Protein AF-A0A936C8F4-F1 (afdb_monomer_lite)

Foldseek 3Di:
DPPVVVLLVVLLVQWAADDPLRFIWGDCVVLPDHTGAQADPPDPHGDNDPVSSSVSSVVVSVVSNVVVVVVLVVDQPAQDFQLRLLVVVLVVQVLCCPFPPGDHPVLSVLLVLLVVLQVVQAPRRHQPQPCALVSLLSSLVVQQQDADPVGDGDALVSSLSNLLSLQLSVCVCCVVSNYPVPDRSSVPDDPVSHRDDDPADPQAADDLQLLLLLLVLLVVQPPDPWLRSLLSCCLQQQLDDPQQSLQAWPVQQDPPQQKGWRDDDPRDDDPFNDIFIGGNFPVSCVSLVVVCVVVVVDGGTSTFDPPADPVDTHGDDAPPVSSVSSLQSSLVVLDDPVSVVSNVHDDDSNRSSLNNLLLQQLEDDVLHGDDLVSSCRSNVPPDSCCCVRHRPDHDPDRPHYNTRHSDDDPVNSVVVVVDDDPDDDDDDDDDDDPPCPVPPPDDDDDDDDDDDDDDDDDDDDDDDDPDFPVPDPFKDFPVVLCVLLVHDPVCCCVAQSSPSVLCVVQVWDAGPSRTTIGGHCSSVVVVCCVVPPPPPDDDDAAFFQDPPHGDGDHLPDQADPVPRHGDDPVSSVVRVVVRVD

Sequence (581 aa):
MSKGSDTRQAVRQRLYTRGSKRRYYIDLRDVGGGREALVPEGQTYATTDELVALDLAGKRIAELEARKRGIYFGELKRTATLGEFAREWLTFRRSFTTIEGFTGERTIRRYEQALRNLFSVADQDVRIDQFTKSDAKRALSRLANLPSRSGGTLKAASLHQVHVTMKQIFEHAKDEGVVPPNHNPWGALARADRPRLPKTSTTDFLEVYEA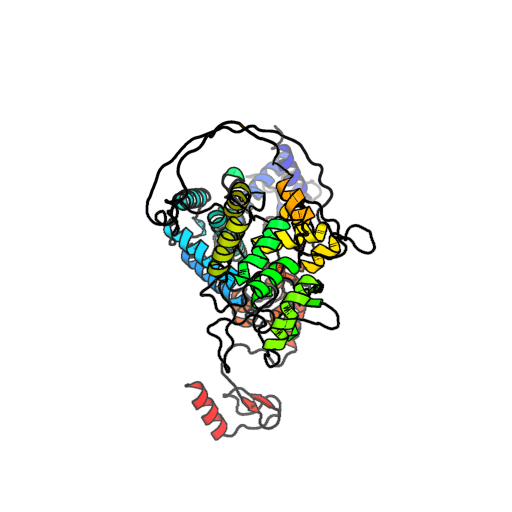AMLIEACERVSGSRLPLKQLVATFLLTGGRKAEVLGLEVSDIDLTRKVIHFRANRWRGIKTKERRTVPLWPQLEEILRPYLARHSHRSGLLFPSEDSDATRQVMLAAPNKPLKLAQAIAAELLGEERGRALMAKKLTPRALRPTYCAARLQTLDNGQPIAIWTVRGEMGHSSMKMIEQVYGRLGTIRHRSEVAEYRLDAEDLARARQQELPMGSPNASPSRAVEETLDNVIGEHRSPGSMEKKQGDLHDNVPDLPLSDSQRPGRIRLAEFLKEVGISKNNFFLTYRRDAEWMKRLDGHRDSGDRLHFAAGAGRLLREFRDTGPHFNVGRRPGRACEVCTAWVHPRLTNCPSCGQSMSEQDRKRARRRSRR

Radius of gyration: 33.51 Å; chains: 1; bounding box: 85×72×86 Å

Secondary structure (DSSP, 8-state):
--HHHHHHHHHHTTEEEETTTTEEEEE-TTTT--EEE-PPTT-SS--S-HHHHHHHHHHHHHHHHHHHHHHHHHTS-TT-BHHHHHHHHHHHHHTTTTSTTS--HHHHHHHHHHHHHHHTTS-SSSBTTT--HHHHHHHHHHHHTSBPTTSSBPPHHHHHHHHHHHHHHHHHHHHTTSS-TT--TTTTS-GGGSPPPPSS-------HHHHHHHHHHGGG-TT--S-HHHHHHHHHHH---HHHHHT-BGGGEETTTTEEEE---SS---SSS--EEEE--HHHHHHHHHHHHTTTT--SBSSB-TT--SS---B----HHHHHHHHHHHHHHT-HHHHHHHHHS---HHHHHHHHHHHHTT-EETTEEPPHHHHHHHHT-S-THHIIIII----S-----SS------HHHHHHHHH---------------SSTTTTTTS----------------------PPPPGGGSTTEEEHHHHHHHHT--HHHHHHHTTT-HHHHHHTT-EE-TT--EEEETTHHHHHHHHHHH-TT---SS---EE-TTT--EE-TT-SB-TTT-PBPPHHHHHHHHHHTT-

pLDDT: mean 75.77, std 20.12, range [22.08, 98.12]

Structure (mmCIF, N/CA/C/O backbone):
data_AF-A0A936C8F4-F1
#
_entry.id   AF-A0A936C8F4-F1
#
loop_
_atom_site.group_PDB
_atom_site.id
_atom_site.type_symbol
_atom_site.label_atom_id
_atom_site.label_alt_id
_atom_site.label_comp_id
_atom_site.label_asym_id
_atom_site.label_entity_id
_atom_site.label_seq_id
_atom_site.pdbx_PDB_ins_code
_atom_site.Cartn_x
_atom_site.Cartn_y
_atom_site.Cartn_z
_atom_site.occupancy
_atom_site.B_iso_or_equiv
_atom_site.auth_seq_id
_atom_site.auth_comp_id
_atom_site.auth_asym_id
_atom_site.auth_atom_id
_atom_site.pdbx_PDB_model_num
ATOM 1 N N . MET A 1 1 ? 49.674 -9.992 -15.490 1.00 35.72 1 MET A N 1
ATOM 2 C CA . MET A 1 1 ? 49.949 -10.930 -16.606 1.00 35.72 1 MET A CA 1
ATOM 3 C C . MET A 1 1 ? 48.978 -12.132 -16.673 1.00 35.72 1 MET A C 1
ATOM 5 O O . MET A 1 1 ? 49.320 -13.133 -17.277 1.00 35.72 1 MET A O 1
ATOM 9 N N . SER A 1 2 ? 47.738 -12.049 -16.153 1.00 35.16 2 SER A N 1
ATOM 10 C CA . SER A 1 2 ? 46.839 -13.224 -16.004 1.00 35.16 2 SER A CA 1
ATOM 11 C C . SER A 1 2 ? 45.632 -13.284 -16.973 1.00 35.16 2 SER A C 1
ATOM 13 O O . SER A 1 2 ? 44.976 -14.312 -17.052 1.00 35.16 2 SER A O 1
ATOM 15 N N . LYS A 1 3 ? 45.357 -12.247 -17.785 1.00 35.31 3 LYS A N 1
ATOM 16 C CA . LYS A 1 3 ? 44.225 -12.258 -18.749 1.00 35.31 3 LYS A CA 1
ATOM 17 C C . LYS A 1 3 ? 44.506 -12.989 -20.077 1.00 35.31 3 LYS A C 1
ATOM 19 O O . LYS A 1 3 ? 43.574 -13.333 -20.797 1.00 35.31 3 LYS A O 1
ATOM 24 N N . GLY A 1 4 ? 45.777 -13.224 -20.416 1.00 38.34 4 GLY A N 1
ATOM 25 C CA . GLY A 1 4 ? 46.169 -13.859 -21.684 1.00 38.34 4 GLY A CA 1
ATOM 26 C C . GLY A 1 4 ? 46.067 -15.390 -21.689 1.00 38.34 4 GLY A C 1
ATOM 27 O O . GLY A 1 4 ? 45.829 -15.973 -22.746 1.00 38.34 4 GLY A O 1
ATOM 28 N N . SER A 1 5 ? 46.218 -16.047 -20.531 1.00 47.00 5 SER A N 1
ATOM 29 C CA . SER A 1 5 ? 46.196 -17.516 -20.438 1.00 47.00 5 SER A CA 1
ATOM 30 C C . SER A 1 5 ? 44.783 -18.084 -20.563 1.00 47.00 5 SER A C 1
ATOM 32 O O . SER A 1 5 ? 44.588 -19.069 -21.267 1.00 47.00 5 SER A O 1
ATOM 34 N N . ASP A 1 6 ? 43.798 -17.409 -19.967 1.00 52.91 6 ASP A N 1
ATOM 35 C CA . ASP A 1 6 ? 42.397 -17.847 -19.926 1.00 52.91 6 ASP A CA 1
ATOM 36 C C . ASP A 1 6 ? 41.759 -17.846 -21.331 1.00 52.91 6 ASP A C 1
ATOM 38 O O . ASP A 1 6 ? 41.069 -18.778 -21.745 1.00 52.91 6 ASP A O 1
ATOM 42 N N . THR A 1 7 ? 42.112 -16.842 -22.143 1.00 58.22 7 THR A N 1
ATOM 43 C CA . THR A 1 7 ? 41.636 -16.719 -23.531 1.00 58.22 7 THR A CA 1
ATOM 44 C C . THR A 1 7 ? 42.259 -17.785 -24.440 1.00 58.22 7 THR A C 1
ATOM 46 O O . THR A 1 7 ? 41.567 -18.387 -25.258 1.00 58.22 7 THR A O 1
ATOM 49 N N . ARG A 1 8 ? 43.559 -18.080 -24.281 1.00 66.19 8 ARG A N 1
ATOM 50 C CA . ARG A 1 8 ? 44.232 -19.138 -25.058 1.00 66.19 8 ARG A CA 1
ATOM 51 C C . ARG A 1 8 ? 43.729 -20.530 -24.683 1.00 66.19 8 ARG A C 1
ATOM 53 O O . ARG A 1 8 ? 43.596 -21.376 -25.563 1.00 66.19 8 ARG A O 1
ATOM 60 N N . GLN A 1 9 ? 43.411 -20.759 -23.411 1.00 72.50 9 GLN A N 1
ATOM 61 C CA . GLN A 1 9 ? 42.877 -22.034 -22.936 1.00 72.50 9 GLN A CA 1
ATOM 62 C C . GLN A 1 9 ? 41.475 -22.312 -23.497 1.00 72.50 9 GLN A C 1
ATOM 64 O O . GLN A 1 9 ? 41.221 -23.421 -23.964 1.00 72.50 9 GLN A O 1
ATOM 69 N N . ALA A 1 10 ? 40.606 -21.299 -23.550 1.00 71.75 10 ALA A N 1
ATOM 70 C CA . ALA A 1 10 ? 39.283 -21.412 -24.166 1.00 71.75 10 ALA A CA 1
ATOM 71 C C . ALA A 1 10 ? 39.346 -21.703 -25.680 1.00 71.75 10 ALA A C 1
ATOM 73 O O . ALA A 1 10 ? 38.579 -22.518 -26.188 1.00 71.75 10 ALA A O 1
ATOM 74 N N . VAL A 1 11 ? 40.287 -21.087 -26.408 1.00 80.62 11 VAL A N 1
ATOM 75 C CA . VAL A 1 11 ? 40.492 -21.362 -27.845 1.00 80.62 11 VAL A CA 1
ATOM 76 C C . VAL A 1 11 ? 41.029 -22.778 -28.063 1.00 80.62 11 VAL A C 1
ATOM 78 O O . VAL A 1 11 ? 40.580 -23.477 -28.970 1.00 80.62 11 VAL A O 1
ATOM 81 N N . ARG A 1 12 ? 41.935 -23.241 -27.194 1.00 84.62 12 ARG A N 1
ATOM 82 C CA . ARG A 1 12 ? 42.533 -24.581 -27.275 1.00 84.62 12 ARG A CA 1
ATOM 83 C C . ARG A 1 12 ? 41.495 -25.700 -27.167 1.00 84.62 12 ARG A C 1
ATOM 85 O O . ARG A 1 12 ? 41.628 -26.705 -27.854 1.00 84.62 12 ARG A O 1
ATOM 92 N N . GLN A 1 13 ? 40.429 -25.504 -26.388 1.00 84.44 13 GLN A N 1
ATOM 93 C CA . GLN A 1 13 ? 39.321 -26.464 -26.261 1.00 84.44 13 GLN A CA 1
ATOM 94 C C . GLN A 1 13 ? 38.504 -26.652 -27.551 1.00 84.44 13 GLN A C 1
ATOM 96 O O . GLN A 1 13 ? 37.746 -27.613 -27.659 1.00 84.44 13 GLN A O 1
ATOM 101 N N . ARG A 1 14 ? 38.647 -25.751 -28.532 1.00 84.31 14 ARG A N 1
ATOM 102 C CA . ARG A 1 14 ? 37.938 -25.805 -29.822 1.00 84.31 14 ARG A CA 1
ATOM 103 C C . ARG A 1 14 ? 38.771 -26.424 -30.942 1.00 84.31 14 ARG A C 1
ATOM 105 O O . ARG A 1 14 ? 38.244 -26.663 -32.031 1.00 84.31 14 ARG A O 1
ATOM 112 N N . LEU A 1 15 ? 40.059 -26.658 -30.693 1.00 90.38 15 LEU A N 1
ATOM 113 C CA . LEU A 1 15 ? 40.975 -27.255 -31.654 1.00 90.38 15 LEU A CA 1
ATOM 114 C C . LEU A 1 15 ? 40.863 -28.778 -31.638 1.00 90.38 15 LEU A C 1
ATOM 116 O O . LEU A 1 15 ? 40.783 -29.404 -30.585 1.00 90.38 15 LEU A O 1
ATOM 120 N N . TYR A 1 16 ? 40.929 -29.386 -32.816 1.00 92.00 16 TYR A N 1
ATOM 121 C CA . TYR A 1 16 ? 41.061 -30.832 -32.956 1.00 92.00 16 TYR A CA 1
ATOM 122 C C . TYR A 1 16 ? 41.955 -31.170 -34.149 1.00 92.00 16 TYR A C 1
ATOM 124 O O . TYR A 1 16 ? 42.154 -30.350 -35.045 1.00 92.00 16 TYR A O 1
ATOM 132 N N . THR A 1 17 ? 42.521 -32.379 -34.165 1.00 90.56 17 THR A N 1
ATOM 133 C CA . THR A 1 17 ? 43.404 -32.822 -35.255 1.00 90.56 17 THR A CA 1
ATOM 134 C C . THR A 1 17 ? 42.741 -33.887 -36.120 1.00 90.56 17 THR A C 1
ATOM 136 O O . THR A 1 17 ? 41.904 -34.652 -35.641 1.00 90.56 17 THR A O 1
ATOM 139 N N . ARG A 1 18 ? 43.088 -33.934 -37.411 1.00 84.94 18 ARG A N 1
ATOM 140 C CA . ARG A 1 18 ? 42.574 -34.947 -38.349 1.00 84.94 18 ARG A CA 1
ATOM 141 C C . ARG A 1 18 ? 43.674 -35.469 -39.276 1.00 84.94 18 ARG A C 1
ATOM 143 O O . ARG A 1 18 ? 44.532 -34.709 -39.727 1.00 84.94 18 ARG A O 1
ATOM 150 N N . GLY A 1 19 ? 43.580 -36.757 -39.612 1.00 79.31 19 GLY A N 1
ATOM 151 C CA . GLY A 1 19 ? 44.463 -37.443 -40.558 1.00 79.31 19 GLY A CA 1
ATOM 152 C C . GLY A 1 19 ? 45.797 -37.891 -39.953 1.00 79.31 19 GLY A C 1
ATOM 153 O O . GLY A 1 19 ? 46.144 -37.527 -38.831 1.00 79.31 19 GLY A O 1
ATOM 154 N N . SER A 1 20 ? 46.561 -38.667 -40.725 1.00 72.81 20 SER A N 1
ATOM 155 C CA . SER A 1 20 ? 47.831 -39.276 -40.294 1.00 72.81 20 SER A CA 1
ATOM 156 C C . SER A 1 20 ? 48.920 -38.260 -39.935 1.00 72.81 20 SER A C 1
ATOM 158 O O . SER A 1 20 ? 49.775 -38.544 -39.106 1.00 72.81 20 SER A O 1
ATOM 160 N N . LYS A 1 21 ? 48.866 -37.048 -40.505 1.00 78.44 21 LYS A N 1
ATOM 161 C CA . LYS A 1 21 ? 49.832 -35.962 -40.256 1.00 78.44 21 LYS A CA 1
ATOM 162 C C . LYS A 1 21 ? 49.416 -34.985 -39.137 1.00 78.44 21 LYS A C 1
ATOM 164 O O . LYS A 1 21 ? 49.976 -33.900 -39.075 1.00 78.44 21 LYS A O 1
ATOM 169 N N . ARG A 1 22 ? 48.425 -35.326 -38.291 1.00 86.56 22 ARG A N 1
ATOM 170 C CA . ARG A 1 22 ? 47.930 -34.512 -37.146 1.00 86.56 22 ARG A CA 1
ATOM 171 C C . ARG A 1 22 ? 47.725 -33.019 -37.460 1.00 86.56 22 ARG A C 1
ATOM 173 O O . ARG A 1 22 ? 48.222 -32.146 -36.759 1.00 86.56 22 ARG A O 1
ATOM 180 N N . ARG A 1 23 ? 46.973 -32.709 -38.515 1.00 91.38 23 ARG A N 1
ATOM 181 C CA . ARG A 1 23 ? 46.720 -31.314 -38.915 1.00 91.38 23 ARG A CA 1
ATOM 182 C C . ARG A 1 23 ? 45.600 -30.686 -38.103 1.00 91.38 23 ARG A C 1
ATOM 184 O O . ARG A 1 23 ? 44.619 -31.379 -37.829 1.00 91.38 23 ARG A O 1
ATOM 191 N N . TYR A 1 24 ? 45.729 -29.405 -37.766 1.00 94.44 24 TYR A N 1
ATOM 192 C CA . TYR A 1 24 ? 44.801 -28.694 -36.888 1.00 94.44 24 TYR A CA 1
ATOM 193 C C . TYR A 1 24 ? 43.574 -28.129 -37.615 1.00 94.44 24 TYR A C 1
ATOM 195 O O . TYR A 1 24 ? 43.656 -27.496 -38.669 1.00 94.44 24 TYR A O 1
ATOM 203 N N . TYR A 1 25 ? 42.422 -28.338 -36.990 1.00 94.44 25 TYR A N 1
ATOM 204 C CA . TYR A 1 25 ? 41.112 -27.828 -37.370 1.00 94.44 25 TYR A CA 1
ATOM 205 C C . TYR A 1 25 ? 40.4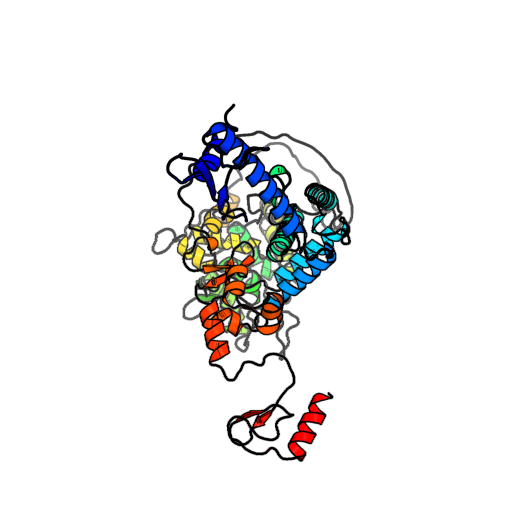68 -27.166 -36.156 1.00 94.44 25 TYR A C 1
ATOM 207 O O . TYR A 1 25 ? 40.848 -27.437 -35.014 1.00 94.44 25 TYR A O 1
ATOM 215 N N . ILE A 1 26 ? 39.465 -26.333 -36.405 1.00 93.94 26 ILE A N 1
ATOM 216 C CA . ILE A 1 26 ? 38.675 -25.690 -35.361 1.00 93.94 26 ILE A CA 1
ATOM 217 C C . ILE A 1 26 ? 37.184 -25.960 -35.545 1.00 93.94 26 ILE A C 1
ATOM 219 O O . ILE A 1 26 ? 36.678 -25.974 -36.668 1.00 93.94 26 ILE A O 1
ATOM 223 N N . ASP A 1 27 ? 36.477 -26.182 -34.437 1.00 88.75 27 ASP A N 1
ATOM 224 C CA . ASP A 1 27 ? 35.015 -26.245 -34.405 1.00 88.75 27 ASP A CA 1
ATOM 225 C C . ASP A 1 27 ? 34.444 -24.890 -33.962 1.00 88.75 27 ASP A C 1
ATOM 227 O O . ASP A 1 27 ? 34.631 -24.472 -32.821 1.00 88.75 27 ASP A O 1
ATOM 231 N N . LEU A 1 28 ? 33.780 -24.186 -34.884 1.00 86.31 28 LEU A N 1
ATOM 232 C CA . LEU A 1 28 ? 33.234 -22.838 -34.671 1.00 86.31 28 LEU A CA 1
ATOM 233 C C . LEU A 1 28 ? 31.699 -22.810 -34.686 1.00 86.31 28 LEU A C 1
ATOM 235 O O . LEU A 1 28 ? 31.094 -21.738 -34.803 1.00 86.31 28 LEU A O 1
ATOM 239 N N . ARG A 1 29 ? 31.045 -23.975 -34.580 1.00 81.75 29 ARG A N 1
ATOM 240 C CA . ARG A 1 29 ? 29.579 -24.096 -34.695 1.00 81.75 29 ARG A CA 1
ATOM 241 C C . ARG A 1 29 ? 28.815 -23.339 -33.604 1.00 81.75 29 ARG A C 1
ATOM 243 O O . ARG A 1 29 ? 27.683 -22.924 -33.833 1.00 81.75 29 ARG A O 1
ATOM 250 N N . ASP A 1 30 ? 29.428 -23.103 -32.448 1.00 73.25 30 ASP A N 1
ATOM 251 C CA . ASP A 1 30 ? 28.866 -22.336 -31.328 1.00 73.25 30 ASP A CA 1
ATOM 252 C C . ASP A 1 30 ? 28.927 -20.807 -31.533 1.00 73.25 30 ASP A C 1
ATOM 254 O O . ASP A 1 30 ? 28.098 -20.059 -31.002 1.00 73.25 30 ASP A O 1
ATOM 258 N N . VAL A 1 31 ? 29.873 -20.326 -32.345 1.00 71.12 31 VAL A N 1
ATOM 259 C CA . VAL A 1 31 ? 30.067 -18.897 -32.657 1.00 71.12 31 VAL A CA 1
ATOM 260 C C . VAL A 1 31 ? 29.575 -18.488 -34.049 1.00 71.12 31 VAL A C 1
ATOM 262 O O . VAL A 1 31 ? 29.667 -17.314 -34.401 1.00 71.12 31 VAL A O 1
ATOM 265 N N . GLY A 1 32 ? 28.942 -19.404 -34.790 1.00 70.19 32 GLY A N 1
ATOM 266 C CA . GLY A 1 32 ? 28.293 -19.132 -36.081 1.00 70.19 32 GLY A CA 1
ATOM 267 C C . GLY A 1 32 ? 29.133 -19.476 -37.315 1.00 70.19 32 GLY A C 1
ATOM 268 O O . GLY A 1 32 ? 28.794 -19.031 -38.408 1.00 70.19 32 GLY A O 1
ATOM 269 N N . GLY A 1 33 ? 30.214 -20.242 -37.141 1.00 82.31 33 GLY A N 1
ATOM 270 C CA . GLY A 1 33 ? 31.032 -20.806 -38.217 1.00 82.31 33 GLY A CA 1
ATOM 271 C C . GLY A 1 33 ? 30.818 -22.311 -38.406 1.00 82.31 33 GLY A C 1
ATOM 272 O O . GLY A 1 33 ? 29.912 -22.912 -37.825 1.00 82.31 33 GLY A O 1
ATOM 273 N N . GLY A 1 34 ? 31.663 -22.925 -39.234 1.00 85.88 34 GLY A N 1
ATOM 274 C CA . GLY A 1 34 ? 31.680 -24.370 -39.465 1.00 85.88 34 GLY A CA 1
ATOM 275 C C . GLY A 1 34 ? 32.843 -25.071 -38.763 1.00 85.88 34 GLY A C 1
ATOM 276 O O . GLY A 1 34 ? 33.484 -24.531 -37.864 1.00 85.88 34 GLY A O 1
ATOM 277 N N . ARG A 1 35 ? 33.127 -26.298 -39.198 1.00 91.56 35 ARG A N 1
ATOM 278 C CA . ARG A 1 35 ? 34.404 -26.959 -38.919 1.00 91.56 35 ARG A CA 1
ATOM 279 C C . ARG A 1 35 ? 35.391 -26.565 -40.008 1.00 91.56 35 ARG A C 1
ATOM 281 O O . ARG A 1 35 ? 35.156 -26.882 -41.171 1.00 91.56 35 ARG A O 1
ATOM 288 N N . GLU A 1 36 ? 36.460 -25.874 -39.639 1.00 92.19 36 GLU A N 1
ATOM 289 C CA . GLU A 1 36 ? 37.353 -25.205 -40.591 1.00 92.19 36 GLU A CA 1
ATOM 290 C C . GLU A 1 36 ? 38.805 -25.667 -40.412 1.00 92.19 36 GLU A C 1
ATOM 292 O O . GLU A 1 36 ? 39.258 -25.948 -39.300 1.00 92.19 36 GLU A O 1
ATOM 297 N N . ALA A 1 37 ? 39.527 -25.788 -41.527 1.00 92.69 37 ALA A N 1
ATOM 298 C CA . ALA A 1 37 ? 40.952 -26.099 -41.552 1.00 92.69 37 ALA A CA 1
ATOM 299 C C . ALA A 1 37 ? 41.762 -24.835 -41.226 1.00 92.69 37 ALA A C 1
ATOM 301 O O . ALA A 1 37 ? 41.525 -23.788 -41.825 1.00 92.69 37 ALA A O 1
ATOM 302 N N . LEU A 1 38 ? 42.731 -24.924 -40.312 1.00 93.62 38 LEU A N 1
ATOM 303 C CA . LEU A 1 38 ? 43.576 -23.781 -39.950 1.00 93.62 38 LEU A CA 1
ATOM 304 C C . LEU A 1 38 ? 44.788 -23.716 -40.883 1.00 93.62 38 LEU A C 1
ATOM 306 O O . LEU A 1 38 ? 45.840 -24.290 -40.600 1.00 93.62 38 LEU A O 1
ATOM 310 N N . VAL A 1 39 ? 44.601 -23.074 -42.035 1.00 93.12 39 VAL A N 1
ATOM 311 C CA . VAL A 1 39 ? 45.586 -22.987 -43.122 1.00 93.12 39 VAL A CA 1
ATOM 312 C C . VAL A 1 39 ? 46.338 -21.651 -43.041 1.00 93.12 39 VAL A C 1
ATOM 314 O O . VAL A 1 39 ? 45.692 -20.605 -43.115 1.00 93.12 39 VAL A O 1
ATOM 317 N N . PRO A 1 40 ? 47.673 -21.651 -42.873 1.00 88.94 40 PRO A N 1
ATOM 318 C CA . PRO A 1 40 ? 48.474 -20.433 -42.961 1.00 88.94 40 PRO A CA 1
ATOM 319 C C . PRO A 1 40 ? 48.429 -19.824 -44.366 1.00 88.94 40 PRO A C 1
ATOM 321 O O . PRO A 1 40 ? 48.288 -20.536 -45.360 1.00 88.94 40 PRO A O 1
ATOM 324 N N . GLU A 1 41 ? 48.591 -18.507 -44.453 1.00 86.12 41 GLU A N 1
ATOM 325 C CA . GLU A 1 41 ? 48.611 -17.788 -45.727 1.00 86.12 41 GLU A CA 1
ATOM 326 C C . GLU A 1 41 ? 49.704 -18.336 -46.665 1.00 86.12 41 GLU A C 1
ATOM 328 O O . GLU A 1 41 ? 50.827 -18.609 -46.241 1.00 86.12 41 GLU A O 1
ATOM 333 N N . GLY A 1 42 ? 49.353 -18.569 -47.934 1.00 85.69 42 GLY A N 1
ATOM 334 C CA . GLY A 1 42 ? 50.251 -19.161 -48.932 1.00 85.69 42 GLY A CA 1
ATOM 335 C C . GLY A 1 42 ? 50.408 -20.687 -48.863 1.00 85.69 42 GLY A C 1
ATOM 336 O O . GLY A 1 42 ? 51.082 -21.259 -49.717 1.00 85.69 42 GLY A O 1
ATOM 337 N N . GLN A 1 43 ? 49.780 -21.374 -47.900 1.00 88.19 43 GLN A N 1
ATOM 338 C CA . GLN A 1 43 ? 49.784 -22.839 -47.837 1.00 88.19 43 GLN A CA 1
ATOM 339 C C . GLN A 1 43 ? 48.478 -23.450 -48.350 1.00 88.19 43 GLN A C 1
ATOM 341 O O . GLN A 1 43 ? 47.402 -22.872 -48.249 1.00 88.19 43 GLN A O 1
ATOM 346 N N . THR A 1 44 ? 48.561 -24.673 -48.875 1.00 84.25 44 THR A N 1
ATOM 347 C CA . THR A 1 44 ? 47.389 -25.445 -49.336 1.00 84.25 44 THR A CA 1
ATOM 348 C C . THR A 1 44 ? 46.761 -26.280 -48.216 1.00 84.25 44 THR A C 1
ATOM 350 O O . THR A 1 44 ? 45.670 -26.827 -48.358 1.00 84.25 44 THR A O 1
ATOM 353 N N . TYR A 1 45 ? 47.465 -26.439 -47.098 1.00 87.81 45 TYR A N 1
ATOM 354 C CA . TYR A 1 45 ? 47.163 -27.443 -46.092 1.00 87.81 45 TYR A CA 1
ATOM 355 C C . TYR A 1 45 ? 47.118 -26.859 -44.683 1.00 87.81 45 TYR A C 1
ATOM 357 O O . TYR A 1 45 ? 47.860 -25.941 -44.356 1.00 87.81 45 TYR A O 1
ATOM 365 N N . ALA A 1 46 ? 46.271 -27.444 -43.830 1.00 90.44 46 ALA A N 1
ATOM 366 C CA . ALA A 1 46 ? 46.196 -27.072 -42.422 1.00 90.44 46 ALA A CA 1
ATOM 367 C C . ALA A 1 46 ? 47.540 -27.275 -41.711 1.00 90.44 46 ALA A C 1
ATOM 369 O O . ALA A 1 46 ? 48.216 -28.289 -41.931 1.00 90.44 46 ALA A O 1
ATOM 370 N N . THR A 1 47 ? 47.880 -26.328 -40.837 1.00 91.62 47 THR A N 1
ATOM 371 C CA . THR A 1 47 ? 49.122 -26.346 -40.065 1.00 91.62 47 THR A CA 1
ATOM 372 C C . THR A 1 47 ? 49.196 -27.565 -39.143 1.00 91.62 47 THR A C 1
ATOM 374 O O . THR A 1 47 ? 48.181 -28.078 -38.659 1.00 91.62 47 THR A O 1
ATOM 377 N N . THR A 1 48 ? 50.416 -28.036 -38.900 1.00 91.12 48 THR A N 1
ATOM 378 C CA . THR A 1 48 ? 50.748 -29.024 -37.863 1.00 91.12 48 THR A CA 1
ATOM 379 C C . THR A 1 48 ? 51.338 -28.368 -36.613 1.00 91.12 48 THR A C 1
ATOM 381 O O . THR A 1 48 ? 51.599 -29.062 -35.637 1.00 91.12 48 THR A O 1
ATOM 384 N N . ASP A 1 49 ? 51.555 -27.050 -36.639 1.00 90.44 49 ASP A N 1
ATOM 385 C CA . ASP A 1 49 ? 52.060 -26.265 -35.513 1.00 90.44 49 ASP A CA 1
ATOM 386 C C . ASP A 1 49 ? 50.891 -25.739 -34.662 1.00 90.44 49 ASP A C 1
ATOM 388 O O . ASP A 1 49 ? 50.001 -25.040 -35.157 1.00 90.44 49 ASP A O 1
ATOM 392 N N . GLU A 1 50 ? 50.895 -26.081 -33.372 1.00 89.19 50 GLU A N 1
ATOM 393 C CA . GLU A 1 50 ? 49.841 -25.715 -32.424 1.00 89.19 50 GLU A CA 1
ATOM 394 C C . GLU A 1 50 ? 49.779 -24.206 -32.135 1.00 89.19 50 GLU A C 1
ATOM 396 O O . GLU A 1 50 ? 48.690 -23.656 -31.966 1.00 89.19 50 GLU A O 1
ATOM 401 N N . LEU A 1 51 ? 50.919 -23.513 -32.086 1.00 87.44 51 LEU A N 1
ATOM 402 C CA . LEU A 1 51 ? 50.961 -22.076 -31.803 1.00 87.44 51 LEU A CA 1
ATOM 403 C C . LEU A 1 51 ? 50.411 -21.279 -32.985 1.00 87.44 51 LEU A C 1
ATOM 405 O O . LEU A 1 51 ? 49.623 -20.351 -32.788 1.00 87.44 51 LEU A O 1
ATOM 409 N N . VAL A 1 52 ? 50.755 -21.694 -34.206 1.00 87.38 52 VAL A N 1
ATOM 410 C CA . VAL A 1 52 ? 50.183 -21.129 -35.437 1.00 87.38 52 VAL A CA 1
ATOM 411 C C . VAL A 1 52 ? 48.679 -21.412 -35.507 1.00 87.38 52 VAL A C 1
ATOM 413 O O . VAL A 1 52 ? 47.897 -20.525 -35.849 1.00 87.38 52 VAL A O 1
ATOM 416 N N . ALA A 1 53 ? 48.246 -22.617 -35.121 1.00 89.12 53 ALA A N 1
ATOM 417 C CA . ALA A 1 53 ? 46.828 -22.964 -35.057 1.00 89.12 53 ALA A CA 1
ATOM 418 C C . ALA A 1 53 ? 46.055 -22.081 -34.060 1.00 89.12 53 ALA A C 1
ATOM 420 O O . ALA A 1 53 ? 44.967 -21.605 -34.380 1.00 89.12 53 ALA A O 1
ATOM 421 N N . LEU A 1 54 ? 46.612 -21.819 -32.874 1.00 88.00 54 LEU A N 1
ATOM 422 C CA . LEU A 1 54 ? 45.986 -20.961 -31.862 1.00 88.00 54 LEU A CA 1
ATOM 423 C C . LEU A 1 54 ? 45.826 -19.507 -32.333 1.00 88.00 54 LEU A C 1
ATOM 425 O O . LEU A 1 54 ? 44.792 -18.897 -32.056 1.00 88.00 54 LEU A O 1
ATOM 429 N N . ASP A 1 55 ? 46.809 -18.958 -33.051 1.00 86.12 55 ASP A N 1
ATOM 430 C CA . ASP A 1 55 ? 46.729 -17.596 -33.599 1.00 86.12 55 ASP A CA 1
ATOM 431 C C . ASP A 1 55 ? 45.669 -17.485 -34.709 1.00 86.12 55 ASP A C 1
ATOM 433 O O . ASP A 1 55 ? 44.794 -16.614 -34.656 1.00 86.12 55 ASP A O 1
ATOM 437 N N . LEU A 1 56 ? 45.676 -18.423 -35.666 1.00 89.38 56 LEU A N 1
ATOM 438 C CA . LEU A 1 56 ? 44.679 -18.491 -36.742 1.00 89.38 56 LEU A CA 1
ATOM 439 C C . LEU A 1 56 ? 43.258 -18.671 -36.187 1.00 89.38 56 LEU A C 1
ATOM 441 O O . LEU A 1 56 ? 42.322 -17.997 -36.620 1.00 89.38 56 LEU A O 1
ATOM 445 N N . ALA A 1 57 ? 43.100 -19.529 -35.179 1.00 89.12 57 ALA A N 1
ATOM 446 C CA . ALA A 1 57 ? 41.842 -19.734 -34.472 1.00 89.12 57 ALA A CA 1
ATOM 447 C C . ALA A 1 57 ? 41.346 -18.464 -33.767 1.00 89.12 57 ALA A C 1
ATOM 449 O O . ALA A 1 57 ? 40.168 -18.116 -33.878 1.00 89.12 57 ALA A O 1
ATOM 450 N N . GLY A 1 58 ? 42.235 -17.756 -33.063 1.00 83.81 58 GLY A N 1
ATOM 451 C CA . GLY A 1 58 ? 41.907 -16.503 -32.382 1.00 83.81 58 GLY A CA 1
ATOM 452 C C . GLY A 1 58 ? 41.427 -15.423 -33.353 1.00 83.81 58 GLY A C 1
ATOM 453 O O . GLY A 1 58 ? 40.382 -14.808 -33.124 1.00 83.81 58 GLY A O 1
ATOM 454 N N . LYS A 1 59 ? 42.134 -15.245 -34.477 1.00 84.88 59 LYS A N 1
ATOM 455 C CA . LYS A 1 59 ? 41.745 -14.316 -35.553 1.00 84.88 59 LYS A CA 1
ATOM 456 C C . LYS A 1 59 ? 40.382 -14.675 -36.144 1.00 84.88 59 LYS A C 1
ATOM 458 O O . LYS A 1 59 ? 39.528 -13.801 -36.296 1.00 84.88 59 LYS A O 1
ATOM 463 N N . ARG A 1 60 ? 40.142 -15.964 -36.402 1.00 86.50 60 ARG A N 1
ATOM 464 C CA . ARG A 1 60 ? 38.890 -16.444 -36.998 1.00 86.50 60 ARG A CA 1
ATOM 465 C C . ARG A 1 60 ? 37.683 -16.286 -36.071 1.00 86.50 60 ARG A C 1
ATOM 467 O O . ARG A 1 60 ? 36.610 -15.889 -36.522 1.00 86.50 60 ARG A O 1
ATOM 474 N N . ILE A 1 61 ? 37.848 -16.540 -34.772 1.00 83.75 61 ILE A N 1
ATOM 475 C CA . ILE A 1 61 ? 36.799 -16.286 -33.773 1.00 83.75 61 ILE A CA 1
ATOM 476 C C . ILE A 1 61 ? 36.471 -14.789 -33.722 1.00 83.75 61 ILE A C 1
ATOM 478 O O . ILE A 1 61 ? 35.296 -14.429 -33.776 1.00 83.75 61 ILE A O 1
ATOM 482 N N . ALA A 1 62 ? 37.482 -13.915 -33.689 1.00 74.75 62 ALA A N 1
ATOM 483 C CA . ALA A 1 62 ? 37.275 -12.467 -33.665 1.00 74.75 62 ALA A CA 1
ATOM 484 C C . ALA A 1 62 ? 36.534 -11.955 -34.917 1.00 74.75 62 ALA A C 1
ATOM 486 O O . ALA A 1 62 ? 35.650 -11.100 -34.807 1.00 74.75 62 ALA A O 1
ATOM 487 N N . GLU A 1 63 ? 36.847 -12.508 -36.093 1.00 79.00 63 GLU A N 1
ATOM 488 C CA . GLU A 1 63 ? 36.160 -12.219 -37.355 1.00 79.00 63 GLU A CA 1
ATOM 489 C C . GLU A 1 63 ? 34.688 -12.657 -37.317 1.00 79.00 63 GLU A C 1
ATOM 491 O O . GLU A 1 63 ? 33.795 -11.864 -37.624 1.00 79.00 63 GLU A O 1
ATOM 496 N N . LEU A 1 64 ? 34.402 -13.889 -36.879 1.00 78.62 64 LEU A N 1
ATOM 497 C CA . LEU A 1 64 ? 33.030 -14.387 -36.753 1.00 78.62 64 LEU A CA 1
ATOM 498 C C . LEU A 1 64 ? 32.232 -13.616 -35.702 1.00 78.62 64 LEU A C 1
ATOM 500 O O . LEU A 1 64 ? 31.054 -13.344 -35.911 1.00 78.62 64 LEU A O 1
ATOM 504 N N . GLU A 1 65 ? 32.851 -13.191 -34.604 1.00 73.69 65 GLU A N 1
ATOM 505 C CA . GLU A 1 65 ? 32.213 -12.323 -33.615 1.00 73.69 65 GLU A CA 1
ATOM 506 C C . GLU A 1 65 ? 31.958 -10.908 -34.153 1.00 73.69 65 GLU A C 1
ATOM 508 O O . GLU A 1 65 ? 30.943 -10.293 -33.817 1.00 73.69 65 GLU A O 1
ATOM 513 N N . ALA A 1 66 ? 32.845 -10.363 -34.990 1.00 66.06 66 ALA A N 1
ATOM 514 C CA . ALA A 1 66 ? 32.623 -9.097 -35.691 1.00 66.06 66 ALA A CA 1
ATOM 515 C C . ALA A 1 66 ? 31.496 -9.219 -36.730 1.00 66.06 66 ALA A C 1
ATOM 517 O O . ALA A 1 66 ? 30.618 -8.356 -36.796 1.00 66.06 66 ALA A O 1
ATOM 518 N N . ARG A 1 67 ? 31.442 -10.333 -37.465 1.00 66.44 67 ARG A N 1
ATOM 519 C CA . ARG A 1 67 ? 30.371 -10.651 -38.414 1.00 66.44 67 ARG A CA 1
ATOM 520 C C . ARG A 1 67 ? 29.044 -10.907 -37.707 1.00 66.44 67 ARG A C 1
ATOM 522 O O . ARG A 1 67 ? 28.025 -10.399 -38.150 1.00 66.44 67 ARG A O 1
ATOM 529 N N . LYS A 1 68 ? 29.037 -11.611 -36.574 1.00 60.12 68 LYS A N 1
ATOM 530 C CA . LYS A 1 68 ? 27.855 -11.808 -35.723 1.00 60.12 68 LYS A CA 1
ATOM 531 C C . LYS A 1 68 ? 27.366 -10.476 -35.170 1.00 60.12 68 LYS A C 1
ATOM 533 O O . LYS A 1 68 ? 26.168 -10.228 -35.209 1.00 60.12 68 LYS A O 1
ATOM 538 N N . ARG A 1 69 ? 28.269 -9.582 -34.749 1.00 56.09 69 ARG A N 1
ATOM 539 C CA . ARG A 1 69 ? 27.918 -8.188 -34.437 1.00 56.09 69 ARG A CA 1
ATOM 540 C C . ARG A 1 69 ? 27.257 -7.519 -35.651 1.00 56.09 69 ARG A C 1
ATOM 542 O O . ARG A 1 69 ? 26.137 -7.049 -35.511 1.00 56.09 69 ARG A O 1
ATOM 549 N N . GLY A 1 70 ? 27.867 -7.569 -36.838 1.00 47.91 70 GLY A N 1
ATOM 550 C CA . GLY A 1 70 ? 27.327 -7.009 -38.090 1.00 47.91 70 GLY A CA 1
ATOM 551 C C . GLY A 1 70 ? 25.972 -7.582 -38.546 1.00 47.91 70 GLY A C 1
ATOM 552 O O . GLY A 1 70 ? 25.116 -6.830 -38.998 1.00 47.91 70 GLY A O 1
ATOM 553 N N . ILE A 1 71 ? 25.737 -8.884 -38.364 1.00 45.62 71 ILE A N 1
ATOM 554 C CA . ILE A 1 71 ? 24.481 -9.577 -38.699 1.00 45.62 71 ILE A CA 1
ATOM 555 C C . ILE A 1 71 ? 23.389 -9.256 -37.667 1.00 45.62 71 ILE A C 1
ATOM 557 O O . ILE A 1 71 ? 22.261 -8.974 -38.056 1.00 45.62 71 ILE A O 1
ATOM 561 N N . TYR A 1 72 ? 23.715 -9.182 -36.369 1.00 43.25 72 TYR A N 1
ATOM 562 C CA . TYR A 1 72 ? 22.787 -8.658 -35.351 1.00 43.25 72 TYR A CA 1
ATOM 563 C C . TYR A 1 72 ? 22.448 -7.178 -35.577 1.00 43.25 72 TYR A C 1
ATOM 565 O O . TYR A 1 72 ? 21.375 -6.724 -35.191 1.00 43.25 72 TYR A O 1
ATOM 573 N N . PHE A 1 73 ? 23.341 -6.420 -36.217 1.00 45.66 73 PHE A N 1
ATOM 574 C CA . PHE A 1 73 ? 23.062 -5.056 -36.644 1.00 45.66 73 PHE A CA 1
ATOM 575 C C . PHE A 1 73 ? 22.139 -5.002 -37.882 1.00 45.66 73 PHE A C 1
ATOM 577 O O . PHE A 1 73 ? 21.418 -4.021 -38.016 1.00 45.66 73 PHE A O 1
ATOM 584 N N . GLY A 1 74 ? 22.087 -6.028 -38.739 1.00 38.66 74 GLY A N 1
ATOM 585 C CA . GLY A 1 74 ? 21.340 -6.026 -40.009 1.00 38.66 74 GLY A CA 1
ATOM 586 C C . GLY A 1 74 ? 19.806 -6.033 -39.913 1.00 38.66 74 GLY A C 1
ATOM 587 O O . GLY A 1 74 ? 19.158 -5.553 -40.836 1.00 38.66 74 GLY A O 1
ATOM 588 N N . GLU A 1 75 ? 19.219 -6.488 -38.799 1.00 42.69 75 GLU A N 1
ATOM 589 C CA . GLU A 1 75 ? 17.752 -6.593 -38.618 1.00 42.69 75 GLU A CA 1
ATOM 590 C C . GLU A 1 75 ? 17.244 -6.032 -37.272 1.00 42.69 75 GLU A C 1
ATOM 592 O O . GLU A 1 75 ? 16.204 -6.436 -36.753 1.00 42.69 75 GLU A O 1
ATOM 597 N N . LEU A 1 76 ? 17.948 -5.075 -36.662 1.00 49.88 76 LEU A N 1
ATOM 598 C CA . LEU A 1 76 ? 17.327 -4.275 -35.596 1.00 49.88 76 LEU A CA 1
ATOM 599 C C . LEU A 1 76 ? 16.111 -3.536 -36.203 1.00 49.88 76 LEU A C 1
ATOM 601 O O . LEU A 1 76 ? 16.234 -2.957 -37.285 1.00 49.88 76 LEU A O 1
ATOM 605 N N . LYS A 1 77 ? 14.952 -3.515 -35.520 1.00 53.06 77 LYS A N 1
ATOM 606 C CA . LYS A 1 77 ? 13.809 -2.627 -35.850 1.00 53.06 77 LYS A CA 1
ATOM 607 C C . LYS A 1 77 ? 14.256 -1.163 -35.670 1.00 53.06 77 LYS A C 1
ATOM 609 O O . LYS A 1 77 ? 14.011 -0.539 -34.643 1.00 53.06 77 LYS A O 1
ATOM 614 N N . ARG A 1 78 ? 15.011 -0.652 -36.642 1.00 55.72 78 ARG A N 1
ATOM 615 C CA . ARG A 1 78 ? 16.000 0.437 -36.523 1.00 55.72 78 ARG A CA 1
ATOM 616 C C . ARG A 1 78 ? 15.452 1.862 -36.433 1.00 55.72 78 ARG A C 1
ATOM 618 O O . ARG A 1 78 ? 16.216 2.800 -36.643 1.00 55.72 78 ARG A O 1
ATOM 625 N N . THR A 1 79 ? 14.172 2.052 -36.137 1.00 66.88 79 THR A N 1
ATOM 626 C CA . THR A 1 79 ? 13.536 3.371 -36.298 1.00 66.88 79 THR A CA 1
ATOM 627 C C . THR A 1 79 ? 12.779 3.885 -35.081 1.00 66.88 79 THR A C 1
ATOM 629 O O . THR A 1 79 ? 12.356 5.031 -35.119 1.00 66.88 79 THR A O 1
ATOM 632 N N . ALA A 1 80 ? 12.609 3.103 -34.010 1.00 82.62 80 ALA A N 1
ATOM 633 C CA . ALA A 1 80 ? 11.799 3.556 -32.880 1.00 82.62 80 ALA A CA 1
ATOM 634 C C . ALA A 1 80 ? 12.529 4.610 -32.030 1.00 82.62 80 ALA A C 1
ATOM 636 O O . ALA A 1 80 ? 13.651 4.389 -31.551 1.00 82.62 80 ALA A O 1
ATOM 637 N N . THR A 1 81 ? 11.861 5.734 -31.782 1.00 93.38 81 THR A N 1
ATOM 638 C CA . THR A 1 81 ? 12.313 6.698 -30.773 1.00 93.38 81 THR A CA 1
ATOM 639 C C . THR A 1 81 ? 12.040 6.178 -29.360 1.00 93.38 81 THR A C 1
ATOM 641 O O . THR A 1 81 ? 11.234 5.263 -29.138 1.00 93.38 81 THR A O 1
ATOM 644 N N . LEU A 1 82 ? 12.712 6.757 -28.364 1.00 94.75 82 LEU A N 1
ATOM 645 C CA . LEU A 1 82 ? 12.498 6.428 -26.957 1.00 94.75 82 LEU A CA 1
ATOM 646 C C . LEU A 1 82 ? 11.032 6.639 -26.545 1.00 94.75 82 LEU A C 1
ATOM 648 O O . LEU A 1 82 ? 10.456 5.805 -25.841 1.00 94.75 82 LEU A O 1
ATOM 652 N N . GLY A 1 83 ? 10.427 7.738 -26.994 1.00 94.25 83 GLY A N 1
ATOM 653 C CA . GLY A 1 83 ? 9.042 8.102 -26.718 1.00 94.25 83 GLY A CA 1
ATOM 654 C C . GLY A 1 83 ? 8.033 7.183 -27.398 1.00 94.25 83 GLY A C 1
ATOM 655 O O . GLY A 1 83 ? 7.035 6.801 -26.781 1.00 94.25 83 GLY A O 1
ATOM 656 N N . GLU A 1 84 ? 8.273 6.801 -28.652 1.00 92.12 84 GLU A N 1
ATOM 657 C CA . GLU A 1 84 ? 7.444 5.824 -29.370 1.00 92.12 84 GLU A CA 1
ATOM 658 C C . GLU A 1 84 ? 7.449 4.469 -28.672 1.00 92.12 84 GLU A C 1
ATOM 660 O O . GLU A 1 84 ? 6.386 3.951 -28.316 1.00 92.12 84 GLU A O 1
ATOM 665 N N . PHE A 1 85 ? 8.637 3.935 -28.384 1.00 92.69 85 PHE A N 1
ATOM 666 C CA . PHE A 1 85 ? 8.754 2.620 -27.767 1.00 92.69 85 PHE A CA 1
ATOM 667 C C . PHE A 1 85 ? 8.212 2.605 -26.330 1.00 92.69 85 PHE A C 1
ATOM 669 O O . PHE A 1 85 ? 7.553 1.651 -25.918 1.00 92.69 85 PHE A O 1
ATOM 676 N N . ALA A 1 86 ? 8.413 3.676 -25.554 1.00 94.94 86 ALA A N 1
ATOM 677 C CA . ALA A 1 86 ? 7.831 3.793 -24.217 1.00 94.94 86 ALA A CA 1
ATOM 678 C C . ALA A 1 86 ? 6.290 3.816 -24.245 1.00 94.94 86 ALA A C 1
ATOM 680 O O . ALA A 1 86 ? 5.650 3.214 -23.377 1.00 94.94 86 ALA A O 1
ATOM 681 N N . ARG A 1 87 ? 5.679 4.474 -25.243 1.00 92.62 87 ARG A N 1
ATOM 682 C CA . ARG A 1 87 ? 4.218 4.476 -25.449 1.00 92.62 87 ARG A CA 1
ATOM 683 C C . ARG A 1 87 ? 3.704 3.109 -25.887 1.00 92.62 87 ARG A C 1
ATOM 685 O O . ARG A 1 87 ? 2.692 2.649 -25.354 1.00 92.62 87 ARG A O 1
ATOM 692 N N . GLU A 1 88 ? 4.399 2.442 -26.805 1.00 86.62 88 GLU A N 1
ATOM 693 C CA . GLU A 1 88 ? 4.083 1.066 -27.196 1.00 86.62 88 GLU A CA 1
ATOM 694 C C . GLU A 1 88 ? 4.152 0.136 -25.980 1.00 86.62 88 GLU A C 1
ATOM 696 O O . GLU A 1 88 ? 3.206 -0.607 -25.714 1.00 86.62 88 GLU A O 1
ATOM 701 N N . TRP A 1 89 ? 5.206 0.254 -25.168 1.00 90.06 89 TRP A N 1
ATOM 702 C CA . TRP A 1 89 ? 5.362 -0.503 -23.931 1.00 90.06 89 TRP A CA 1
ATOM 703 C C . TRP A 1 89 ? 4.251 -0.202 -22.916 1.00 90.06 89 TRP A C 1
ATOM 705 O O . TRP A 1 89 ? 3.734 -1.120 -22.282 1.00 90.06 89 TRP A O 1
ATOM 715 N N . LEU A 1 90 ? 3.819 1.052 -22.762 1.00 90.44 90 LEU A N 1
ATOM 716 C CA . LEU A 1 90 ? 2.689 1.398 -21.891 1.00 90.44 90 LEU A CA 1
ATOM 717 C C . LEU A 1 90 ? 1.372 0.788 -22.376 1.00 90.44 90 LEU A C 1
ATOM 719 O O . LEU A 1 90 ? 0.645 0.205 -21.572 1.00 90.44 90 LEU A O 1
ATOM 723 N N . THR A 1 91 ? 1.070 0.889 -23.672 1.00 86.00 91 THR A N 1
ATOM 724 C CA . THR A 1 91 ? -0.093 0.229 -24.289 1.00 86.00 91 THR A CA 1
ATOM 725 C C . THR A 1 91 ? -0.007 -1.277 -24.083 1.00 86.00 91 THR A C 1
ATOM 727 O O . THR A 1 91 ? -0.986 -1.928 -23.706 1.00 86.00 91 THR A O 1
ATOM 730 N N . PHE A 1 92 ? 1.204 -1.818 -24.230 1.00 81.00 92 PHE A N 1
ATOM 731 C CA . PHE A 1 92 ? 1.495 -3.206 -23.955 1.00 81.00 92 PHE A CA 1
ATOM 732 C C . PHE A 1 92 ? 1.165 -3.546 -22.495 1.00 81.00 92 PHE A C 1
ATOM 734 O O . PHE A 1 92 ? 0.480 -4.528 -22.235 1.00 81.00 92 PHE A O 1
ATOM 741 N N . ARG A 1 93 ? 1.587 -2.734 -21.525 1.00 82.31 93 ARG A N 1
ATOM 742 C CA . ARG A 1 93 ? 1.316 -2.969 -20.101 1.00 82.31 93 ARG A CA 1
ATOM 743 C C . ARG A 1 93 ? -0.154 -2.824 -19.740 1.00 82.31 93 ARG A C 1
ATOM 745 O O . ARG A 1 93 ? -0.659 -3.643 -18.975 1.00 82.31 93 ARG A O 1
ATOM 752 N N . ARG A 1 94 ? -0.839 -1.840 -20.321 1.00 83.25 94 ARG A N 1
ATOM 753 C CA . ARG A 1 94 ? -2.278 -1.607 -20.152 1.00 83.25 94 ARG A CA 1
ATOM 754 C C . ARG A 1 94 ? -3.110 -2.807 -20.588 1.00 83.25 94 ARG A C 1
ATOM 756 O O . ARG A 1 94 ? -4.098 -3.103 -19.935 1.00 83.25 94 ARG A O 1
ATOM 763 N N . SER A 1 95 ? -2.682 -3.559 -21.606 1.00 74.06 95 SER A N 1
ATOM 764 C CA . SER A 1 95 ? -3.410 -4.760 -22.041 1.00 74.06 95 SER A CA 1
ATOM 765 C C . SER A 1 95 ? -3.481 -5.872 -20.984 1.00 74.06 95 SER A C 1
ATOM 767 O O . SER A 1 95 ? -4.179 -6.852 -21.205 1.00 74.06 95 SER A O 1
ATOM 769 N N . PHE A 1 96 ? -2.720 -5.774 -19.889 1.00 69.75 96 PHE A N 1
ATOM 770 C CA . PHE A 1 96 ? -2.698 -6.772 -18.819 1.00 69.75 96 PHE A CA 1
ATOM 771 C C . PHE A 1 96 ? -3.438 -6.320 -17.551 1.00 69.75 96 PHE A C 1
ATOM 773 O O . PHE A 1 96 ? -3.438 -7.060 -16.573 1.00 69.75 96 PHE A O 1
ATOM 780 N N . THR A 1 97 ? -4.060 -5.135 -17.527 1.00 70.38 97 THR A N 1
ATOM 781 C CA . THR A 1 97 ? -4.740 -4.631 -16.316 1.00 70.38 97 THR A CA 1
ATOM 782 C C . THR A 1 97 ? -5.992 -5.420 -15.951 1.00 70.38 97 THR A C 1
ATOM 784 O O . THR A 1 97 ? -6.380 -5.428 -14.784 1.00 70.38 97 THR A O 1
ATOM 787 N N . THR A 1 98 ? -6.603 -6.096 -16.925 1.00 62.06 98 THR A N 1
ATOM 788 C CA . THR A 1 98 ? -7.786 -6.948 -16.748 1.00 62.06 98 THR A CA 1
ATOM 789 C C . THR A 1 98 ? -7.441 -8.389 -16.373 1.00 62.06 98 THR A C 1
ATOM 791 O O . THR A 1 98 ? -8.335 -9.145 -16.004 1.00 62.06 98 THR A O 1
ATOM 794 N N . ILE A 1 99 ? -6.164 -8.783 -16.450 1.00 60.75 99 ILE A N 1
ATOM 795 C CA . ILE A 1 99 ? -5.729 -10.154 -16.178 1.00 60.75 99 ILE A CA 1
ATOM 796 C C . ILE A 1 99 ? -5.289 -10.258 -14.718 1.00 60.75 99 ILE A C 1
ATOM 798 O O . ILE A 1 99 ? -4.375 -9.566 -14.261 1.00 60.75 99 ILE A O 1
ATOM 802 N N . GLU A 1 100 ? -5.946 -11.139 -13.969 1.00 54.34 100 GLU A N 1
ATOM 803 C CA . GLU A 1 100 ? -5.641 -11.365 -12.559 1.00 54.34 100 GLU A CA 1
ATOM 804 C C . GLU A 1 100 ? -4.181 -11.819 -12.371 1.00 54.34 100 GLU A C 1
ATOM 806 O O . GLU A 1 100 ? -3.705 -12.725 -13.050 1.00 54.34 100 GLU A O 1
ATOM 811 N N . GLY A 1 101 ? -3.461 -11.195 -11.433 1.00 57.31 101 GLY A N 1
ATOM 812 C CA . GLY A 1 101 ? -2.039 -11.471 -11.180 1.00 57.31 101 GLY A CA 1
ATOM 813 C C . GLY A 1 101 ? -1.063 -10.622 -12.002 1.00 57.31 101 GLY A C 1
ATOM 814 O O . GLY A 1 101 ? 0.139 -10.677 -11.752 1.00 57.31 101 GLY A O 1
ATOM 815 N N . PHE A 1 102 ? -1.554 -9.789 -12.924 1.00 65.50 102 PHE A N 1
ATOM 816 C CA . PHE A 1 102 ? -0.724 -8.902 -13.740 1.00 65.50 102 PHE A CA 1
ATOM 817 C C . PHE A 1 102 ? -0.772 -7.432 -13.272 1.00 65.50 102 PHE A C 1
ATOM 819 O O . PHE A 1 102 ? -1.309 -7.088 -12.216 1.00 65.50 102 PHE A O 1
ATOM 826 N N . THR A 1 103 ? -0.110 -6.544 -14.025 1.00 70.19 103 THR A N 1
ATOM 827 C CA . THR A 1 103 ? 0.057 -5.119 -13.712 1.00 70.19 103 THR A CA 1
ATOM 828 C C . THR A 1 103 ? -1.293 -4.416 -13.536 1.00 70.19 103 THR A C 1
ATOM 830 O O . THR A 1 103 ? -1.969 -4.119 -14.510 1.00 70.19 103 THR A O 1
ATOM 833 N N . GLY A 1 104 ? -1.656 -4.076 -12.298 1.00 75.25 104 GLY A N 1
ATOM 834 C CA . GLY A 1 104 ? -2.888 -3.331 -12.026 1.00 75.25 104 GLY A CA 1
ATOM 835 C C . GLY A 1 104 ? -2.853 -1.867 -12.491 1.00 75.25 104 GLY A C 1
ATOM 836 O O . GLY A 1 104 ? -1.790 -1.254 -12.620 1.00 75.25 104 GLY A O 1
ATOM 837 N N . GLU A 1 105 ? -4.038 -1.270 -12.635 1.00 81.62 105 GLU A N 1
ATOM 838 C CA . GLU A 1 105 ? -4.259 0.104 -13.126 1.00 81.62 105 GLU A CA 1
ATOM 839 C C . GLU A 1 105 ? -3.452 1.171 -12.362 1.00 81.62 105 GLU A C 1
ATOM 841 O O . GLU A 1 105 ? -2.878 2.098 -12.934 1.00 81.62 105 GLU A O 1
ATOM 846 N N . ARG A 1 106 ? -3.314 1.014 -11.039 1.00 82.00 106 ARG A N 1
ATOM 847 C CA . ARG A 1 106 ? -2.502 1.929 -10.219 1.00 82.00 106 ARG A CA 1
ATOM 848 C C . ARG A 1 106 ? -1.026 1.924 -10.624 1.00 82.00 106 ARG A C 1
ATOM 850 O O . ARG A 1 106 ? -0.363 2.954 -10.512 1.00 82.00 106 ARG A O 1
ATOM 857 N N . THR A 1 107 ? -0.499 0.778 -11.039 1.00 85.75 107 THR A N 1
ATOM 858 C CA . THR A 1 107 ? 0.892 0.647 -11.478 1.00 85.75 107 THR A CA 1
ATOM 859 C C . THR A 1 107 ? 1.080 1.282 -12.853 1.00 85.75 107 THR A C 1
ATOM 861 O O . THR A 1 107 ? 2.048 2.013 -13.035 1.00 85.75 107 THR A O 1
ATOM 864 N N . ILE A 1 108 ? 0.113 1.128 -13.762 1.00 89.69 108 ILE A N 1
ATOM 865 C CA . ILE A 1 108 ? 0.100 1.834 -15.054 1.00 89.69 108 ILE A CA 1
ATOM 866 C C . ILE A 1 108 ? 0.176 3.347 -14.858 1.00 89.69 108 ILE A C 1
ATOM 868 O O . ILE A 1 108 ? 1.069 3.996 -15.400 1.00 89.69 108 ILE A O 1
ATOM 872 N N . ARG A 1 109 ? -0.679 3.910 -13.997 1.00 90.25 109 ARG A N 1
ATOM 873 C CA . ARG A 1 109 ? -0.650 5.351 -13.696 1.00 90.25 109 ARG A CA 1
ATOM 874 C C . ARG A 1 109 ? 0.701 5.819 -13.144 1.00 90.25 109 ARG A C 1
ATOM 876 O O . ARG A 1 109 ? 1.104 6.956 -13.382 1.00 90.25 109 ARG A O 1
ATOM 883 N N . ARG A 1 110 ? 1.416 4.960 -12.404 1.00 89.12 110 ARG A N 1
ATOM 884 C CA . ARG A 1 110 ? 2.778 5.261 -11.928 1.00 89.12 110 ARG A CA 1
ATOM 885 C C . ARG A 1 110 ? 3.793 5.266 -13.061 1.00 89.12 110 ARG A C 1
ATOM 887 O O . ARG A 1 110 ? 4.641 6.151 -13.071 1.00 89.12 110 ARG A O 1
ATOM 894 N N . TYR A 1 111 ? 3.708 4.317 -13.989 1.00 93.94 111 TYR A N 1
ATOM 895 C CA . TYR A 1 111 ? 4.564 4.299 -15.174 1.00 93.94 111 TYR A CA 1
ATOM 896 C C . TYR A 1 111 ? 4.343 5.532 -16.046 1.00 93.94 111 TYR A C 1
ATOM 898 O O . TYR A 1 111 ? 5.303 6.175 -16.451 1.00 93.94 111 TYR A O 1
ATOM 906 N N . GLU A 1 112 ? 3.093 5.932 -16.251 1.00 94.50 112 GLU A N 1
ATOM 907 C CA . GLU A 1 112 ? 2.771 7.163 -16.973 1.00 94.50 112 GLU A CA 1
ATOM 908 C C . GLU A 1 112 ? 3.324 8.401 -16.296 1.00 94.50 112 GLU A C 1
ATOM 910 O O . GLU A 1 112 ? 3.894 9.257 -16.961 1.00 94.50 112 GLU A O 1
ATOM 915 N N . GLN A 1 113 ? 3.186 8.503 -14.972 1.00 92.44 113 GLN A N 1
ATOM 916 C CA . GLN A 1 113 ? 3.765 9.630 -14.254 1.00 92.44 113 GLN A CA 1
ATOM 917 C C . GLN A 1 113 ? 5.293 9.637 -14.354 1.00 92.44 113 GLN A C 1
ATOM 919 O O . GLN A 1 113 ? 5.887 10.701 -14.492 1.00 92.44 113 GLN A O 1
ATOM 924 N N . ALA A 1 114 ? 5.930 8.468 -14.298 1.00 93.62 114 ALA A N 1
ATOM 925 C CA . ALA A 1 114 ? 7.371 8.344 -14.461 1.00 93.62 114 ALA A CA 1
ATOM 926 C C . ALA A 1 114 ? 7.835 8.791 -15.854 1.00 93.62 114 ALA A C 1
ATOM 928 O O . ALA A 1 114 ? 8.815 9.523 -15.956 1.00 93.62 114 ALA A O 1
ATOM 929 N N . LEU A 1 115 ? 7.110 8.405 -16.904 1.00 95.50 115 LEU A N 1
ATOM 930 C CA . LEU A 1 115 ? 7.405 8.812 -18.276 1.00 95.50 115 LEU A CA 1
ATOM 931 C C . LEU A 1 115 ? 7.136 10.297 -18.511 1.00 95.50 115 LEU A C 1
ATOM 933 O O . LEU A 1 115 ? 7.985 10.969 -19.082 1.00 95.50 115 LEU A O 1
ATOM 937 N N . ARG A 1 116 ? 6.027 10.839 -17.987 1.00 93.88 116 ARG A N 1
ATOM 938 C CA . ARG A 1 116 ? 5.765 12.289 -18.005 1.00 93.88 116 ARG A CA 1
ATOM 939 C C . ARG A 1 116 ? 6.895 13.076 -17.352 1.00 93.88 116 ARG A C 1
ATOM 941 O O . ARG A 1 116 ? 7.328 14.076 -17.905 1.00 93.88 116 ARG A O 1
ATOM 948 N N . ASN A 1 117 ? 7.378 12.618 -16.196 1.00 91.94 117 ASN A N 1
ATOM 949 C CA . ASN A 1 117 ? 8.511 13.255 -15.535 1.00 91.94 117 ASN A CA 1
ATOM 950 C C . ASN A 1 117 ? 9.774 13.147 -16.399 1.00 91.94 117 ASN A C 1
ATOM 952 O O . ASN A 1 117 ? 10.458 14.138 -16.602 1.00 91.94 117 ASN A O 1
ATOM 956 N N . LEU A 1 118 ? 10.101 11.960 -16.919 1.00 94.75 118 LEU A N 1
ATOM 957 C CA . LEU A 1 118 ? 11.305 11.777 -17.731 1.00 94.75 118 LEU A CA 1
ATOM 958 C C . LEU A 1 118 ? 11.309 12.684 -18.967 1.00 94.75 118 LEU A C 1
ATOM 960 O O . LEU A 1 118 ? 12.286 13.392 -19.195 1.00 94.75 118 LEU A O 1
ATOM 964 N N . PHE A 1 119 ? 10.223 12.676 -19.737 1.00 95.44 119 PHE A N 1
ATOM 965 C CA . PHE A 1 119 ? 10.117 13.443 -20.978 1.00 95.44 119 PHE A CA 1
ATOM 966 C C . PHE A 1 119 ? 9.959 14.948 -20.751 1.00 95.44 119 PHE A C 1
ATOM 968 O O . PHE A 1 119 ? 10.030 15.713 -21.702 1.00 95.44 119 PHE A O 1
ATOM 975 N N . SER A 1 120 ? 9.824 15.406 -19.500 1.00 92.62 120 SER A N 1
ATOM 976 C CA . SER A 1 120 ? 9.953 16.831 -19.191 1.00 92.62 120 SER A CA 1
ATOM 977 C C . SER A 1 120 ? 11.412 17.305 -19.134 1.00 92.62 120 SER A C 1
ATOM 979 O O . SER A 1 120 ? 11.644 18.503 -19.010 1.00 92.62 120 SER A O 1
ATOM 981 N N . VAL A 1 121 ? 12.404 16.400 -19.156 1.00 92.75 121 VAL A N 1
ATOM 982 C CA . VAL A 1 121 ? 13.841 16.754 -19.072 1.00 92.75 121 VAL A CA 1
ATOM 983 C C . VAL A 1 121 ? 14.747 16.026 -20.064 1.00 92.75 121 VAL A C 1
ATOM 985 O O . VAL A 1 121 ? 15.929 16.375 -20.187 1.00 92.75 121 VAL A O 1
ATOM 988 N N . ALA A 1 122 ? 14.236 14.976 -20.696 1.00 93.62 122 ALA A N 1
ATOM 989 C CA . ALA A 1 122 ? 14.934 14.152 -21.666 1.00 93.62 122 ALA A CA 1
ATOM 990 C C . ALA A 1 122 ? 14.194 14.208 -22.999 1.00 93.62 122 ALA A C 1
ATOM 992 O O . ALA A 1 122 ? 12.964 14.212 -23.025 1.00 93.62 122 ALA A O 1
ATOM 993 N N . ASP A 1 123 ? 14.963 14.221 -24.082 1.00 92.00 123 ASP A N 1
ATOM 994 C CA . ASP A 1 123 ? 14.427 14.158 -25.431 1.00 92.00 123 ASP A CA 1
ATOM 995 C C . ASP A 1 123 ? 13.748 12.798 -25.659 1.00 92.00 123 ASP A C 1
ATOM 997 O O . ASP A 1 123 ? 14.324 11.744 -25.374 1.00 92.00 123 ASP A O 1
ATOM 1001 N N . GLN A 1 124 ? 12.497 12.832 -26.112 1.00 94.31 124 GLN A N 1
ATOM 1002 C CA . GLN A 1 124 ? 11.718 11.637 -26.423 1.00 94.31 124 GLN A CA 1
ATOM 1003 C C . GLN A 1 124 ? 11.957 11.146 -27.857 1.00 94.31 124 GLN A C 1
ATOM 1005 O O . GLN A 1 124 ? 11.689 9.978 -28.135 1.00 94.31 124 GLN A O 1
ATOM 1010 N N . ASP A 1 125 ? 12.472 12.007 -28.736 1.00 93.69 125 ASP A N 1
ATOM 1011 C CA . ASP A 1 125 ? 12.653 11.737 -30.164 1.00 93.69 125 ASP A CA 1
ATOM 1012 C C . ASP A 1 125 ? 14.029 11.130 -30.469 1.00 93.69 125 ASP A C 1
ATOM 1014 O O . ASP A 1 125 ? 14.261 10.590 -31.552 1.00 93.69 125 ASP A O 1
ATOM 1018 N N . VAL A 1 126 ? 14.923 11.103 -29.475 1.00 92.44 126 VAL A N 1
ATOM 1019 C CA . VAL A 1 126 ? 16.163 10.328 -29.539 1.00 92.44 126 VAL A CA 1
ATOM 1020 C C . VAL A 1 126 ? 15.858 8.857 -29.810 1.00 92.44 126 VAL A C 1
ATOM 1022 O O . VAL A 1 126 ? 14.959 8.253 -29.212 1.00 92.44 126 VAL A O 1
ATOM 1025 N N . ARG A 1 127 ? 16.641 8.242 -30.696 1.00 92.00 127 ARG A N 1
ATOM 1026 C CA . ARG A 1 127 ? 16.521 6.808 -30.948 1.00 92.00 127 ARG A CA 1
ATOM 1027 C C . ARG A 1 127 ? 16.845 6.018 -29.688 1.00 92.00 127 ARG A C 1
ATOM 1029 O O . ARG A 1 127 ? 17.830 6.288 -28.997 1.00 92.00 127 ARG A O 1
ATOM 1036 N N . ILE A 1 128 ? 16.036 5.002 -29.402 1.00 92.56 128 ILE A N 1
ATOM 1037 C CA . ILE A 1 128 ? 16.180 4.230 -28.163 1.00 92.56 128 ILE A CA 1
ATOM 1038 C C . ILE A 1 128 ? 17.522 3.486 -28.070 1.00 92.56 128 ILE A C 1
ATOM 1040 O O . ILE A 1 128 ? 18.042 3.324 -26.971 1.00 92.56 128 ILE A O 1
ATOM 1044 N N . ASP A 1 129 ? 18.112 3.083 -29.199 1.00 89.56 129 ASP A N 1
ATOM 1045 C CA . ASP A 1 129 ? 19.428 2.431 -29.275 1.00 89.56 129 ASP A CA 1
ATOM 1046 C C . ASP A 1 129 ? 20.611 3.400 -29.116 1.00 89.56 129 ASP A C 1
ATOM 1048 O O . ASP A 1 129 ? 21.734 2.972 -28.841 1.00 89.56 129 ASP A O 1
ATOM 1052 N N . GLN A 1 130 ? 20.360 4.701 -29.268 1.00 91.12 130 GLN A N 1
ATOM 1053 C CA . GLN A 1 130 ? 21.341 5.768 -29.079 1.00 91.12 130 GLN A CA 1
ATOM 1054 C C . GLN A 1 130 ? 21.284 6.379 -27.678 1.00 91.12 130 GLN A C 1
ATOM 1056 O O . GLN A 1 130 ? 22.227 7.050 -27.271 1.00 91.12 130 GLN A O 1
ATOM 1061 N N . PHE A 1 131 ? 20.215 6.137 -26.917 1.00 93.94 131 PHE A N 1
ATOM 1062 C CA . PHE A 1 131 ? 20.109 6.627 -25.550 1.00 93.94 131 PHE A CA 1
ATOM 1063 C C . PHE A 1 131 ? 21.175 5.964 -24.669 1.00 93.94 131 PHE A C 1
ATOM 1065 O O . PHE A 1 131 ? 21.202 4.747 -24.499 1.00 93.94 131 PHE A O 1
ATOM 1072 N N . THR A 1 132 ? 22.071 6.750 -24.080 1.00 93.19 132 THR A N 1
ATOM 1073 C CA . THR A 1 132 ? 23.239 6.217 -23.372 1.00 93.19 132 THR A CA 1
ATOM 1074 C C . THR A 1 132 ? 23.076 6.224 -21.854 1.00 93.19 132 THR A C 1
ATOM 1076 O O . THR A 1 132 ? 22.170 6.820 -21.263 1.00 93.19 132 THR A O 1
ATOM 1079 N N . LYS A 1 133 ? 24.027 5.577 -21.168 1.00 94.38 133 LYS A N 1
ATOM 1080 C CA . LYS A 1 133 ? 24.158 5.659 -19.706 1.00 94.38 133 LYS A CA 1
ATOM 1081 C C . LYS A 1 133 ? 24.357 7.105 -19.232 1.00 94.38 133 LYS A C 1
ATOM 1083 O O . LYS A 1 133 ? 23.869 7.461 -18.159 1.00 94.38 133 LYS A O 1
ATOM 1088 N N . SER A 1 134 ? 25.061 7.927 -20.008 1.00 93.00 134 SER A N 1
ATOM 1089 C CA . SER A 1 134 ? 25.290 9.340 -19.694 1.00 93.00 134 SER A CA 1
ATOM 1090 C C . SER A 1 134 ? 23.992 10.144 -19.768 1.00 93.00 134 SER A C 1
ATOM 1092 O O . SER A 1 134 ? 23.748 10.982 -18.900 1.00 93.00 134 SER A O 1
ATOM 1094 N N . ASP A 1 135 ? 23.114 9.824 -20.717 1.00 94.50 135 ASP A N 1
ATOM 1095 C CA . ASP A 1 135 ? 21.796 10.458 -20.837 1.00 94.50 135 ASP A CA 1
ATOM 1096 C C . ASP A 1 135 ? 20.889 10.083 -19.666 1.00 94.50 135 ASP A C 1
ATOM 1098 O O . ASP A 1 135 ? 20.262 10.957 -19.068 1.00 94.50 135 ASP A O 1
ATOM 1102 N N . ALA A 1 136 ? 20.910 8.815 -19.240 1.00 95.50 136 ALA A N 1
ATOM 1103 C CA . ALA A 1 136 ? 20.204 8.372 -18.036 1.00 95.50 136 ALA A CA 1
ATOM 1104 C C . ALA A 1 136 ? 20.659 9.142 -16.779 1.00 95.50 136 ALA A C 1
ATOM 1106 O O . ALA A 1 136 ? 19.826 9.580 -15.980 1.00 95.50 136 ALA A O 1
ATOM 1107 N N . LYS A 1 137 ? 21.976 9.344 -16.604 1.00 95.12 137 LYS A N 1
ATOM 1108 C CA . LYS A 1 137 ? 22.528 10.138 -15.491 1.00 95.12 137 LYS A CA 1
ATOM 1109 C C . LYS A 1 137 ? 22.082 11.596 -15.560 1.00 95.12 137 LYS A C 1
ATOM 1111 O O . LYS A 1 137 ? 21.628 12.145 -14.558 1.00 95.12 137 LYS A O 1
ATOM 1116 N N . ARG A 1 138 ? 22.177 12.209 -16.743 1.00 94.56 138 ARG A N 1
ATOM 1117 C CA . ARG A 1 138 ? 21.775 13.601 -16.975 1.00 94.56 138 ARG A CA 1
ATOM 1118 C C . ARG A 1 138 ? 20.289 13.801 -16.686 1.00 94.56 138 ARG A C 1
ATOM 1120 O O . ARG A 1 138 ? 19.929 14.750 -15.996 1.00 94.56 138 ARG A O 1
ATOM 1127 N N . ALA A 1 139 ? 19.444 12.877 -17.140 1.00 94.81 139 ALA A N 1
ATOM 1128 C CA . ALA A 1 139 ? 18.013 12.891 -16.872 1.00 94.81 139 ALA A CA 1
ATOM 1129 C C . ALA A 1 139 ? 17.720 12.797 -15.368 1.00 94.81 139 ALA A C 1
ATOM 1131 O O . ALA A 1 139 ? 16.986 13.628 -14.841 1.00 94.81 139 ALA A O 1
ATOM 1132 N N . LEU A 1 140 ? 18.334 11.850 -14.647 1.00 93.94 140 LEU A N 1
ATOM 1133 C CA . LEU A 1 140 ? 18.159 11.732 -13.193 1.00 93.94 140 LEU A CA 1
ATOM 1134 C C . LEU A 1 140 ? 18.617 12.986 -12.440 1.00 93.94 140 LEU A C 1
ATOM 1136 O O . LEU A 1 140 ? 17.924 13.421 -11.524 1.00 93.94 140 LEU A O 1
ATOM 1140 N N . SER A 1 141 ? 19.742 13.580 -12.844 1.00 92.38 141 SER A N 1
ATOM 1141 C CA . SER A 1 141 ? 20.246 14.818 -12.244 1.00 92.38 141 SER A CA 1
ATOM 1142 C C . SER A 1 141 ? 19.299 15.994 -12.480 1.00 92.38 141 SER A C 1
ATOM 1144 O O . SER A 1 141 ? 19.030 16.748 -11.552 1.00 92.38 141 SER A O 1
ATOM 1146 N N . ARG A 1 142 ? 18.758 16.143 -13.697 1.00 92.75 142 ARG A N 1
ATOM 1147 C CA . ARG A 1 142 ? 17.773 17.192 -14.009 1.00 92.75 142 ARG A CA 1
ATOM 1148 C C . ARG A 1 142 ? 16.480 16.989 -13.225 1.00 92.75 142 ARG A C 1
ATOM 1150 O O . ARG A 1 142 ? 15.986 17.927 -12.614 1.00 92.75 142 ARG A O 1
ATOM 1157 N N . LEU A 1 143 ? 15.971 15.755 -13.176 1.00 91.81 143 LEU A N 1
ATOM 1158 C CA . LEU A 1 143 ? 14.777 15.408 -12.402 1.00 91.81 143 LEU A CA 1
ATOM 1159 C C . LEU A 1 143 ? 14.940 15.704 -10.910 1.00 91.81 143 LEU A C 1
ATOM 1161 O O . LEU A 1 143 ? 13.995 16.168 -10.280 1.00 91.81 143 LEU A O 1
ATOM 1165 N N . ALA A 1 144 ? 16.115 15.436 -10.339 1.00 89.00 144 ALA A N 1
ATOM 1166 C CA . ALA A 1 144 ? 16.387 15.694 -8.927 1.00 89.00 144 ALA A CA 1
ATOM 1167 C C . ALA A 1 144 ? 16.310 17.185 -8.562 1.00 89.00 144 ALA A C 1
ATOM 1169 O O . ALA A 1 144 ? 16.077 17.501 -7.400 1.00 89.00 144 ALA A O 1
ATOM 1170 N N . ASN A 1 145 ? 16.451 18.072 -9.550 1.00 87.06 145 ASN A N 1
ATOM 1171 C CA . ASN A 1 145 ? 16.386 19.522 -9.386 1.00 87.06 145 ASN A CA 1
ATOM 1172 C C . ASN A 1 145 ? 15.045 20.120 -9.840 1.00 87.06 145 ASN A C 1
ATOM 1174 O O . ASN A 1 145 ? 14.840 21.321 -9.695 1.00 87.06 145 ASN A O 1
ATOM 1178 N N . LEU A 1 146 ? 14.122 19.312 -10.378 1.00 81.19 146 LEU A N 1
ATOM 1179 C CA . LEU A 1 146 ? 12.815 19.819 -10.784 1.00 81.19 146 LEU A CA 1
ATOM 1180 C C . LEU A 1 146 ? 11.971 20.200 -9.567 1.00 81.19 146 LEU A C 1
ATOM 1182 O O . LEU A 1 146 ? 11.856 19.381 -8.644 1.00 81.19 146 LEU A O 1
ATOM 1186 N N . PRO A 1 147 ? 11.298 21.364 -9.598 1.00 78.94 147 PRO A N 1
ATOM 1187 C CA . PRO A 1 147 ? 10.317 21.711 -8.589 1.00 78.94 147 PRO A CA 1
ATOM 1188 C C . PRO A 1 147 ? 9.150 20.717 -8.627 1.00 78.94 147 PRO A C 1
ATOM 1190 O O . PRO A 1 147 ? 8.647 20.309 -9.676 1.00 78.94 147 PRO A O 1
ATOM 1193 N N . SER A 1 148 ? 8.721 20.294 -7.449 1.00 76.25 148 SER A N 1
ATOM 1194 C CA . SER A 1 148 ? 7.564 19.445 -7.236 1.00 76.25 148 SER A CA 1
ATOM 1195 C C . SER A 1 148 ? 6.313 20.309 -7.080 1.00 76.25 148 SER A C 1
ATOM 1197 O O . SER A 1 148 ? 6.378 21.433 -6.588 1.00 76.25 148 SER A O 1
ATOM 1199 N N . ARG A 1 149 ? 5.138 19.751 -7.404 1.00 67.62 149 ARG A N 1
ATOM 1200 C CA . ARG A 1 149 ? 3.833 20.424 -7.212 1.00 67.62 149 ARG A CA 1
ATOM 1201 C C . ARG A 1 149 ? 3.539 20.823 -5.758 1.00 67.62 149 ARG A C 1
ATOM 1203 O O . ARG A 1 149 ? 2.575 21.532 -5.517 1.00 67.62 149 ARG A O 1
ATOM 1210 N N . SER A 1 150 ? 4.308 20.308 -4.803 1.00 61.12 150 SER A N 1
ATOM 1211 C CA . SER A 1 150 ? 4.137 20.509 -3.361 1.00 61.12 150 SER A CA 1
ATOM 1212 C C . SER A 1 150 ? 5.207 21.423 -2.745 1.00 61.12 150 SER A C 1
ATOM 1214 O O . SER A 1 150 ? 5.385 21.386 -1.532 1.00 61.12 150 SER A O 1
ATOM 1216 N N . GLY A 1 151 ? 5.949 22.178 -3.565 1.00 61.28 151 GLY A N 1
ATOM 1217 C CA . GLY A 1 151 ? 7.158 22.888 -3.135 1.00 61.28 151 GLY A CA 1
ATOM 1218 C C . GLY A 1 151 ? 8.348 21.929 -2.959 1.00 61.28 151 GLY A C 1
ATOM 1219 O O . GLY A 1 151 ? 8.173 20.732 -2.710 1.00 61.28 151 GLY A O 1
ATOM 1220 N N . GLY A 1 152 ? 9.575 22.411 -3.163 1.00 73.38 152 GLY A N 1
ATOM 1221 C CA . GLY A 1 152 ? 10.802 21.592 -3.113 1.00 73.38 152 GLY A CA 1
ATOM 1222 C C . GLY A 1 152 ? 11.001 20.684 -4.334 1.00 73.38 152 GLY A C 1
ATOM 1223 O O . GLY A 1 152 ? 10.272 20.805 -5.309 1.00 73.38 152 GLY A O 1
ATOM 1224 N N . THR A 1 153 ? 11.975 19.769 -4.310 1.00 84.56 153 THR A N 1
ATOM 1225 C CA . THR A 1 153 ? 12.341 18.946 -5.479 1.00 84.56 153 THR A CA 1
ATOM 1226 C C . THR A 1 153 ? 11.716 17.542 -5.502 1.00 84.56 153 THR A C 1
ATOM 1228 O O . THR A 1 153 ? 11.089 17.086 -4.537 1.00 84.56 153 THR A O 1
ATOM 1231 N N . LEU A 1 154 ? 11.846 16.816 -6.623 1.00 82.69 154 LEU A N 1
ATOM 1232 C CA . LEU A 1 154 ? 11.370 15.431 -6.720 1.00 82.69 154 LEU A CA 1
ATOM 1233 C C . LEU A 1 154 ? 12.061 14.505 -5.705 1.00 82.69 154 LEU A C 1
ATOM 1235 O O . LEU A 1 154 ? 13.274 14.319 -5.695 1.00 82.69 154 LEU A O 1
ATOM 1239 N N . LYS A 1 155 ? 11.244 13.819 -4.898 1.00 84.38 155 LYS A N 1
ATOM 1240 C CA . LYS A 1 155 ? 11.717 12.866 -3.883 1.00 84.38 155 LYS A CA 1
ATOM 1241 C C . LYS A 1 155 ? 12.440 11.672 -4.511 1.00 84.38 155 LYS A C 1
ATOM 1243 O O . LYS A 1 155 ? 12.053 11.186 -5.576 1.00 84.38 155 LYS A O 1
ATOM 1248 N N . ALA A 1 156 ? 13.382 11.089 -3.766 1.00 86.94 156 ALA A N 1
ATOM 1249 C CA . ALA A 1 156 ? 14.135 9.899 -4.177 1.00 86.94 156 ALA A CA 1
ATOM 1250 C C . ALA A 1 156 ? 13.245 8.720 -4.620 1.00 86.94 156 ALA A C 1
ATOM 1252 O O . ALA A 1 156 ? 13.602 7.985 -5.536 1.00 86.94 156 ALA A O 1
ATOM 1253 N N . ALA A 1 157 ? 12.054 8.568 -4.030 1.00 86.38 157 ALA A N 1
ATOM 1254 C CA . ALA A 1 157 ? 11.081 7.558 -4.449 1.00 86.38 157 ALA A CA 1
ATOM 1255 C C . ALA A 1 157 ? 10.522 7.793 -5.863 1.00 86.38 157 ALA A C 1
ATOM 1257 O O . ALA A 1 157 ? 10.322 6.834 -6.608 1.00 86.38 157 ALA A O 1
ATOM 1258 N N . SER A 1 158 ? 10.304 9.050 -6.251 1.00 88.75 158 SER A N 1
ATOM 1259 C CA . SER A 1 158 ? 9.869 9.416 -7.601 1.00 88.75 158 SER A CA 1
ATOM 1260 C C . SER A 1 158 ? 10.980 9.163 -8.618 1.00 88.75 158 SER A C 1
ATOM 1262 O O . SER A 1 158 ? 10.729 8.560 -9.658 1.00 88.75 158 SER A O 1
ATOM 1264 N N . LEU A 1 159 ? 12.221 9.539 -8.287 1.00 92.25 159 LEU A N 1
ATOM 1265 C CA . LEU A 1 159 ? 13.396 9.249 -9.117 1.00 92.25 159 LEU A CA 1
ATOM 1266 C C . LEU A 1 159 ? 13.606 7.738 -9.282 1.00 92.25 159 LEU A C 1
ATOM 1268 O O . LEU A 1 159 ? 13.844 7.251 -10.386 1.00 92.25 159 LEU A O 1
ATOM 1272 N N . HIS A 1 160 ? 13.460 6.979 -8.194 1.00 92.00 160 HIS A N 1
ATOM 1273 C CA . HIS A 1 160 ? 13.533 5.522 -8.218 1.00 92.00 160 HIS A CA 1
ATOM 1274 C C . HIS A 1 160 ? 12.457 4.919 -9.127 1.00 92.00 160 HIS A C 1
ATOM 1276 O O . HIS A 1 160 ? 12.748 4.007 -9.898 1.00 92.00 160 HIS A O 1
ATOM 1282 N N . GLN A 1 161 ? 11.232 5.453 -9.093 1.00 92.44 161 GLN A N 1
ATOM 1283 C CA . GLN A 1 161 ? 10.162 5.008 -9.982 1.00 92.44 161 GLN A CA 1
ATOM 1284 C C . GLN A 1 161 ? 10.509 5.256 -11.458 1.00 92.44 161 GLN A C 1
ATOM 1286 O O . GLN A 1 161 ? 10.272 4.364 -12.271 1.00 92.44 161 GLN A O 1
ATOM 1291 N N . VAL A 1 162 ? 11.102 6.404 -11.811 1.00 94.81 162 VAL A N 1
ATOM 1292 C CA . VAL A 1 162 ? 11.606 6.659 -13.177 1.00 94.81 162 VAL A CA 1
ATOM 1293 C C . VAL A 1 162 ? 12.660 5.628 -13.561 1.00 94.81 162 VAL A C 1
ATOM 1295 O O . VAL A 1 162 ? 12.506 4.945 -14.571 1.00 94.81 162 VAL A O 1
ATOM 1298 N N . HIS A 1 163 ? 13.669 5.437 -12.711 1.00 95.31 163 HIS A N 1
ATOM 1299 C CA . HIS A 1 163 ? 14.737 4.469 -12.946 1.00 95.31 163 HIS A CA 1
ATOM 1300 C C . HIS A 1 163 ? 14.209 3.045 -13.184 1.00 95.31 163 HIS A C 1
ATOM 1302 O O . HIS A 1 163 ? 14.599 2.398 -14.155 1.00 95.31 163 HIS A O 1
ATOM 1308 N N . VAL A 1 164 ? 13.308 2.552 -12.326 1.00 93.56 164 VAL A N 1
ATOM 1309 C CA . VAL A 1 164 ? 12.736 1.202 -12.455 1.00 93.56 164 VAL A CA 1
ATOM 1310 C C . VAL A 1 164 ? 11.881 1.080 -13.715 1.00 93.56 164 VAL A C 1
ATOM 1312 O O . VAL A 1 164 ? 12.002 0.086 -14.426 1.00 93.56 164 VAL A O 1
ATOM 1315 N N . THR A 1 165 ? 11.059 2.088 -14.020 1.00 95.50 165 THR A N 1
ATOM 1316 C CA . THR A 1 165 ? 10.205 2.091 -15.221 1.00 95.50 165 THR A CA 1
ATOM 1317 C C . THR A 1 165 ? 11.059 2.014 -16.484 1.00 95.50 165 THR A C 1
ATOM 1319 O O . THR A 1 165 ? 10.847 1.144 -17.324 1.00 95.50 165 THR A O 1
ATOM 1322 N N . MET A 1 166 ? 12.093 2.852 -16.582 1.00 96.50 166 MET A N 1
ATOM 1323 C CA . MET A 1 166 ? 12.974 2.855 -17.745 1.00 96.50 166 MET A CA 1
ATOM 1324 C C . MET A 1 166 ? 13.824 1.596 -17.850 1.00 96.50 166 MET A C 1
ATOM 1326 O O . MET A 1 166 ? 13.984 1.059 -18.942 1.00 96.50 166 MET A O 1
ATOM 1330 N N . LYS A 1 167 ? 14.300 1.053 -16.725 1.00 95.06 167 LYS A N 1
ATOM 1331 C CA . LYS A 1 167 ? 14.971 -0.250 -16.717 1.00 95.06 167 LYS A CA 1
ATOM 1332 C C . LYS A 1 167 ? 14.082 -1.334 -17.336 1.00 95.06 167 LYS A C 1
ATOM 1334 O O . LYS A 1 167 ? 14.585 -2.123 -18.128 1.00 95.06 167 LYS A O 1
ATOM 1339 N N . GLN A 1 168 ? 12.790 -1.364 -16.998 1.00 93.44 168 GLN A N 1
ATOM 1340 C CA . GLN A 1 168 ? 11.834 -2.326 -17.561 1.00 93.44 168 GLN A CA 1
ATOM 1341 C C . GLN A 1 168 ? 11.559 -2.088 -19.051 1.00 93.44 168 GLN A C 1
ATOM 1343 O O . GLN A 1 168 ? 11.438 -3.055 -19.797 1.00 93.44 168 GLN A O 1
ATOM 1348 N N . ILE A 1 169 ? 11.482 -0.829 -19.490 1.00 94.19 169 ILE A N 1
ATOM 1349 C CA . ILE A 1 169 ? 11.323 -0.486 -20.911 1.00 94.19 169 ILE A CA 1
ATOM 1350 C C . ILE A 1 169 ? 12.526 -0.981 -21.717 1.00 94.19 169 ILE A C 1
ATOM 1352 O O . ILE A 1 169 ? 12.338 -1.652 -22.725 1.00 94.19 169 ILE A O 1
ATOM 1356 N N . PHE A 1 170 ? 13.754 -0.740 -21.253 1.00 94.38 170 PHE A N 1
ATOM 1357 C CA . PHE A 1 170 ? 14.957 -1.211 -21.949 1.00 94.38 170 PHE A CA 1
ATOM 1358 C C . PHE A 1 170 ? 15.131 -2.734 -21.894 1.00 94.38 170 PHE A C 1
ATOM 1360 O O . PHE A 1 170 ? 15.593 -3.320 -22.867 1.00 94.38 170 PHE A O 1
ATOM 1367 N N . GLU A 1 171 ? 14.730 -3.407 -20.808 1.00 89.31 171 GLU A N 1
ATOM 1368 C CA . GLU A 1 171 ? 14.670 -4.878 -20.812 1.00 89.31 171 GLU A CA 1
ATOM 1369 C C . GLU A 1 171 ? 13.663 -5.395 -21.848 1.00 89.31 171 GLU A C 1
ATOM 1371 O O . GLU A 1 171 ? 13.972 -6.334 -22.575 1.00 89.31 171 GLU A O 1
ATOM 1376 N N . HIS A 1 172 ? 12.505 -4.745 -21.994 1.00 85.12 172 HIS A N 1
ATOM 1377 C CA . HIS A 1 172 ? 11.559 -5.104 -23.048 1.00 85.12 172 HIS A CA 1
ATOM 1378 C C . HIS A 1 172 ? 12.114 -4.815 -24.449 1.00 85.12 172 HIS A C 1
ATOM 1380 O O . HIS A 1 172 ? 11.980 -5.651 -25.335 1.00 85.12 172 HIS A O 1
ATOM 1386 N N . ALA A 1 173 ? 12.795 -3.683 -24.646 1.00 87.19 173 ALA A N 1
ATOM 1387 C CA . ALA A 1 173 ? 13.438 -3.339 -25.914 1.00 87.19 173 ALA A CA 1
ATOM 1388 C C . ALA A 1 173 ? 14.484 -4.382 -26.332 1.00 87.19 173 ALA A C 1
ATOM 1390 O O . ALA A 1 173 ? 14.577 -4.722 -27.511 1.00 87.19 173 ALA A O 1
ATOM 1391 N N . LYS A 1 174 ? 15.237 -4.929 -25.369 1.00 85.44 174 LYS A N 1
ATOM 1392 C CA . LYS A 1 174 ? 16.172 -6.039 -25.598 1.00 85.44 174 LYS A CA 1
ATOM 1393 C C . LYS A 1 174 ? 15.443 -7.303 -26.046 1.00 85.44 174 LYS A C 1
ATOM 1395 O O . LYS A 1 174 ? 15.834 -7.919 -27.031 1.00 85.44 174 LYS A O 1
ATOM 1400 N N . ASP A 1 175 ? 14.372 -7.669 -25.345 1.00 78.38 175 ASP A N 1
ATOM 1401 C CA . ASP A 1 175 ? 13.574 -8.862 -25.655 1.00 78.38 175 ASP A CA 1
ATOM 1402 C C . ASP A 1 175 ? 12.823 -8.746 -27.000 1.00 78.38 175 ASP A C 1
ATOM 1404 O O . ASP A 1 175 ? 12.450 -9.755 -27.601 1.00 78.38 175 ASP A O 1
ATOM 1408 N N . GLU A 1 176 ? 12.543 -7.524 -27.460 1.00 74.56 176 GLU A N 1
ATOM 1409 C CA . GLU A 1 176 ? 11.953 -7.213 -28.773 1.00 74.56 176 GLU A CA 1
ATOM 1410 C C . GLU A 1 176 ? 12.997 -7.069 -29.895 1.00 74.56 176 GLU A C 1
ATOM 1412 O O . GLU A 1 176 ? 12.612 -6.898 -31.050 1.00 74.56 176 GLU A O 1
ATOM 1417 N N . GLY A 1 177 ? 14.298 -7.124 -29.584 1.00 74.94 177 GLY A N 1
ATOM 1418 C CA . GLY A 1 177 ? 15.359 -6.885 -30.569 1.00 74.94 177 GLY A CA 1
ATOM 1419 C C . GLY A 1 177 ? 15.358 -5.455 -31.124 1.00 74.94 177 GLY A C 1
ATOM 1420 O O . GLY A 1 177 ? 15.774 -5.230 -32.255 1.00 74.94 177 GLY A O 1
ATOM 1421 N N . VAL A 1 178 ? 14.854 -4.488 -30.354 1.00 82.56 178 VAL A N 1
ATOM 1422 C CA . VAL A 1 178 ? 14.874 -3.055 -30.701 1.00 82.56 178 VAL A CA 1
ATOM 1423 C C . VAL A 1 178 ? 16.200 -2.418 -30.287 1.00 82.56 178 VAL A C 1
ATOM 1425 O O . VAL A 1 178 ? 16.692 -1.515 -30.957 1.00 82.56 178 VAL A O 1
ATOM 1428 N N . VAL A 1 179 ? 16.813 -2.924 -29.215 1.00 84.56 179 VAL A N 1
ATOM 1429 C CA . VAL A 1 179 ? 18.171 -2.556 -28.795 1.00 84.56 179 VAL A CA 1
ATOM 1430 C C . VAL A 1 179 ? 19.045 -3.806 -28.647 1.00 84.56 179 VAL A C 1
ATOM 1432 O O . VAL A 1 179 ? 18.514 -4.900 -28.427 1.00 84.56 179 VAL A O 1
ATOM 1435 N N . PRO A 1 180 ? 20.384 -3.682 -28.727 1.00 80.50 180 PRO A N 1
ATOM 1436 C CA . PRO A 1 180 ? 21.283 -4.819 -28.552 1.00 80.50 180 PRO A CA 1
ATOM 1437 C C . PRO A 1 180 ? 21.102 -5.537 -27.199 1.00 80.50 180 PRO A C 1
ATOM 1439 O O . PRO A 1 180 ? 20.811 -4.880 -26.198 1.00 80.50 180 PRO A O 1
ATOM 1442 N N . PRO A 1 181 ? 21.385 -6.852 -27.093 1.00 73.06 181 PRO A N 1
ATOM 1443 C CA . PRO A 1 181 ? 21.215 -7.618 -25.847 1.00 73.06 181 PRO A CA 1
ATOM 1444 C C . PRO A 1 181 ? 21.953 -7.047 -24.622 1.00 73.06 181 PRO A C 1
ATOM 1446 O O . PRO A 1 181 ? 21.504 -7.205 -23.486 1.00 73.06 181 PRO A O 1
ATOM 1449 N N . ASN A 1 182 ? 23.063 -6.340 -24.844 1.00 82.44 182 ASN A N 1
ATOM 1450 C CA . ASN A 1 182 ? 23.865 -5.709 -23.791 1.00 82.44 182 ASN A CA 1
ATOM 1451 C C . ASN A 1 182 ? 23.534 -4.219 -23.579 1.00 82.44 182 ASN A C 1
ATOM 1453 O O . ASN A 1 182 ? 24.229 -3.530 -22.835 1.00 82.44 182 ASN A O 1
ATOM 1457 N N . HIS A 1 183 ? 22.475 -3.708 -24.211 1.00 86.50 183 HIS A N 1
ATOM 1458 C CA . HIS A 1 183 ? 22.110 -2.297 -24.187 1.00 86.50 183 HIS A CA 1
ATOM 1459 C C . HIS A 1 183 ? 20.935 -2.039 -23.231 1.00 86.50 183 HIS A C 1
ATOM 1461 O O . HIS A 1 183 ? 19.765 -2.079 -23.600 1.00 86.50 183 HIS A O 1
ATOM 1467 N N . ASN A 1 184 ? 21.258 -1.772 -21.962 1.00 93.19 184 ASN A N 1
ATOM 1468 C CA . ASN A 1 184 ? 20.316 -1.221 -20.983 1.00 93.19 184 ASN A CA 1
ATOM 1469 C C . ASN A 1 184 ? 21.008 -0.113 -20.166 1.00 93.19 184 ASN A C 1
ATOM 1471 O O . ASN A 1 184 ? 21.613 -0.404 -19.126 1.00 93.19 184 ASN A O 1
ATOM 1475 N N . PRO A 1 185 ? 20.916 1.154 -20.604 1.00 94.44 185 PRO A N 1
ATOM 1476 C CA . PRO A 1 185 ? 21.526 2.306 -19.940 1.00 94.44 185 PRO A CA 1
ATOM 1477 C C . PRO A 1 185 ? 21.161 2.427 -18.460 1.00 94.44 185 PRO A C 1
ATOM 1479 O O . PRO A 1 185 ? 22.017 2.709 -17.622 1.00 94.44 185 PRO A O 1
ATOM 1482 N N . TRP A 1 186 ? 19.896 2.159 -18.133 1.00 95.25 186 TRP A N 1
ATOM 1483 C CA . TRP A 1 186 ? 19.346 2.277 -16.786 1.00 95.25 186 TRP A CA 1
ATOM 1484 C C . TRP A 1 186 ? 19.779 1.114 -15.891 1.00 95.25 186 TRP A C 1
ATOM 1486 O O . TRP A 1 186 ? 20.130 1.323 -14.730 1.00 95.25 186 TRP A O 1
ATOM 1496 N N . GLY A 1 187 ? 19.833 -0.105 -16.431 1.00 91.38 187 GLY A N 1
ATOM 1497 C CA . GLY A 1 187 ? 20.372 -1.281 -15.745 1.00 91.38 187 GLY A CA 1
ATOM 1498 C C . GLY A 1 187 ? 21.879 -1.185 -15.473 1.00 91.38 187 GLY A C 1
ATOM 1499 O O . GLY A 1 187 ? 22.341 -1.646 -14.428 1.00 91.38 187 GLY A O 1
ATOM 1500 N N . ALA A 1 188 ? 22.626 -0.532 -16.369 1.00 91.44 188 ALA A N 1
ATOM 1501 C CA . ALA A 1 188 ? 24.080 -0.366 -16.302 1.00 91.44 188 ALA A CA 1
ATOM 1502 C C . ALA A 1 188 ? 24.558 0.783 -15.386 1.00 91.44 188 ALA A C 1
ATOM 1504 O O . ALA A 1 188 ? 25.768 0.988 -15.220 1.00 91.44 188 ALA A O 1
ATOM 1505 N N . LEU A 1 189 ? 23.647 1.558 -14.782 1.00 92.44 189 LEU A N 1
ATOM 1506 C CA . LEU A 1 189 ? 24.004 2.593 -13.803 1.00 92.44 189 LEU A CA 1
ATOM 1507 C C . LEU A 1 189 ? 24.707 1.972 -12.591 1.00 92.44 189 LEU A C 1
ATOM 1509 O O . LEU A 1 189 ? 24.246 0.955 -12.064 1.00 92.44 189 LEU A O 1
ATOM 1513 N N . ALA A 1 190 ? 25.802 2.586 -12.129 1.00 89.31 190 ALA A N 1
ATOM 1514 C CA . ALA A 1 190 ? 26.499 2.110 -10.937 1.00 89.31 190 ALA A CA 1
ATOM 1515 C C . ALA A 1 190 ? 25.618 2.321 -9.700 1.00 89.31 190 ALA A C 1
ATOM 1517 O O . ALA A 1 190 ? 24.758 3.199 -9.683 1.00 89.31 190 ALA A O 1
ATOM 1518 N N . ARG A 1 191 ? 25.832 1.542 -8.633 1.00 86.12 191 ARG A N 1
ATOM 1519 C CA . ARG A 1 191 ? 25.023 1.641 -7.402 1.00 86.12 191 ARG A CA 1
ATOM 1520 C C . ARG A 1 191 ? 25.023 3.054 -6.797 1.00 86.12 191 ARG A C 1
ATOM 1522 O O . ARG A 1 191 ? 24.032 3.439 -6.184 1.00 86.12 191 ARG A O 1
ATOM 1529 N N . ALA A 1 192 ? 26.109 3.809 -6.969 1.00 85.88 192 ALA A N 1
ATOM 1530 C CA . ALA A 1 192 ? 26.226 5.197 -6.521 1.00 85.88 192 ALA A CA 1
ATOM 1531 C C . ALA A 1 192 ? 25.339 6.171 -7.317 1.00 85.88 192 ALA A C 1
ATOM 1533 O O . ALA A 1 192 ? 24.812 7.107 -6.732 1.00 85.88 192 ALA A O 1
ATOM 1534 N N . ASP A 1 193 ? 25.110 5.903 -8.605 1.00 85.44 193 ASP A N 1
ATOM 1535 C CA . ASP A 1 193 ? 24.311 6.755 -9.498 1.00 85.44 193 ASP A CA 1
ATOM 1536 C C . ASP A 1 193 ? 22.798 6.464 -9.417 1.00 85.44 193 ASP A C 1
ATOM 1538 O O . ASP A 1 193 ? 21.990 7.126 -10.067 1.00 85.44 193 ASP A O 1
ATOM 1542 N N . ARG A 1 194 ? 22.392 5.418 -8.684 1.00 89.38 194 ARG A N 1
ATOM 1543 C CA . ARG A 1 194 ? 20.986 5.004 -8.589 1.00 89.38 194 ARG A CA 1
ATOM 1544 C C . ARG A 1 194 ? 20.272 5.772 -7.475 1.00 89.38 194 ARG A C 1
ATOM 1546 O O . ARG A 1 194 ? 20.827 5.890 -6.380 1.00 89.38 194 ARG A O 1
ATOM 1553 N N . PRO A 1 195 ? 19.007 6.183 -7.681 1.00 86.69 195 PRO A N 1
ATOM 1554 C CA . PRO A 1 195 ? 18.194 6.749 -6.612 1.00 86.69 195 PRO A CA 1
ATOM 1555 C C . PRO A 1 195 ? 18.095 5.779 -5.431 1.00 86.69 195 PRO A C 1
ATOM 1557 O O . PRO A 1 195 ? 17.668 4.629 -5.592 1.00 86.69 195 PRO A O 1
ATOM 1560 N N . ARG A 1 196 ? 18.493 6.242 -4.243 1.00 82.12 196 ARG A N 1
ATOM 1561 C CA . ARG A 1 196 ? 18.445 5.452 -3.010 1.00 82.12 196 ARG A CA 1
ATOM 1562 C C . ARG A 1 196 ? 17.139 5.713 -2.282 1.00 82.12 196 ARG A C 1
ATOM 1564 O O . ARG A 1 196 ? 16.821 6.849 -1.944 1.00 82.12 196 ARG A O 1
ATOM 1571 N N . LEU A 1 197 ? 16.395 4.647 -2.021 1.00 78.06 197 LEU A N 1
ATOM 1572 C CA . LEU A 1 197 ? 15.286 4.710 -1.082 1.00 78.06 197 LEU A CA 1
ATOM 1573 C C . LEU A 1 197 ? 15.844 4.693 0.350 1.00 78.06 197 LEU A C 1
ATOM 1575 O O . LEU A 1 197 ? 16.834 3.993 0.594 1.00 78.06 197 LEU A O 1
ATOM 1579 N N . PRO A 1 198 ? 15.227 5.421 1.297 1.00 67.12 198 PRO A N 1
ATOM 1580 C CA . PRO A 1 198 ? 15.514 5.243 2.715 1.00 67.12 198 PRO A CA 1
ATOM 1581 C C . PRO A 1 198 ? 15.360 3.765 3.092 1.00 67.12 198 PRO A C 1
ATOM 1583 O O . PRO A 1 198 ? 14.394 3.121 2.677 1.00 67.12 198 PRO A O 1
ATOM 1586 N N . LYS A 1 199 ? 16.320 3.223 3.851 1.00 59.72 199 LYS A N 1
ATOM 1587 C CA . LYS A 1 199 ? 16.317 1.805 4.254 1.00 59.72 199 LYS A CA 1
ATOM 1588 C C . LYS A 1 199 ? 15.188 1.480 5.239 1.00 59.72 199 LYS A C 1
ATOM 1590 O O . LYS A 1 199 ? 14.725 0.346 5.268 1.00 59.72 199 LYS A O 1
ATOM 1595 N N . THR A 1 200 ? 14.722 2.467 6.002 1.00 59.84 200 THR A N 1
ATOM 1596 C CA . THR A 1 200 ? 13.740 2.285 7.075 1.00 59.84 200 THR A CA 1
ATOM 1597 C C . THR A 1 200 ? 12.413 2.950 6.726 1.00 59.84 200 THR A C 1
ATOM 1599 O O . THR A 1 200 ? 12.363 4.037 6.149 1.00 59.84 200 THR A O 1
ATOM 1602 N N . SER A 1 201 ? 11.310 2.302 7.099 1.00 58.53 201 SER A N 1
ATOM 1603 C CA . SER A 1 201 ? 9.984 2.916 7.038 1.00 58.53 201 SER A CA 1
ATOM 1604 C C . SER A 1 201 ? 9.932 4.117 7.981 1.00 58.53 201 SER A C 1
ATOM 1606 O O . SER A 1 201 ? 10.012 3.957 9.192 1.00 58.53 201 SER A O 1
ATOM 1608 N N . THR A 1 202 ? 9.731 5.317 7.450 1.00 64.31 202 THR A N 1
ATOM 1609 C CA . THR A 1 202 ? 9.461 6.534 8.236 1.00 64.31 202 THR A CA 1
ATOM 1610 C C . THR A 1 202 ? 7.979 6.640 8.620 1.00 64.31 202 THR A C 1
ATOM 1612 O O . THR A 1 202 ? 7.444 7.737 8.723 1.00 64.31 202 THR A O 1
ATOM 1615 N N . THR A 1 203 ? 7.252 5.517 8.658 1.00 76.50 203 THR A N 1
ATOM 1616 C CA . THR A 1 203 ? 5.835 5.549 9.038 1.00 76.50 203 THR A CA 1
ATOM 1617 C C . THR A 1 203 ? 5.780 5.622 10.555 1.00 76.50 203 THR A C 1
ATOM 1619 O O . THR A 1 203 ? 6.274 4.702 11.208 1.00 76.50 203 THR A O 1
ATOM 1622 N N . ASP A 1 204 ? 5.201 6.695 11.078 1.00 86.06 204 ASP A N 1
ATOM 1623 C CA . ASP A 1 204 ? 4.960 6.846 12.509 1.00 86.06 204 ASP A CA 1
ATOM 1624 C C . ASP A 1 204 ? 3.956 5.807 13.010 1.00 86.06 204 ASP A C 1
ATOM 1626 O O . ASP A 1 204 ? 3.165 5.254 12.236 1.00 86.06 204 ASP A O 1
ATOM 1630 N N . PHE A 1 205 ? 4.005 5.554 14.312 1.00 88.00 205 PHE A N 1
ATOM 1631 C CA . PHE A 1 205 ? 3.031 4.753 15.036 1.00 88.00 205 PHE A CA 1
ATOM 1632 C C . PHE A 1 205 ? 2.639 5.488 16.319 1.00 88.00 205 PHE A C 1
ATOM 1634 O O . PHE A 1 205 ? 3.336 6.411 16.755 1.00 88.00 205 PHE A O 1
ATOM 1641 N N . LEU A 1 206 ? 1.505 5.091 16.879 1.00 90.75 206 LEU A N 1
ATOM 1642 C CA . LEU A 1 206 ? 0.984 5.656 18.115 1.00 90.75 206 LEU A CA 1
ATOM 1643 C C . LEU A 1 206 ? 1.317 4.742 19.292 1.00 90.75 206 LEU A C 1
ATOM 1645 O O . LEU A 1 206 ? 1.223 3.522 19.169 1.00 90.75 206 LEU A O 1
ATOM 1649 N N . GLU A 1 207 ? 1.668 5.337 20.421 1.00 87.56 207 GLU A N 1
ATOM 1650 C CA . GLU A 1 207 ? 1.660 4.664 21.714 1.00 87.56 207 GLU A CA 1
ATOM 1651 C C . GLU A 1 207 ? 0.218 4.333 22.126 1.00 87.56 207 GLU A C 1
ATOM 1653 O O . GLU A 1 207 ? -0.745 4.901 21.601 1.00 87.56 207 GLU A O 1
ATOM 1658 N N . VAL A 1 208 ? 0.058 3.417 23.086 1.00 87.25 208 VAL A N 1
ATOM 1659 C CA . VAL A 1 208 ? -1.268 2.954 23.536 1.00 87.25 208 VAL A CA 1
ATOM 1660 C C . VAL A 1 208 ? -2.137 4.126 24.001 1.00 87.25 208 VAL A C 1
ATOM 1662 O O . VAL A 1 208 ? -3.286 4.244 23.577 1.00 87.25 208 VAL A O 1
ATOM 1665 N N . TYR A 1 209 ? -1.567 5.042 24.789 1.00 86.50 209 TYR A N 1
ATOM 1666 C CA . TYR A 1 209 ? -2.286 6.212 25.297 1.00 86.50 209 TYR A CA 1
ATOM 1667 C C . TYR A 1 209 ? -2.662 7.214 24.203 1.00 86.50 209 TYR A C 1
ATOM 1669 O O . TYR A 1 209 ? -3.741 7.799 24.248 1.00 86.50 209 TYR A O 1
ATOM 1677 N N . GLU A 1 210 ? -1.810 7.394 23.192 1.00 92.94 210 GLU A N 1
ATOM 1678 C CA . GLU A 1 210 ? -2.111 8.264 22.053 1.00 92.94 210 GLU A CA 1
ATOM 1679 C C . GLU A 1 210 ? -3.240 7.675 21.207 1.00 92.94 210 GLU A C 1
ATOM 1681 O O . GLU A 1 210 ? -4.125 8.400 20.760 1.00 92.94 210 GLU A O 1
ATOM 1686 N N . ALA A 1 211 ? -3.228 6.356 20.994 1.00 94.31 211 ALA A N 1
ATOM 1687 C CA . ALA A 1 211 ? -4.284 5.654 20.279 1.00 94.31 211 ALA A CA 1
ATOM 1688 C C . ALA A 1 211 ? -5.618 5.708 21.041 1.00 94.31 211 ALA A C 1
ATOM 1690 O O . ALA A 1 211 ? -6.650 5.964 20.421 1.00 94.31 211 ALA A O 1
ATOM 1691 N N . ALA A 1 212 ? -5.592 5.536 22.366 1.00 92.94 212 ALA A N 1
ATOM 1692 C CA . ALA A 1 212 ? -6.766 5.664 23.227 1.00 92.94 212 ALA A CA 1
ATOM 1693 C C . ALA A 1 212 ? -7.352 7.083 23.156 1.00 92.94 212 ALA A C 1
ATOM 1695 O O . ALA A 1 212 ? -8.524 7.257 22.826 1.00 92.94 212 ALA A O 1
ATOM 1696 N N . MET A 1 213 ? -6.518 8.110 23.358 1.00 93.12 213 MET A N 1
ATOM 1697 C CA . MET A 1 213 ? -6.954 9.508 23.265 1.00 93.12 213 MET A CA 1
ATOM 1698 C C . MET A 1 213 ? -7.446 9.881 21.869 1.00 93.12 213 MET A C 1
ATOM 1700 O O . MET A 1 213 ? -8.411 10.629 21.744 1.00 93.12 213 MET A O 1
ATOM 1704 N N . LEU A 1 214 ? -6.848 9.330 20.811 1.00 96.12 214 LEU A N 1
ATOM 1705 C CA . LEU A 1 214 ? -7.329 9.540 19.450 1.00 96.12 214 LEU A CA 1
ATOM 1706 C C . LEU A 1 214 ? -8.737 8.964 19.240 1.00 96.12 214 LEU A C 1
ATOM 1708 O O . LEU A 1 214 ? -9.547 9.604 18.571 1.00 96.12 214 LEU A O 1
ATOM 1712 N N . ILE A 1 215 ? -9.040 7.780 19.788 1.00 95.38 215 ILE A N 1
ATOM 1713 C CA . ILE A 1 215 ? -10.380 7.171 19.708 1.00 95.38 215 ILE A CA 1
ATOM 1714 C C . ILE A 1 215 ? -11.413 8.057 20.415 1.00 95.38 215 ILE A C 1
ATOM 1716 O O . ILE A 1 215 ? -12.467 8.324 19.837 1.00 95.38 215 ILE A O 1
ATOM 1720 N N . GLU A 1 216 ? -11.096 8.556 21.610 1.00 92.00 216 GLU A N 1
ATOM 1721 C CA . GLU A 1 216 ? -11.982 9.446 22.373 1.00 92.00 216 GLU A CA 1
ATOM 1722 C C . GLU A 1 216 ? -12.178 10.803 21.686 1.00 92.00 216 GLU A C 1
ATOM 1724 O O . GLU A 1 216 ? -13.297 11.299 21.544 1.00 92.00 216 GLU A O 1
ATOM 1729 N N . ALA A 1 217 ? -11.101 11.383 21.158 1.00 94.44 217 ALA A N 1
ATOM 1730 C CA . ALA A 1 217 ? -11.145 12.648 20.435 1.00 94.44 217 ALA A CA 1
ATOM 1731 C C . ALA A 1 217 ? -12.028 12.594 19.177 1.00 94.44 217 ALA A C 1
ATOM 1733 O O . ALA A 1 217 ? -12.564 13.622 18.760 1.00 94.44 217 ALA A O 1
ATOM 1734 N N . CYS A 1 218 ? -12.226 11.414 18.578 1.00 94.94 218 CYS A N 1
ATOM 1735 C CA . CYS A 1 218 ? -13.065 11.270 17.390 1.00 94.94 218 CYS A CA 1
ATOM 1736 C C . CYS A 1 218 ? -14.533 11.658 17.624 1.00 94.94 218 CYS A C 1
ATOM 1738 O O . CYS A 1 218 ? -15.181 12.077 16.668 1.00 94.94 218 CYS A O 1
ATOM 1740 N N . GLU A 1 219 ? -15.063 11.535 18.847 1.00 90.00 219 GLU A N 1
ATOM 1741 C CA . GLU A 1 219 ? -16.446 11.951 19.157 1.00 90.00 219 GLU A CA 1
ATOM 1742 C C . GLU A 1 219 ? -16.595 13.469 19.257 1.00 90.00 219 GLU A C 1
ATOM 1744 O O . GLU A 1 219 ? -17.683 14.003 19.069 1.00 90.00 219 GLU A O 1
ATOM 1749 N N . ARG A 1 220 ? -15.488 14.169 19.518 1.00 91.62 220 ARG A N 1
ATOM 1750 C CA . ARG A 1 220 ? -15.443 15.625 19.681 1.00 91.62 220 ARG A CA 1
ATOM 1751 C C . ARG A 1 220 ? -15.222 16.362 18.360 1.00 91.62 220 ARG A C 1
ATOM 1753 O O . ARG A 1 220 ? -15.278 17.587 18.324 1.00 91.62 220 ARG A O 1
ATOM 1760 N N . VAL A 1 221 ? -14.972 15.635 17.268 1.00 91.75 221 VAL A N 1
ATOM 1761 C CA . VAL A 1 221 ? -14.840 16.229 15.934 1.00 91.75 221 VAL A CA 1
ATOM 1762 C C . VAL A 1 221 ? -16.218 16.655 15.435 1.00 91.75 221 VAL A C 1
ATOM 1764 O O . VAL A 1 221 ? -17.012 15.842 14.963 1.00 91.75 221 VAL A O 1
ATOM 1767 N N . SER A 1 222 ? -16.483 17.955 15.502 1.00 82.12 222 SER A N 1
ATOM 1768 C CA . SER A 1 222 ? -17.678 18.569 14.931 1.00 82.12 222 SER A CA 1
ATOM 1769 C C . SER A 1 222 ? -17.562 18.738 13.407 1.00 82.12 222 SER A C 1
ATOM 1771 O O . SER A 1 222 ? -16.474 18.732 12.824 1.00 82.12 222 SER A O 1
ATOM 1773 N N . GLY A 1 223 ? -18.707 18.849 12.725 1.00 75.38 223 GLY A N 1
ATOM 1774 C CA . GLY A 1 223 ? -18.767 19.141 11.285 1.00 75.38 223 GLY A CA 1
ATOM 1775 C C . GLY A 1 223 ? -18.429 17.976 10.342 1.00 75.38 223 GLY A C 1
ATOM 1776 O O . GLY A 1 223 ? -18.427 18.165 9.129 1.00 75.38 223 GLY A O 1
ATOM 1777 N N . SER A 1 224 ? -18.173 16.775 10.866 1.00 77.50 224 SER A N 1
ATOM 1778 C CA . SER A 1 224 ? -18.024 15.537 10.090 1.00 77.50 224 SER A CA 1
ATOM 1779 C C . SER A 1 224 ? -19.233 14.636 10.336 1.00 77.50 224 SER A C 1
ATOM 1781 O O . SER A 1 224 ? -19.518 14.309 11.484 1.00 77.50 224 SER A O 1
ATOM 1783 N N . ARG A 1 225 ? -19.919 14.175 9.284 1.00 81.62 225 ARG A N 1
ATOM 1784 C CA . ARG A 1 225 ? -20.989 13.161 9.399 1.00 81.62 225 ARG A CA 1
ATOM 1785 C C . ARG A 1 225 ? -20.436 11.738 9.345 1.00 81.62 225 ARG A C 1
ATOM 1787 O O . ARG A 1 225 ? -21.183 10.768 9.471 1.00 81.62 225 ARG A O 1
ATOM 1794 N N . LEU A 1 226 ? -19.124 11.594 9.155 1.00 86.25 226 LEU A N 1
ATOM 1795 C CA . LEU A 1 226 ? -18.463 10.299 9.203 1.00 86.25 226 LEU A CA 1
ATOM 1796 C C . LEU A 1 226 ? -18.547 9.690 10.607 1.00 86.25 226 LEU A C 1
ATOM 1798 O O . LEU A 1 226 ? -18.289 10.396 11.583 1.00 86.25 226 LEU A O 1
ATOM 1802 N N . PRO A 1 227 ? -18.778 8.369 10.719 1.00 91.94 227 PRO A N 1
ATOM 1803 C CA . PRO A 1 227 ? -18.659 7.626 11.973 1.00 91.94 227 PRO A CA 1
ATOM 1804 C C . PRO A 1 227 ? -17.175 7.473 12.347 1.00 91.94 227 PRO A C 1
ATOM 1806 O O . PRO A 1 227 ? -16.578 6.401 12.224 1.00 91.94 227 PRO A O 1
ATOM 1809 N N . LEU A 1 228 ? -16.535 8.591 12.702 1.00 94.56 228 LEU A N 1
ATOM 1810 C CA . LEU A 1 228 ? -15.082 8.701 12.775 1.00 94.56 228 LEU A CA 1
ATOM 1811 C C . LEU A 1 228 ? -14.500 7.793 13.859 1.00 94.56 228 LEU A C 1
ATOM 1813 O O . LEU A 1 228 ? -13.522 7.101 13.579 1.00 94.56 228 LEU A O 1
ATOM 1817 N N . LYS A 1 229 ? -15.132 7.724 15.041 1.00 95.75 229 LYS A N 1
ATOM 1818 C CA . LYS A 1 229 ? -14.713 6.823 16.129 1.00 95.75 229 LYS A CA 1
ATOM 1819 C C . LYS A 1 229 ? -14.703 5.373 15.662 1.00 95.75 229 LYS A C 1
ATOM 1821 O O . LYS A 1 229 ? -13.693 4.693 15.804 1.00 95.75 229 LYS A O 1
ATOM 1826 N N . GLN A 1 230 ? -15.782 4.918 15.026 1.00 97.19 230 GLN A N 1
ATOM 1827 C CA . GLN A 1 230 ? -15.894 3.553 14.510 1.00 97.19 230 GLN A CA 1
ATOM 1828 C C . GLN A 1 230 ? -14.848 3.274 13.426 1.00 97.19 230 GLN A C 1
ATOM 1830 O O . GLN A 1 230 ? -14.204 2.224 13.435 1.00 97.19 230 GLN A O 1
ATOM 1835 N N . LEU A 1 231 ? -14.639 4.222 12.510 1.00 96.88 231 LEU A N 1
ATOM 1836 C CA . LEU A 1 231 ? -13.667 4.089 11.429 1.00 96.88 231 LEU A CA 1
ATOM 1837 C C . LEU A 1 231 ? -12.225 4.016 11.957 1.00 96.88 231 LEU A C 1
ATOM 1839 O O . LEU A 1 231 ? -11.457 3.146 11.541 1.00 96.88 231 LEU A O 1
ATOM 1843 N N . VAL A 1 232 ? -11.848 4.921 12.864 1.00 97.12 232 VAL A N 1
ATOM 1844 C CA . VAL A 1 232 ? -10.504 4.989 13.455 1.00 97.12 232 VAL A CA 1
ATOM 1845 C C . VAL A 1 232 ? -10.242 3.789 14.357 1.00 97.12 232 VAL A C 1
ATOM 1847 O O . VAL A 1 232 ? -9.198 3.154 14.204 1.00 97.12 232 VAL A O 1
ATOM 1850 N N . ALA A 1 233 ? -11.202 3.408 15.204 1.00 97.62 233 ALA A N 1
ATOM 1851 C CA . ALA A 1 233 ? -11.116 2.196 16.014 1.00 97.62 233 ALA A CA 1
ATOM 1852 C C . ALA A 1 233 ? -10.945 0.953 15.133 1.00 97.62 233 ALA A C 1
ATOM 1854 O O . ALA A 1 233 ? -10.083 0.126 15.406 1.00 97.62 233 ALA A O 1
ATOM 1855 N N . THR A 1 234 ? -11.670 0.853 14.013 1.00 98.12 234 THR A N 1
ATOM 1856 C CA . THR A 1 234 ? -11.497 -0.268 13.074 1.00 98.12 234 THR A CA 1
ATOM 1857 C C . THR A 1 234 ? -10.089 -0.295 12.483 1.00 98.12 234 THR A C 1
ATOM 1859 O O . THR A 1 234 ? -9.497 -1.364 12.367 1.00 98.12 234 THR A O 1
ATOM 1862 N N . PHE A 1 235 ? -9.500 0.850 12.124 1.00 97.12 235 PHE A N 1
ATOM 1863 C CA . PHE A 1 235 ? -8.105 0.884 11.670 1.00 97.12 235 PHE A CA 1
ATOM 1864 C C . PHE A 1 235 ? -7.125 0.425 12.753 1.00 97.12 235 PHE A C 1
ATOM 1866 O O . PHE A 1 235 ? -6.238 -0.381 12.464 1.00 97.12 235 PHE A O 1
ATOM 1873 N N . LEU A 1 236 ? -7.286 0.950 13.967 1.00 96.44 236 LEU A N 1
ATOM 1874 C CA . LEU A 1 236 ? -6.396 0.703 15.095 1.00 96.44 236 LEU A CA 1
ATOM 1875 C C . LEU A 1 236 ? -6.492 -0.731 15.612 1.00 96.44 236 LEU A C 1
ATOM 1877 O O . LEU A 1 236 ? -5.465 -1.323 15.894 1.00 96.44 236 LEU A O 1
ATOM 1881 N N . LEU A 1 237 ? -7.689 -1.312 15.671 1.00 96.94 237 LEU A N 1
ATOM 1882 C CA . LEU A 1 237 ? -7.940 -2.637 16.250 1.00 96.94 237 LEU A CA 1
ATOM 1883 C C . LEU A 1 237 ? -7.954 -3.763 15.205 1.00 96.94 237 LEU A C 1
ATOM 1885 O O . LEU A 1 237 ? -8.176 -4.915 15.546 1.00 96.94 237 LEU A O 1
ATOM 1889 N N . THR A 1 238 ? -7.702 -3.474 13.926 1.00 96.12 238 THR A N 1
ATOM 1890 C CA . THR A 1 238 ? -7.544 -4.533 12.905 1.00 96.12 238 THR A CA 1
ATOM 1891 C C . THR A 1 238 ? -6.239 -4.465 12.127 1.00 96.12 238 THR A C 1
ATOM 1893 O O . THR A 1 238 ? -5.901 -5.382 11.375 1.00 96.12 238 THR A O 1
ATOM 1896 N N . GLY A 1 239 ? -5.552 -3.323 12.189 1.00 93.50 239 GLY A N 1
ATOM 1897 C CA . GLY A 1 239 ? -4.413 -3.033 11.332 1.00 93.50 239 GLY A CA 1
ATOM 1898 C C . GLY A 1 239 ? -4.746 -3.062 9.839 1.00 93.50 239 GLY A C 1
ATOM 1899 O O . GLY A 1 239 ? -3.834 -3.173 9.019 1.00 93.50 239 GLY A O 1
ATOM 1900 N N . GLY A 1 240 ? -6.017 -2.996 9.430 1.00 92.44 240 GLY A N 1
ATOM 1901 C CA . GLY A 1 240 ? -6.420 -3.101 8.028 1.00 92.44 240 GLY A CA 1
ATOM 1902 C C . GLY A 1 240 ? -5.786 -2.022 7.137 1.00 92.44 240 GLY A C 1
ATOM 1903 O O . GLY A 1 240 ? -5.523 -0.890 7.549 1.00 92.44 240 GLY A O 1
ATOM 1904 N N . ARG A 1 241 ? -5.500 -2.345 5.868 1.00 91.50 241 ARG A N 1
ATOM 1905 C CA . ARG A 1 241 ? -5.022 -1.334 4.908 1.00 91.50 241 ARG A CA 1
ATOM 1906 C C . ARG A 1 241 ? -6.147 -0.351 4.602 1.00 91.50 241 ARG A C 1
ATOM 1908 O O . ARG A 1 241 ? -7.310 -0.726 4.593 1.00 91.50 241 ARG A O 1
ATOM 1915 N N . LYS A 1 242 ? -5.794 0.881 4.211 1.00 92.38 242 LYS A N 1
ATOM 1916 C CA . LYS A 1 242 ? -6.764 1.935 3.846 1.00 92.38 242 LYS A CA 1
ATOM 1917 C C . LYS A 1 242 ? -7.923 1.423 2.975 1.00 92.38 242 LYS A C 1
ATOM 1919 O O . LYS A 1 242 ? -9.069 1.574 3.355 1.00 92.38 242 LYS A O 1
ATOM 1924 N N . ALA A 1 243 ? -7.632 0.812 1.827 1.00 89.81 243 ALA A N 1
ATOM 1925 C CA . ALA A 1 243 ? -8.682 0.316 0.930 1.00 89.81 243 ALA A CA 1
ATOM 1926 C C . ALA A 1 243 ? -9.444 -0.897 1.493 1.00 89.81 243 ALA A C 1
ATOM 1928 O O . ALA A 1 243 ? -10.579 -1.134 1.106 1.00 89.81 243 ALA A O 1
ATOM 1929 N N . GLU A 1 244 ? -8.822 -1.665 2.389 1.00 93.44 244 GLU A N 1
ATOM 1930 C CA . GLU A 1 244 ? -9.461 -2.822 3.009 1.00 93.44 244 GLU A CA 1
ATOM 1931 C C . GLU A 1 244 ? -10.520 -2.381 4.020 1.00 93.44 244 GLU A C 1
ATOM 1933 O O . GLU A 1 244 ? -11.647 -2.844 3.929 1.00 93.44 244 GLU A O 1
ATOM 1938 N N . VAL A 1 245 ? -10.185 -1.443 4.913 1.00 95.25 245 VAL A N 1
ATOM 1939 C CA . VAL A 1 245 ? -11.115 -0.917 5.929 1.00 95.25 245 VAL A CA 1
ATOM 1940 C C . VAL A 1 245 ? -12.215 -0.066 5.302 1.00 95.25 245 VAL A C 1
ATOM 1942 O O . VAL A 1 245 ? -13.381 -0.244 5.629 1.00 95.25 245 VAL A O 1
ATOM 1945 N N . LEU A 1 246 ? -11.874 0.827 4.365 1.00 94.81 246 LEU A N 1
ATOM 1946 C CA . LEU A 1 246 ? -12.877 1.686 3.718 1.00 94.81 246 LEU A CA 1
ATOM 1947 C C . LEU A 1 246 ? -13.855 0.890 2.845 1.00 94.81 246 LEU A C 1
ATOM 1949 O O . LEU A 1 246 ? -14.973 1.338 2.634 1.00 94.81 246 LEU A O 1
ATOM 1953 N N . GLY A 1 247 ? -13.437 -0.278 2.352 1.00 93.94 247 GLY A N 1
ATOM 1954 C CA . GLY A 1 247 ? -14.279 -1.171 1.564 1.00 93.94 247 GLY A CA 1
ATOM 1955 C C . GLY A 1 247 ? -14.965 -2.273 2.369 1.00 93.94 247 GLY A C 1
ATOM 1956 O O . GLY A 1 247 ? -15.529 -3.162 1.728 1.00 93.94 247 GLY A O 1
ATOM 1957 N N . LEU A 1 248 ? -14.862 -2.287 3.711 1.00 95.50 248 LEU A N 1
ATOM 1958 C CA . LEU A 1 248 ? -15.552 -3.260 4.574 1.00 95.50 248 LEU A CA 1
ATOM 1959 C C . LEU A 1 248 ? -17.055 -3.198 4.341 1.00 95.50 248 LEU A C 1
ATOM 1961 O O . LEU A 1 248 ? -17.620 -2.111 4.242 1.00 95.50 248 LEU A O 1
ATOM 1965 N N . GLU A 1 249 ? -17.693 -4.360 4.259 1.00 94.81 249 GLU A N 1
ATOM 1966 C CA . GLU A 1 249 ? -19.148 -4.467 4.262 1.00 94.81 249 GLU A CA 1
ATOM 1967 C C . GLU A 1 249 ? -19.648 -4.897 5.643 1.00 94.81 249 GLU A C 1
ATOM 1969 O O . GLU A 1 249 ? -18.914 -5.512 6.411 1.00 94.81 249 GLU A O 1
ATOM 1974 N N . VAL A 1 250 ? -20.911 -4.605 5.957 1.00 94.94 250 VAL A N 1
ATOM 1975 C CA . VAL A 1 250 ? -21.557 -5.055 7.204 1.00 94.94 250 VAL A CA 1
ATOM 1976 C C . VAL A 1 250 ? -21.461 -6.580 7.347 1.00 94.94 250 VAL A C 1
ATOM 1978 O O . VAL A 1 250 ? -21.172 -7.083 8.426 1.00 94.94 250 VAL A O 1
ATOM 1981 N N . SER A 1 251 ? -21.590 -7.310 6.233 1.00 93.56 251 SER A N 1
ATOM 1982 C CA . SER A 1 251 ? -21.476 -8.776 6.172 1.00 93.56 251 SER A CA 1
ATOM 1983 C C . SER A 1 251 ? -20.068 -9.324 6.443 1.00 93.56 251 SER A C 1
ATOM 1985 O O . SER A 1 251 ? -19.892 -10.538 6.533 1.00 93.56 251 SER A O 1
ATOM 1987 N N . ASP A 1 252 ? -19.053 -8.460 6.515 1.00 95.62 252 ASP A N 1
ATOM 1988 C CA . ASP A 1 252 ? -17.693 -8.856 6.873 1.00 95.62 252 ASP A CA 1
ATOM 1989 C C . ASP A 1 252 ? -17.481 -8.899 8.397 1.00 95.62 252 ASP A C 1
ATOM 1991 O O . ASP A 1 252 ? -16.433 -9.375 8.834 1.00 95.62 252 ASP A O 1
ATOM 1995 N N . ILE A 1 253 ? -18.437 -8.411 9.198 1.00 96.44 253 ILE A N 1
ATOM 1996 C CA . ILE A 1 253 ? -18.378 -8.410 10.665 1.00 96.44 253 ILE A CA 1
ATOM 1997 C C . ILE A 1 253 ? -19.203 -9.580 11.206 1.00 96.44 253 ILE A C 1
ATOM 1999 O O . ILE A 1 253 ? -20.430 -9.567 11.133 1.00 96.44 253 ILE A O 1
ATOM 2003 N N . ASP A 1 254 ? -18.535 -10.579 11.779 1.00 95.75 254 ASP A N 1
ATOM 2004 C CA . ASP A 1 254 ? -19.184 -11.721 12.419 1.00 95.75 254 ASP A CA 1
ATOM 2005 C C . ASP A 1 254 ? -19.186 -11.525 13.942 1.00 95.75 254 ASP A C 1
ATOM 2007 O O . ASP A 1 254 ? -18.199 -11.786 14.635 1.00 95.75 254 ASP A O 1
ATOM 2011 N N . LEU A 1 255 ? -20.312 -11.029 14.465 1.00 94.44 255 LEU A N 1
ATOM 2012 C CA . LEU A 1 255 ? -20.514 -10.786 15.898 1.00 94.44 255 LEU A CA 1
ATOM 2013 C C . LEU A 1 255 ? -20.651 -12.078 16.717 1.00 94.44 255 LEU A C 1
ATOM 2015 O O . LEU A 1 255 ? -20.498 -12.024 17.940 1.00 94.44 255 LEU A O 1
ATOM 2019 N N . THR A 1 256 ? -20.952 -13.207 16.072 1.00 94.88 256 THR A N 1
ATOM 2020 C CA . THR A 1 256 ? -21.105 -14.512 16.726 1.00 94.88 256 THR A CA 1
ATOM 2021 C C . THR A 1 256 ? -19.744 -15.165 16.899 1.00 94.88 256 THR A C 1
ATOM 2023 O O . THR A 1 256 ? -19.384 -15.561 18.001 1.00 94.88 256 THR A O 1
ATOM 2026 N N . ARG A 1 257 ? -18.956 -15.224 15.822 1.00 95.94 257 ARG A N 1
ATOM 2027 C CA . ARG A 1 257 ? -17.600 -15.789 15.834 1.00 95.94 257 ARG A CA 1
ATOM 2028 C C . ARG A 1 257 ? -16.536 -14.808 16.314 1.00 95.94 257 ARG A C 1
ATOM 2030 O O . ARG A 1 257 ? -15.383 -15.203 16.432 1.00 95.94 257 ARG A O 1
ATOM 2037 N N . LYS A 1 258 ? -16.904 -13.547 16.564 1.00 97.00 258 LYS A N 1
ATOM 2038 C CA . LYS A 1 258 ? -15.994 -12.470 16.981 1.00 97.00 258 LYS A CA 1
ATOM 2039 C C . LYS A 1 258 ? -14.829 -12.302 16.012 1.00 97.00 258 LYS A C 1
ATOM 2041 O O . LYS A 1 258 ? -13.669 -12.250 16.414 1.00 97.00 258 LYS A O 1
ATOM 2046 N N . VAL A 1 259 ? -15.128 -12.201 14.718 1.00 97.00 259 VAL A N 1
ATOM 2047 C CA . VAL A 1 259 ? -14.105 -12.007 13.682 1.00 97.00 259 VAL A CA 1
ATOM 2048 C C . VAL A 1 259 ? -14.522 -10.980 12.640 1.00 97.00 259 VAL A C 1
ATOM 2050 O O . VAL A 1 259 ? -15.699 -10.784 12.346 1.00 97.00 259 VAL A O 1
ATOM 2053 N N . ILE A 1 260 ? -13.517 -10.343 12.046 1.00 97.31 260 ILE A N 1
ATOM 2054 C CA . ILE A 1 260 ? -13.651 -9.462 10.890 1.00 97.31 260 ILE A CA 1
ATOM 2055 C C . ILE A 1 260 ? -12.995 -10.125 9.684 1.00 97.31 260 ILE A C 1
ATOM 2057 O O . ILE A 1 260 ? -11.822 -10.509 9.718 1.00 97.31 260 ILE A O 1
ATOM 2061 N N . HIS A 1 261 ? -13.741 -10.224 8.587 1.00 95.38 261 HIS A N 1
ATOM 2062 C CA . HIS A 1 261 ? -13.296 -10.844 7.348 1.00 95.38 261 HIS A CA 1
ATOM 2063 C C . HIS A 1 261 ? -12.722 -9.818 6.364 1.00 95.38 261 HIS A C 1
ATOM 2065 O O . HIS A 1 261 ? -13.423 -9.004 5.762 1.00 95.38 261 HIS A O 1
ATOM 2071 N N . PHE A 1 262 ? -11.428 -9.924 6.072 1.00 93.44 262 PHE A N 1
ATOM 2072 C CA . PHE A 1 262 ? -10.833 -9.259 4.919 1.00 93.44 262 PHE A CA 1
ATOM 2073 C C . PHE A 1 262 ? -10.861 -10.204 3.712 1.00 93.44 262 PHE A C 1
ATOM 2075 O O . PHE A 1 262 ? -9.954 -11.014 3.508 1.00 93.44 262 PHE A O 1
ATOM 2082 N N . ARG A 1 263 ? -11.912 -10.068 2.890 1.00 89.38 263 ARG A N 1
ATOM 2083 C CA . ARG A 1 263 ? -12.103 -10.743 1.590 1.00 89.38 263 ARG A CA 1
ATOM 2084 C C . ARG A 1 263 ? -12.301 -9.736 0.446 1.00 89.38 263 ARG A C 1
ATOM 2086 O O . ARG A 1 263 ? -12.553 -8.560 0.692 1.00 89.38 263 ARG A O 1
ATOM 2093 N N . ALA A 1 264 ? -12.092 -10.163 -0.798 1.00 87.25 264 ALA A N 1
ATOM 2094 C CA . ALA A 1 264 ? -12.397 -9.319 -1.953 1.00 87.25 264 ALA A CA 1
ATOM 2095 C C . ALA A 1 264 ? -13.919 -9.164 -2.088 1.00 87.25 264 ALA A C 1
ATOM 2097 O O . ALA A 1 264 ? -14.654 -10.113 -1.816 1.00 87.25 264 ALA A O 1
ATOM 2098 N N . ASN A 1 265 ? -14.377 -7.986 -2.504 1.00 88.44 265 ASN A N 1
ATOM 2099 C CA . ASN A 1 265 ? -15.784 -7.698 -2.778 1.00 88.44 265 ASN A CA 1
ATOM 2100 C C . ASN A 1 265 ? -15.900 -6.632 -3.886 1.00 88.44 265 ASN A C 1
ATOM 2102 O O . ASN A 1 265 ? -14.903 -6.254 -4.503 1.00 88.44 265 ASN A O 1
ATOM 2106 N N . ARG A 1 266 ? -17.113 -6.127 -4.135 1.00 86.00 266 ARG A N 1
ATOM 2107 C CA . ARG A 1 266 ? -17.371 -5.113 -5.175 1.00 86.00 266 ARG A CA 1
ATOM 2108 C C . ARG A 1 266 ? -16.653 -3.771 -4.958 1.00 86.00 266 ARG A C 1
ATOM 2110 O O . ARG A 1 266 ? -16.431 -3.050 -5.924 1.00 86.00 266 ARG A O 1
ATOM 2117 N N . TRP A 1 267 ? -16.281 -3.435 -3.721 1.00 86.31 267 TRP A N 1
ATOM 2118 C CA . TRP A 1 267 ? -15.621 -2.172 -3.359 1.00 86.31 267 TRP A CA 1
ATOM 2119 C C . TRP A 1 267 ? -14.099 -2.290 -3.287 1.00 86.31 267 TRP A C 1
ATOM 2121 O O . TRP A 1 267 ? -13.383 -1.325 -3.567 1.00 86.31 267 TRP A O 1
ATOM 2131 N N . ARG A 1 268 ? -13.590 -3.465 -2.893 1.00 84.12 268 ARG A N 1
ATOM 2132 C CA . ARG A 1 268 ? -12.163 -3.705 -2.659 1.00 84.12 268 ARG A CA 1
ATOM 2133 C C . ARG A 1 268 ? -11.660 -4.988 -3.317 1.00 84.12 268 ARG A C 1
ATOM 2135 O O . ARG A 1 268 ? -12.197 -6.074 -3.122 1.00 84.12 268 ARG A O 1
ATOM 2142 N N . GLY A 1 269 ? -10.519 -4.873 -3.993 1.00 73.25 269 GLY A N 1
ATOM 2143 C CA . GLY A 1 269 ? -9.642 -6.012 -4.269 1.00 73.25 269 GLY A CA 1
ATOM 2144 C C . GLY A 1 269 ? -8.646 -6.216 -3.125 1.00 73.25 269 GLY A C 1
ATOM 2145 O O . GLY A 1 269 ? -8.208 -5.244 -2.503 1.00 73.25 269 GLY A O 1
ATOM 2146 N N . ILE A 1 270 ? -8.244 -7.460 -2.857 1.00 69.94 270 ILE A N 1
ATOM 2147 C CA . ILE A 1 270 ? -7.175 -7.746 -1.887 1.00 69.94 270 ILE A CA 1
ATOM 2148 C C . ILE A 1 270 ? -5.857 -7.942 -2.621 1.00 69.94 270 ILE A C 1
ATOM 2150 O O . ILE A 1 270 ? -5.770 -8.662 -3.610 1.00 69.94 270 ILE A O 1
ATOM 2154 N N . LYS A 1 271 ? -4.813 -7.269 -2.124 1.00 62.72 271 LYS A N 1
ATOM 2155 C CA . LYS A 1 271 ? -3.468 -7.310 -2.713 1.00 62.72 271 LYS A CA 1
ATOM 2156 C C . LYS A 1 271 ? -2.835 -8.709 -2.653 1.00 62.72 271 LYS A C 1
ATOM 2158 O O . LYS A 1 271 ? -2.064 -9.061 -3.536 1.00 62.72 271 LYS A O 1
ATOM 2163 N N . THR A 1 272 ? -3.114 -9.463 -1.597 1.00 59.25 272 THR A N 1
ATOM 2164 C CA . THR A 1 272 ? -2.696 -10.856 -1.395 1.00 59.25 272 THR A CA 1
ATOM 2165 C C . THR A 1 272 ? -3.919 -11.752 -1.587 1.00 59.25 272 THR A C 1
ATOM 2167 O O . THR A 1 272 ? -4.979 -11.429 -1.066 1.00 59.25 272 THR A O 1
ATOM 2170 N N . LYS A 1 273 ? -3.809 -12.863 -2.326 1.00 56.22 273 LYS A N 1
ATOM 2171 C CA . LYS A 1 273 ? -4.957 -13.763 -2.583 1.00 56.22 273 LYS A CA 1
ATOM 2172 C C . LYS A 1 273 ? -5.495 -14.454 -1.319 1.00 56.22 273 LYS A C 1
ATOM 2174 O O . LYS A 1 273 ? -6.581 -15.023 -1.343 1.00 56.22 273 LYS A O 1
ATOM 2179 N N . GLU A 1 274 ? -4.752 -14.381 -0.220 1.00 60.91 274 GLU A N 1
ATOM 2180 C CA . GLU A 1 274 ? -5.159 -14.890 1.084 1.00 60.91 274 GLU A CA 1
ATOM 2181 C C . GLU A 1 274 ? -6.273 -14.017 1.672 1.00 60.91 274 GLU A C 1
ATOM 2183 O O . GLU A 1 274 ? -6.067 -12.850 2.027 1.00 60.91 274 GLU A O 1
ATOM 2188 N N . ARG A 1 275 ? -7.467 -14.612 1.778 1.00 80.69 275 ARG A N 1
ATOM 2189 C CA . ARG A 1 275 ? -8.488 -14.151 2.719 1.00 80.69 275 ARG A CA 1
ATOM 2190 C C . ARG A 1 275 ? -7.867 -14.216 4.105 1.00 80.69 275 ARG A C 1
ATOM 2192 O O . ARG A 1 275 ? -7.244 -15.219 4.443 1.00 80.69 275 ARG A O 1
ATOM 2199 N N . ARG A 1 276 ? -8.048 -13.167 4.896 1.00 89.00 276 ARG A N 1
ATOM 2200 C CA . ARG A 1 276 ? -7.592 -13.176 6.283 1.00 89.00 276 ARG A CA 1
ATOM 2201 C C . ARG A 1 276 ? -8.693 -12.734 7.215 1.00 89.00 276 ARG A C 1
ATOM 2203 O O . ARG A 1 276 ? -9.545 -11.922 6.849 1.00 89.00 276 ARG A O 1
ATOM 2210 N N . THR A 1 277 ? -8.636 -13.269 8.414 1.00 93.25 277 THR A N 1
ATOM 2211 C CA . THR A 1 277 ? -9.504 -12.915 9.523 1.00 93.25 277 THR A CA 1
ATOM 2212 C C . THR A 1 277 ? -8.684 -12.200 10.575 1.00 93.25 277 THR A C 1
ATOM 2214 O O . THR A 1 277 ? -7.504 -12.494 10.757 1.00 93.25 277 THR A O 1
ATOM 2217 N N . VAL A 1 278 ? -9.313 -11.243 11.240 1.00 95.38 278 VAL A N 1
ATOM 2218 C CA . VAL A 1 278 ? -8.760 -10.589 12.424 1.00 95.38 278 VAL A CA 1
ATOM 2219 C C . VAL A 1 278 ? -9.782 -10.744 13.545 1.00 95.38 278 VAL A C 1
ATOM 2221 O O . VAL A 1 278 ? -10.977 -10.637 13.246 1.00 95.38 278 VAL A O 1
ATOM 2224 N N . PRO A 1 279 ? -9.368 -11.015 14.794 1.00 96.12 279 PRO A N 1
ATOM 2225 C CA . PRO A 1 279 ? -10.298 -11.032 15.914 1.00 96.12 279 PRO A CA 1
ATOM 2226 C C . PRO A 1 279 ? -11.069 -9.711 16.015 1.00 96.12 279 PRO A C 1
ATOM 2228 O O . PRO A 1 279 ? -10.511 -8.626 15.833 1.00 96.12 279 PRO A O 1
ATOM 2231 N N . LEU A 1 280 ? -12.366 -9.801 16.288 1.00 97.19 280 LEU A N 1
ATOM 2232 C CA . LEU A 1 280 ? -13.173 -8.663 16.696 1.00 97.19 280 LEU A CA 1
ATOM 2233 C C . LEU A 1 280 ? -12.918 -8.448 18.189 1.00 97.19 280 LEU A C 1
ATOM 2235 O O . LEU A 1 280 ? -13.563 -9.067 19.031 1.00 97.19 280 LEU A O 1
ATOM 2239 N N . TRP A 1 281 ? -11.936 -7.607 18.501 1.00 96.31 281 TRP A N 1
ATOM 2240 C CA . TRP A 1 281 ? -11.549 -7.328 19.883 1.00 96.31 281 TRP A CA 1
ATOM 2241 C C . TRP A 1 281 ? -12.702 -6.729 20.698 1.00 96.31 281 TRP A C 1
ATOM 2243 O O . TRP A 1 281 ? -13.501 -5.983 20.123 1.00 96.31 281 TRP A O 1
ATOM 2253 N N . PRO A 1 282 ? -12.761 -6.970 22.024 1.00 96.25 282 PRO A N 1
ATOM 2254 C CA . PRO A 1 282 ? -13.852 -6.487 22.874 1.00 96.25 282 PRO A CA 1
ATOM 2255 C C . PRO A 1 282 ? -14.123 -4.985 22.732 1.00 96.25 282 PRO A C 1
ATOM 2257 O O . PRO A 1 282 ? -15.264 -4.58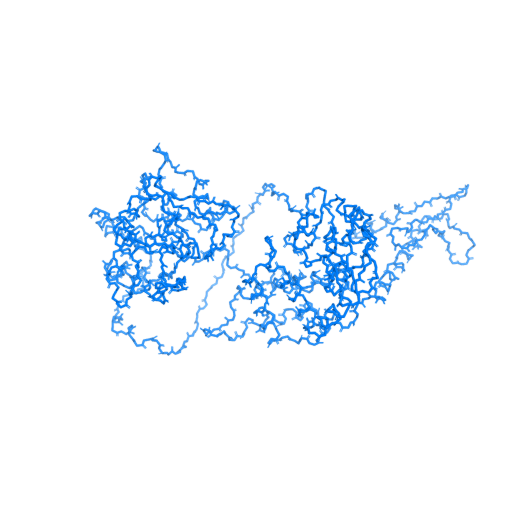5 22.515 1.00 96.25 282 PRO A O 1
ATOM 2260 N N . GLN A 1 283 ? -13.073 -4.154 22.740 1.00 96.06 283 GLN A N 1
ATOM 2261 C CA . GLN A 1 283 ? -13.207 -2.708 22.537 1.00 96.06 283 GLN A CA 1
ATOM 2262 C C . GLN A 1 283 ? -13.798 -2.362 21.159 1.00 96.06 283 GLN A C 1
ATOM 2264 O O . GLN A 1 283 ? -14.624 -1.457 21.041 1.00 96.06 283 GLN A O 1
ATOM 2269 N N . LEU A 1 284 ? -13.398 -3.068 20.094 1.00 97.38 284 LEU A N 1
ATOM 2270 C CA . LEU A 1 284 ? -13.935 -2.809 18.756 1.00 97.38 284 LEU A CA 1
ATOM 2271 C C . LEU A 1 284 ? -15.399 -3.240 18.664 1.00 97.38 284 LEU A C 1
ATOM 2273 O O . LEU A 1 284 ? -16.206 -2.544 18.051 1.00 97.38 284 LEU A O 1
ATOM 2277 N N . GLU A 1 285 ? -15.744 -4.370 19.275 1.00 97.50 285 GLU A N 1
ATOM 2278 C CA . GLU A 1 285 ? -17.120 -4.836 19.354 1.00 97.50 285 GLU A CA 1
ATOM 2279 C C . GLU A 1 285 ? -18.013 -3.830 20.081 1.00 97.50 285 GLU A C 1
ATOM 2281 O O . GLU A 1 285 ? -19.069 -3.478 19.562 1.00 97.50 285 GLU A O 1
ATOM 2286 N N . GLU A 1 286 ? -17.582 -3.340 21.242 1.00 96.56 286 GLU A N 1
ATOM 2287 C CA . GLU A 1 286 ? -18.298 -2.335 22.029 1.00 96.56 286 GLU A CA 1
ATOM 2288 C C . GLU A 1 286 ? -18.571 -1.064 21.213 1.00 96.56 286 GLU A C 1
ATOM 2290 O O . GLU A 1 286 ? -19.670 -0.516 21.252 1.00 96.56 286 GLU A O 1
ATOM 2295 N N . ILE A 1 287 ? -17.602 -0.634 20.400 1.00 96.25 287 ILE A N 1
ATOM 2296 C CA . ILE A 1 287 ? -17.731 0.547 19.539 1.00 96.25 287 ILE A CA 1
ATOM 2297 C C . ILE A 1 287 ? -18.647 0.281 18.332 1.00 96.25 287 ILE A C 1
ATOM 2299 O O . ILE A 1 287 ? -19.436 1.150 17.940 1.00 96.25 287 ILE A O 1
ATOM 2303 N N . LEU A 1 288 ? -18.545 -0.896 17.704 1.00 96.81 288 LEU A N 1
ATOM 2304 C CA . LEU A 1 288 ? -19.288 -1.221 16.482 1.00 96.81 288 LEU A CA 1
ATOM 2305 C C . LEU A 1 288 ? -20.715 -1.700 16.747 1.00 96.81 288 LEU A C 1
ATOM 2307 O O . LEU A 1 288 ? -21.590 -1.451 15.922 1.00 96.81 288 LEU A O 1
ATOM 2311 N N . ARG A 1 289 ? -20.990 -2.361 17.871 1.00 95.88 289 ARG A N 1
ATOM 2312 C CA . ARG A 1 289 ? -22.304 -2.952 18.158 1.00 95.88 289 ARG A CA 1
ATOM 2313 C C . ARG A 1 289 ? -23.427 -1.900 18.210 1.00 95.88 289 ARG A C 1
ATOM 2315 O O . ARG A 1 289 ? -24.403 -2.081 17.480 1.00 95.88 289 ARG A O 1
ATOM 2322 N N . PRO A 1 290 ? -23.310 -0.771 18.939 1.00 95.12 290 PRO A N 1
ATOM 2323 C CA . PRO A 1 290 ? -24.321 0.290 18.912 1.00 95.12 290 PRO A CA 1
ATOM 2324 C C . PRO A 1 290 ? -24.445 0.963 17.542 1.00 95.12 290 PRO A C 1
ATOM 2326 O O . PRO A 1 290 ? -25.528 1.405 17.162 1.00 95.12 290 PRO A O 1
ATOM 2329 N N . TYR A 1 291 ? -23.340 1.056 16.798 1.00 93.88 291 TYR A N 1
ATOM 2330 C CA . TYR A 1 291 ? -23.324 1.617 15.448 1.00 93.88 291 TYR A CA 1
ATOM 2331 C C . TYR A 1 291 ? -24.104 0.743 14.460 1.00 93.88 291 TYR A C 1
ATOM 2333 O O . TYR A 1 291 ? -24.940 1.243 13.710 1.00 93.88 291 TYR A O 1
ATOM 2341 N N . LEU A 1 292 ? -23.870 -0.569 14.498 1.00 93.44 292 LEU A N 1
ATOM 2342 C CA . LEU A 1 292 ? -24.582 -1.549 13.686 1.00 93.44 292 LEU A CA 1
ATOM 2343 C C . LEU A 1 292 ? -26.058 -1.633 14.079 1.00 93.44 292 LEU A C 1
ATOM 2345 O O . LEU A 1 292 ? -26.903 -1.687 13.195 1.00 93.44 292 LEU A O 1
ATOM 2349 N N . ALA A 1 293 ? -26.385 -1.568 15.373 1.00 92.75 293 ALA A N 1
ATOM 2350 C CA . ALA A 1 293 ? -27.772 -1.560 15.843 1.00 92.75 293 ALA A CA 1
ATOM 2351 C C . ALA A 1 293 ? -28.557 -0.346 15.314 1.00 92.75 293 ALA A C 1
ATOM 2353 O O . ALA A 1 293 ? -29.664 -0.502 14.805 1.00 92.75 293 ALA A O 1
ATOM 2354 N N . ARG A 1 294 ? -27.954 0.853 15.339 1.00 88.62 294 ARG A N 1
ATOM 2355 C CA . ARG A 1 294 ? -28.532 2.079 14.749 1.00 88.62 294 ARG A CA 1
ATOM 2356 C C . ARG A 1 294 ? -28.668 2.026 13.224 1.00 88.62 294 ARG A C 1
ATOM 2358 O O . ARG A 1 294 ? -29.350 2.859 12.630 1.00 88.62 294 ARG A O 1
ATOM 2365 N N . HIS A 1 295 ? -28.001 1.077 12.579 1.00 84.31 295 HIS A N 1
ATOM 2366 C CA . HIS A 1 295 ? -27.980 0.904 11.131 1.00 84.31 295 HIS A CA 1
ATOM 2367 C C . HIS A 1 295 ? -28.335 -0.533 10.735 1.00 84.31 295 HIS A C 1
ATOM 2369 O O . HIS A 1 295 ? -27.812 -1.046 9.748 1.00 84.31 295 HIS A O 1
ATOM 2375 N N . SER A 1 296 ? -29.231 -1.176 11.488 1.00 78.44 296 SER A N 1
ATOM 2376 C CA . SER A 1 296 ? -29.582 -2.597 11.349 1.00 78.44 296 SER A CA 1
ATOM 2377 C C . SER A 1 296 ? -30.092 -2.972 9.953 1.00 78.44 296 SER A C 1
ATOM 2379 O O . SER A 1 296 ? -29.841 -4.074 9.475 1.00 78.44 296 SER A O 1
ATOM 2381 N N . HIS A 1 297 ? -30.750 -2.039 9.261 1.00 73.06 297 HIS A N 1
ATOM 2382 C CA . HIS A 1 297 ? -31.247 -2.225 7.894 1.00 73.06 297 HIS A CA 1
ATOM 2383 C C . HIS A 1 297 ? -30.180 -2.011 6.806 1.00 73.06 297 HIS A C 1
ATOM 2385 O O . HIS A 1 297 ? -30.466 -2.155 5.616 1.00 73.06 297 HIS A O 1
ATOM 2391 N N . ARG A 1 298 ? -28.948 -1.633 7.171 1.00 79.06 298 ARG A N 1
ATOM 2392 C CA . ARG A 1 298 ? -27.893 -1.345 6.199 1.00 79.06 298 ARG A CA 1
ATOM 2393 C C . ARG A 1 298 ? -27.325 -2.639 5.625 1.00 79.06 298 ARG A C 1
ATOM 2395 O O . ARG A 1 298 ? -26.690 -3.425 6.319 1.00 79.06 298 ARG A O 1
ATOM 2402 N N . SER A 1 299 ? -27.453 -2.791 4.313 1.00 82.38 299 SER A N 1
ATOM 2403 C CA . SER A 1 299 ? -26.674 -3.746 3.523 1.00 82.38 299 SER A CA 1
ATOM 2404 C C . SER A 1 299 ? -25.500 -3.034 2.840 1.00 82.38 299 SER A C 1
ATOM 2406 O O . SER A 1 299 ? -25.535 -1.823 2.635 1.00 82.38 299 SER A O 1
ATOM 2408 N N . GLY A 1 300 ? -24.431 -3.751 2.484 1.00 90.88 300 GLY A N 1
ATOM 2409 C CA . GLY A 1 300 ? -23.277 -3.162 1.789 1.00 90.88 300 GLY A CA 1
ATOM 2410 C C . GLY A 1 300 ? -22.244 -2.526 2.723 1.00 90.88 300 GLY A C 1
ATOM 2411 O O . GLY A 1 300 ? -21.877 -3.147 3.717 1.00 90.88 300 GLY A O 1
ATOM 2412 N N . LEU A 1 301 ? -21.712 -1.348 2.369 1.00 94.00 301 LEU A N 1
ATOM 2413 C CA . LEU A 1 301 ? -20.564 -0.725 3.049 1.00 94.00 301 LEU A CA 1
ATOM 2414 C C . LEU A 1 301 ? -20.814 -0.500 4.547 1.00 94.00 301 LEU A C 1
ATOM 2416 O O . LEU A 1 301 ? -21.828 0.071 4.943 1.00 94.00 301 LEU A O 1
ATOM 2420 N N . LEU A 1 302 ? -19.831 -0.871 5.368 1.00 94.88 302 LEU A N 1
ATOM 2421 C CA . LEU A 1 302 ? -19.809 -0.590 6.799 1.00 94.88 302 LEU A CA 1
ATOM 2422 C C . LEU A 1 302 ? -19.680 0.918 7.045 1.00 94.88 302 LEU A C 1
ATOM 2424 O O . LEU A 1 302 ? -20.443 1.478 7.827 1.00 94.88 302 LEU A O 1
ATOM 2428 N N . PHE A 1 303 ? -18.775 1.580 6.314 1.00 93.81 303 PHE A N 1
ATOM 2429 C CA . PHE A 1 303 ? -18.515 3.021 6.403 1.00 93.81 303 PHE A CA 1
ATOM 2430 C C . PHE A 1 303 ? -18.752 3.715 5.047 1.00 93.81 303 PHE A C 1
ATOM 2432 O O . PHE A 1 303 ? -17.799 3.942 4.294 1.00 93.81 303 PHE A O 1
ATOM 2439 N N . PRO A 1 304 ? -20.012 4.020 4.692 1.00 91.31 304 PRO A N 1
ATOM 2440 C CA . PRO A 1 304 ? -20.329 4.750 3.466 1.00 91.31 304 PRO A CA 1
ATOM 2441 C C . PRO A 1 304 ? -19.850 6.213 3.523 1.00 91.31 304 PRO A C 1
ATOM 2443 O O . PRO A 1 304 ? -19.707 6.791 4.601 1.00 91.31 304 PRO A O 1
ATOM 2446 N N . SER A 1 305 ? -19.605 6.812 2.351 1.00 89.50 305 SER A N 1
ATOM 2447 C CA . SER A 1 305 ? -19.387 8.260 2.199 1.00 89.50 305 SER A CA 1
ATOM 2448 C C . SER A 1 305 ? -20.652 9.037 2.527 1.00 89.50 305 SER A C 1
ATOM 2450 O O . SER A 1 305 ? -21.752 8.508 2.372 1.00 89.50 305 SER A O 1
ATOM 2452 N N . GLU A 1 306 ? -20.490 10.307 2.888 1.00 84.56 306 GLU A N 1
ATOM 2453 C CA . GLU A 1 306 ? -21.602 11.250 3.052 1.00 84.56 306 GLU A CA 1
ATOM 2454 C C . GLU A 1 306 ? -22.381 11.457 1.742 1.00 84.56 306 GLU A C 1
ATOM 2456 O O . GLU A 1 306 ? -23.568 11.748 1.785 1.00 84.56 306 GLU A O 1
ATOM 2461 N N . ASP A 1 307 ? -21.739 11.218 0.591 1.00 85.06 307 ASP A N 1
ATOM 2462 C CA . ASP A 1 307 ? -22.363 11.247 -0.744 1.00 85.06 307 ASP A CA 1
ATOM 2463 C C . ASP A 1 307 ? -23.210 9.998 -1.056 1.00 85.06 307 ASP A C 1
ATOM 2465 O O . ASP A 1 307 ? -23.634 9.805 -2.195 1.00 85.06 307 ASP A O 1
ATOM 2469 N N . SER A 1 308 ? -23.369 9.084 -0.096 1.00 84.62 308 SER A N 1
ATOM 2470 C CA . SER A 1 308 ? -24.201 7.893 -0.281 1.00 84.62 308 SER A CA 1
ATOM 2471 C C . SER A 1 308 ? -25.668 8.220 -0.021 1.00 84.62 308 SER A C 1
ATOM 2473 O O . SER A 1 308 ? -25.991 8.915 0.938 1.00 84.62 308 SER A O 1
ATOM 2475 N N . ASP A 1 309 ? -26.554 7.634 -0.818 1.00 81.19 309 ASP A N 1
ATOM 2476 C CA . ASP A 1 309 ? -28.005 7.722 -0.659 1.00 81.19 309 ASP A CA 1
ATOM 2477 C C . ASP A 1 309 ? -28.645 6.320 -0.585 1.00 81.19 309 ASP A C 1
ATOM 2479 O O . ASP A 1 309 ? -27.954 5.295 -0.557 1.00 81.19 309 ASP A O 1
ATOM 2483 N N . ALA A 1 310 ? -29.980 6.267 -0.525 1.00 75.94 310 ALA A N 1
ATOM 2484 C CA . ALA A 1 310 ? -30.740 5.020 -0.415 1.00 75.94 310 ALA A CA 1
ATOM 2485 C C . ALA A 1 310 ? -30.535 4.055 -1.602 1.00 75.94 310 ALA A C 1
ATOM 2487 O O . ALA A 1 310 ? -30.702 2.846 -1.453 1.00 75.94 310 ALA A O 1
ATOM 2488 N N . THR A 1 311 ? -30.161 4.572 -2.771 1.00 77.19 311 THR A N 1
ATOM 2489 C CA . THR A 1 311 ? -30.010 3.826 -4.029 1.00 77.19 311 THR A CA 1
ATOM 2490 C C . THR A 1 311 ? -28.550 3.597 -4.417 1.00 77.19 311 THR A C 1
ATOM 2492 O O . THR A 1 311 ? -28.233 2.643 -5.132 1.00 77.19 311 THR A O 1
ATOM 2495 N N . ARG A 1 312 ? -27.637 4.444 -3.932 1.00 84.94 312 ARG A N 1
ATOM 2496 C CA . ARG A 1 312 ? -26.231 4.453 -4.325 1.00 84.94 312 ARG A CA 1
ATOM 2497 C C . ARG A 1 312 ? -25.320 4.603 -3.118 1.00 84.94 312 ARG A C 1
ATOM 2499 O O . ARG A 1 312 ? -25.269 5.636 -2.462 1.00 84.94 312 ARG A O 1
ATOM 2506 N N . GLN A 1 313 ? -24.481 3.595 -2.913 1.00 88.81 313 GLN A N 1
ATOM 2507 C CA . GLN A 1 313 ? -23.390 3.671 -1.948 1.00 88.81 313 GLN A CA 1
ATOM 2508 C C . GLN A 1 313 ? -22.105 4.165 -2.606 1.00 88.81 313 GLN A C 1
ATOM 2510 O O . GLN A 1 313 ? -21.746 3.749 -3.710 1.00 88.81 313 GLN A O 1
ATOM 2515 N N . VAL A 1 314 ? -21.390 5.038 -1.903 1.00 90.44 314 VAL A N 1
ATOM 2516 C CA . VAL A 1 314 ? -20.092 5.557 -2.327 1.00 90.44 314 VAL A CA 1
ATOM 2517 C C . VAL A 1 314 ? -19.062 5.209 -1.264 1.00 90.44 314 VAL A C 1
ATOM 2519 O O . VAL A 1 314 ? -19.243 5.490 -0.083 1.00 90.44 314 VAL A O 1
ATOM 2522 N N . MET A 1 315 ? -17.959 4.585 -1.677 1.00 91.56 315 MET A N 1
ATOM 2523 C CA . MET A 1 315 ? -16.861 4.281 -0.765 1.00 91.56 315 MET A CA 1
ATOM 2524 C C . MET A 1 315 ? -16.119 5.560 -0.375 1.00 91.56 315 MET A C 1
ATOM 2526 O O . MET A 1 315 ? -15.756 6.366 -1.233 1.00 91.56 315 MET A O 1
ATOM 2530 N N . LEU A 1 316 ? -15.820 5.702 0.916 1.00 90.00 316 LEU A N 1
ATOM 2531 C CA . LEU A 1 316 ? -15.013 6.803 1.432 1.00 90.00 316 LEU A CA 1
ATOM 2532 C C . LEU A 1 316 ? -13.655 6.895 0.725 1.00 90.00 316 LEU A C 1
ATOM 2534 O O . LEU A 1 316 ? -12.877 5.941 0.691 1.00 90.00 316 LEU A O 1
ATOM 2538 N N . ALA A 1 317 ? -13.328 8.080 0.206 1.00 80.38 317 ALA A N 1
ATOM 2539 C CA . ALA A 1 317 ? -12.064 8.305 -0.493 1.00 80.38 317 ALA A CA 1
ATOM 2540 C C . ALA A 1 317 ? -10.943 8.803 0.438 1.00 80.38 317 ALA A C 1
ATOM 2542 O O . ALA A 1 317 ? -9.778 8.393 0.302 1.00 80.38 317 ALA A O 1
ATOM 2543 N N . ALA A 1 318 ? -11.249 9.687 1.396 1.00 81.88 318 ALA A N 1
ATOM 2544 C CA . ALA A 1 318 ? -10.230 10.370 2.195 1.00 81.88 318 ALA A CA 1
ATOM 2545 C C . ALA A 1 318 ? -10.705 10.785 3.606 1.00 81.88 318 ALA A C 1
ATOM 2547 O O . ALA A 1 318 ? -11.199 11.892 3.775 1.00 81.88 318 ALA A O 1
ATOM 2548 N N . PRO A 1 319 ? -10.420 9.987 4.653 1.00 87.00 319 PRO A N 1
ATOM 2549 C CA . PRO A 1 319 ? -10.719 10.368 6.039 1.00 87.00 319 PRO A CA 1
ATOM 2550 C C . PRO A 1 319 ? -9.656 11.295 6.668 1.00 87.00 319 PRO A C 1
ATOM 2552 O O . PRO A 1 319 ? -9.629 11.479 7.876 1.00 87.00 319 PRO A O 1
ATOM 2555 N N . ASN A 1 320 ? -8.725 11.854 5.882 1.00 89.94 320 ASN A N 1
ATOM 2556 C CA . ASN A 1 320 ? -7.524 12.505 6.426 1.00 89.94 320 ASN A CA 1
ATOM 2557 C C . ASN A 1 320 ? -7.820 13.819 7.162 1.00 89.94 320 ASN A C 1
ATOM 2559 O O . ASN A 1 320 ? -7.162 14.105 8.153 1.00 89.94 320 ASN A O 1
ATOM 2563 N N . LYS A 1 321 ? -8.755 14.634 6.657 1.00 90.50 321 LYS A N 1
ATOM 2564 C CA . LYS A 1 321 ? -9.109 15.917 7.282 1.00 90.50 321 LYS A CA 1
ATOM 2565 C C . LYS A 1 321 ? -9.737 15.704 8.669 1.00 90.50 321 LYS A C 1
ATOM 2567 O O . LYS A 1 321 ? -9.157 16.209 9.624 1.00 90.50 321 LYS A O 1
ATOM 2572 N N . PRO A 1 322 ? -10.815 14.909 8.820 1.00 92.12 322 PRO A N 1
ATOM 2573 C CA . PRO A 1 322 ? -11.377 14.645 10.144 1.00 92.12 322 PRO A CA 1
ATOM 2574 C C . PRO A 1 322 ? -10.400 13.900 11.065 1.00 92.12 322 PRO A C 1
ATOM 2576 O O . PRO A 1 322 ? -10.340 14.199 12.250 1.00 92.12 322 PRO A O 1
ATOM 2579 N N . LEU A 1 323 ? -9.550 13.015 10.529 1.00 93.75 323 LEU A N 1
ATOM 2580 C CA . LEU A 1 323 ? -8.498 12.360 11.316 1.00 93.75 323 LEU A CA 1
ATOM 2581 C C . LEU A 1 323 ? -7.468 13.350 11.891 1.00 93.75 323 LEU A C 1
ATOM 2583 O O . LEU A 1 323 ? -7.018 13.169 13.016 1.00 93.75 323 LEU A O 1
ATOM 2587 N N . LYS A 1 324 ? -7.091 14.394 11.142 1.00 94.31 324 LYS A N 1
ATOM 2588 C CA . LYS A 1 324 ? -6.199 15.453 11.645 1.00 94.31 324 LYS A CA 1
ATOM 2589 C C . LYS A 1 324 ? -6.861 16.310 12.722 1.00 94.31 324 LYS A C 1
ATOM 2591 O O . LYS A 1 324 ? -6.185 16.707 13.659 1.00 94.31 324 LYS A O 1
ATOM 2596 N N . LEU A 1 325 ? -8.162 16.578 12.596 1.00 95.06 325 LEU A N 1
ATOM 2597 C CA . LEU A 1 325 ? -8.914 17.280 13.640 1.00 95.06 325 LEU A CA 1
ATOM 2598 C C . LEU A 1 325 ? -8.949 16.449 14.928 1.00 95.06 325 LEU A C 1
ATOM 2600 O O . LEU A 1 325 ? -8.634 16.968 15.991 1.00 95.06 325 LEU A O 1
ATOM 2604 N N . ALA A 1 326 ? -9.218 15.143 14.822 1.00 96.06 326 ALA A N 1
ATOM 2605 C CA . ALA A 1 326 ? -9.137 14.236 15.967 1.00 96.06 326 ALA A CA 1
ATOM 2606 C C . ALA A 1 326 ? -7.728 14.203 16.585 1.00 96.06 326 ALA A C 1
ATOM 2608 O O . ALA A 1 326 ? -7.606 14.147 17.801 1.00 96.06 326 ALA A O 1
ATOM 2609 N N . GLN A 1 327 ? -6.664 14.276 15.772 1.00 96.75 327 GLN A N 1
ATOM 2610 C CA . GLN A 1 327 ? -5.286 14.366 16.272 1.00 96.75 327 GLN A CA 1
ATOM 2611 C C . GLN A 1 327 ? -5.053 15.626 17.108 1.00 96.75 327 GLN A C 1
ATOM 2613 O O . GLN A 1 327 ? -4.449 15.527 18.169 1.00 96.75 327 GLN A O 1
ATOM 2618 N N . ALA A 1 328 ? -5.526 16.785 16.639 1.00 96.00 328 ALA A N 1
ATOM 2619 C CA . ALA A 1 328 ? -5.374 18.052 17.350 1.00 96.00 328 ALA A CA 1
ATOM 2620 C C . ALA A 1 328 ? -6.110 18.025 18.698 1.00 96.00 328 ALA A C 1
ATOM 2622 O O . ALA A 1 328 ? -5.508 18.303 19.728 1.00 96.00 328 ALA A O 1
ATOM 2623 N N . ILE A 1 329 ? -7.362 17.559 18.707 1.00 95.50 329 ILE A N 1
ATOM 2624 C CA . ILE A 1 329 ? -8.143 17.413 19.944 1.00 95.50 329 ILE A CA 1
ATOM 2625 C C . ILE A 1 329 ? -7.478 16.406 20.897 1.00 95.50 329 ILE A C 1
ATOM 2627 O O . ILE A 1 329 ? -7.376 16.651 22.094 1.00 95.50 329 ILE A O 1
ATOM 2631 N N . ALA A 1 330 ? -6.991 15.270 20.387 1.00 94.75 330 ALA A N 1
ATOM 2632 C CA . ALA A 1 330 ? -6.269 14.297 21.206 1.00 94.75 330 ALA A CA 1
ATOM 2633 C C . ALA A 1 330 ? -4.984 14.891 21.800 1.00 94.75 330 ALA A C 1
ATOM 2635 O O . ALA A 1 330 ? -4.644 14.588 22.940 1.00 94.75 330 ALA A O 1
ATOM 2636 N N . ALA A 1 331 ? -4.281 15.739 21.046 1.00 94.75 331 ALA A N 1
ATOM 2637 C CA . ALA A 1 331 ? -3.085 16.417 21.519 1.00 94.75 331 ALA A CA 1
ATOM 2638 C C . ALA A 1 331 ? -3.398 17.405 22.651 1.00 94.75 331 ALA A C 1
ATOM 2640 O O . ALA A 1 331 ? -2.694 17.402 23.655 1.00 94.75 331 ALA A O 1
ATOM 2641 N N . GLU A 1 332 ? -4.480 18.178 22.535 1.00 92.75 332 GLU A N 1
ATOM 2642 C CA . GLU A 1 332 ? -4.957 19.061 23.608 1.00 92.75 332 GLU A CA 1
ATOM 2643 C C . GLU A 1 332 ? -5.277 18.272 24.886 1.00 92.75 332 GLU A C 1
ATOM 2645 O O . GLU A 1 332 ? -4.854 18.651 25.977 1.00 92.75 332 GLU A O 1
ATOM 2650 N N . LEU A 1 333 ? -5.952 17.124 24.758 1.00 88.44 333 LEU A N 1
ATOM 2651 C CA . LEU A 1 333 ? -6.309 16.271 25.900 1.00 88.44 333 LEU A CA 1
ATOM 2652 C C . LEU A 1 333 ? -5.107 15.616 26.585 1.00 88.44 333 LEU A C 1
ATOM 2654 O O . LEU A 1 333 ? -5.178 15.283 27.767 1.00 88.44 333 LEU A O 1
ATOM 2658 N N . LEU A 1 334 ? -4.010 15.426 25.855 1.00 88.12 334 LEU A N 1
ATOM 2659 C CA . LEU A 1 334 ? -2.771 14.858 26.381 1.00 88.12 334 LEU A CA 1
ATOM 2660 C C . LEU A 1 334 ? -1.891 15.881 27.114 1.00 88.12 334 LEU A C 1
ATOM 2662 O O . LEU A 1 334 ? -0.921 15.474 27.758 1.00 88.12 334 LEU A O 1
ATOM 2666 N N . GLY A 1 335 ? -2.223 17.172 27.041 1.00 88.62 335 GLY A N 1
ATOM 2667 C CA . GLY A 1 335 ? -1.406 18.258 27.579 1.00 88.62 335 GLY A CA 1
ATOM 2668 C C . GLY A 1 335 ? -0.211 18.613 26.687 1.00 88.62 335 GLY A C 1
ATOM 2669 O O . GLY A 1 335 ? 0.031 17.991 25.655 1.00 88.62 335 GLY A O 1
ATOM 2670 N N . GLU A 1 336 ? 0.550 19.636 27.080 1.00 86.62 336 GLU A N 1
ATOM 2671 C CA . GLU A 1 336 ? 1.515 20.313 26.201 1.00 86.62 336 GLU A CA 1
ATOM 2672 C C . GLU A 1 336 ? 2.613 19.393 25.638 1.00 86.62 336 GLU A C 1
ATOM 2674 O O . GLU A 1 336 ? 2.788 19.308 24.421 1.00 86.62 336 GLU A O 1
ATOM 2679 N N . GLU A 1 337 ? 3.351 18.686 26.497 1.00 88.81 337 GLU A N 1
ATOM 2680 C CA . GLU A 1 337 ? 4.509 17.884 26.081 1.00 88.81 337 GLU A CA 1
ATOM 2681 C C . GLU A 1 337 ? 4.100 16.711 25.175 1.00 88.81 337 GLU A C 1
ATOM 2683 O O . GLU A 1 337 ? 4.610 16.533 24.064 1.00 88.81 337 GLU A O 1
ATOM 2688 N N . ARG A 1 338 ? 3.122 15.926 25.628 1.00 87.50 338 ARG A N 1
ATOM 2689 C CA . ARG A 1 338 ? 2.632 14.731 24.927 1.00 87.50 338 ARG A CA 1
ATOM 2690 C C . ARG A 1 338 ? 1.798 15.085 23.708 1.00 87.50 338 ARG A C 1
ATOM 2692 O O . ARG A 1 338 ? 1.892 14.409 22.686 1.00 87.50 338 ARG A O 1
ATOM 2699 N N . GLY A 1 339 ? 1.031 16.168 23.786 1.00 91.44 339 GLY A N 1
ATOM 2700 C CA . GLY A 1 339 ? 0.333 16.736 22.645 1.00 91.44 339 GLY A CA 1
ATOM 2701 C C . GLY A 1 339 ? 1.304 17.166 21.552 1.00 91.44 339 GLY A C 1
ATOM 2702 O O . GLY A 1 339 ? 1.120 16.800 20.391 1.00 91.44 339 GLY A O 1
ATOM 2703 N N . ARG A 1 340 ? 2.405 17.842 21.910 1.00 93.31 340 ARG A N 1
ATOM 2704 C CA . ARG A 1 340 ? 3.473 18.202 20.964 1.00 93.31 340 ARG A CA 1
ATOM 2705 C C . ARG A 1 340 ? 4.110 16.963 20.328 1.00 93.31 340 ARG A C 1
ATOM 2707 O O . ARG A 1 340 ? 4.297 16.940 19.110 1.00 93.31 340 ARG A O 1
ATOM 2714 N N . ALA A 1 341 ? 4.386 15.920 21.114 1.00 91.31 341 ALA A N 1
ATOM 2715 C CA . ALA A 1 341 ? 4.916 14.653 20.604 1.00 91.31 341 ALA A CA 1
ATOM 2716 C C . ALA A 1 341 ? 3.948 13.962 19.623 1.00 91.31 341 ALA A C 1
ATOM 2718 O O . ALA A 1 341 ? 4.372 13.513 18.553 1.00 91.31 341 ALA A O 1
ATOM 2719 N N . LEU A 1 342 ? 2.645 13.938 19.929 1.00 93.56 342 LEU A N 1
ATOM 2720 C CA . LEU A 1 342 ? 1.618 13.411 19.029 1.00 93.56 342 LEU A CA 1
ATOM 2721 C C . LEU A 1 342 ? 1.516 14.242 17.743 1.00 93.56 342 LEU A C 1
ATOM 2723 O O . LEU A 1 342 ? 1.397 13.676 16.656 1.00 93.56 342 LEU A O 1
ATOM 2727 N N . MET A 1 343 ? 1.584 15.571 17.834 1.00 94.88 343 MET A N 1
ATOM 2728 C CA . MET A 1 343 ? 1.493 16.473 16.678 1.00 94.88 343 MET A CA 1
ATOM 2729 C C . MET A 1 343 ? 2.721 16.417 15.766 1.00 94.88 343 MET A C 1
ATOM 2731 O O . MET A 1 343 ? 2.597 16.635 14.560 1.00 94.88 343 MET A O 1
ATOM 2735 N N . ALA A 1 344 ? 3.889 16.046 16.297 1.00 93.12 344 ALA A N 1
ATOM 2736 C CA . ALA A 1 344 ? 5.079 15.784 15.490 1.00 93.12 344 ALA A CA 1
ATOM 2737 C C . ALA A 1 344 ? 4.918 14.550 14.575 1.00 93.12 344 ALA A C 1
ATOM 2739 O O . ALA A 1 344 ? 5.606 14.433 13.556 1.00 93.12 344 ALA A O 1
ATOM 2740 N N . LYS A 1 345 ? 3.993 13.634 14.900 1.00 91.75 345 LYS A N 1
ATOM 2741 C CA . LYS A 1 345 ? 3.728 12.421 14.117 1.00 91.75 345 LYS A CA 1
ATOM 2742 C C . LYS A 1 345 ? 2.812 12.710 12.935 1.00 91.75 345 LYS A C 1
ATOM 2744 O O . LYS A 1 345 ? 1.771 13.363 13.031 1.00 91.75 345 LYS A O 1
ATOM 2749 N N . LYS A 1 346 ? 3.130 12.115 11.787 1.00 90.44 346 LYS A N 1
ATOM 2750 C CA . LYS A 1 346 ? 2.298 12.193 10.589 1.00 90.44 346 LYS A CA 1
ATOM 2751 C C . LYS A 1 346 ? 1.143 11.194 10.650 1.00 90.44 346 LYS A C 1
ATOM 2753 O O . LYS A 1 346 ? 1.226 10.080 10.115 1.00 90.44 346 LYS A O 1
ATOM 2758 N N . LEU A 1 347 ? 0.009 11.634 11.188 1.00 90.50 347 LEU A N 1
ATOM 2759 C CA . LEU A 1 347 ? -1.178 10.793 11.265 1.00 90.50 347 LEU A CA 1
ATOM 2760 C C . LEU A 1 347 ? -1.855 10.617 9.898 1.00 90.50 347 LEU A C 1
ATOM 2762 O O . LEU A 1 347 ? -2.287 11.552 9.223 1.00 90.50 347 LEU A O 1
ATOM 2766 N N . THR A 1 348 ? -1.937 9.362 9.466 1.00 90.31 348 THR A N 1
ATOM 2767 C CA . THR A 1 348 ? -2.674 8.929 8.274 1.00 90.31 348 THR A CA 1
ATOM 2768 C C . THR A 1 348 ? -3.269 7.549 8.544 1.00 90.31 348 THR A C 1
ATOM 2770 O O . THR A 1 348 ? -2.741 6.836 9.398 1.00 90.31 348 THR A O 1
ATOM 2773 N N . PRO A 1 349 ? -4.249 7.063 7.757 1.00 91.31 349 PRO A N 1
ATOM 2774 C CA . PRO A 1 349 ? -4.709 5.675 7.874 1.00 91.31 349 PRO A CA 1
ATOM 2775 C C . PRO A 1 349 ? -3.582 4.634 7.753 1.00 91.31 349 PRO A C 1
ATOM 2777 O O . PRO A 1 349 ? -3.701 3.512 8.225 1.00 91.31 349 PRO A O 1
ATOM 2780 N N . ARG A 1 350 ? -2.459 4.995 7.110 1.00 88.81 350 ARG A N 1
ATOM 2781 C CA . ARG A 1 350 ? -1.270 4.140 7.033 1.00 88.81 350 ARG A CA 1
ATOM 2782 C C . ARG A 1 350 ? -0.506 4.064 8.361 1.00 88.81 350 ARG A C 1
ATOM 2784 O O . ARG A 1 350 ? 0.119 3.033 8.571 1.00 88.81 350 ARG A O 1
ATOM 2791 N N . ALA A 1 351 ? -0.529 5.109 9.188 1.00 88.25 351 ALA A N 1
ATOM 2792 C CA . ALA A 1 351 ? 0.159 5.179 10.483 1.00 88.25 351 ALA A CA 1
ATOM 2793 C C . ALA A 1 351 ? -0.567 4.386 11.588 1.00 88.25 351 ALA A C 1
ATOM 2795 O O . ALA A 1 351 ? 0.080 3.820 12.457 1.00 88.25 351 ALA A O 1
ATOM 2796 N N . LEU A 1 352 ? -1.894 4.234 11.483 1.00 93.25 352 LEU A N 1
ATOM 2797 C CA . LEU A 1 352 ? -2.703 3.441 12.427 1.00 93.25 352 LEU A CA 1
ATOM 2798 C C . LEU A 1 352 ? -2.407 1.931 12.358 1.00 93.25 352 LEU A C 1
ATOM 2800 O O . LEU A 1 352 ? -2.538 1.198 13.329 1.00 93.25 352 LEU A O 1
ATOM 2804 N N . ARG A 1 353 ? -1.976 1.447 11.191 1.00 91.31 353 ARG A N 1
ATOM 2805 C CA . ARG A 1 353 ? -1.646 0.035 10.970 1.00 91.31 353 ARG A CA 1
ATOM 2806 C C . ARG A 1 353 ? -0.389 -0.443 11.723 1.00 91.31 353 ARG A C 1
ATOM 2808 O O . ARG A 1 353 ? -0.441 -1.527 12.297 1.00 91.31 353 ARG A O 1
ATOM 2815 N N . PRO A 1 354 ? 0.748 0.282 11.700 1.00 89.31 354 PRO A N 1
ATOM 2816 C CA . PRO A 1 354 ? 1.866 -0.001 12.588 1.00 89.31 354 PRO A CA 1
ATOM 2817 C C . PRO A 1 354 ? 1.464 -0.073 14.063 1.00 89.31 354 PRO A C 1
ATOM 2819 O O . PRO A 1 354 ? 1.922 -0.984 14.739 1.00 89.31 354 PRO A O 1
ATOM 2822 N N . THR A 1 355 ? 0.581 0.821 14.523 1.00 91.12 355 THR A N 1
ATOM 2823 C CA . THR A 1 355 ? 0.070 0.828 15.903 1.00 91.12 355 THR A CA 1
ATOM 2824 C C . THR A 1 355 ? -0.600 -0.495 16.274 1.00 91.12 355 THR A C 1
ATOM 2826 O O . THR A 1 355 ? -0.277 -1.065 17.313 1.00 91.12 355 THR A O 1
ATOM 2829 N N . TYR A 1 356 ? -1.459 -1.037 15.399 1.00 92.94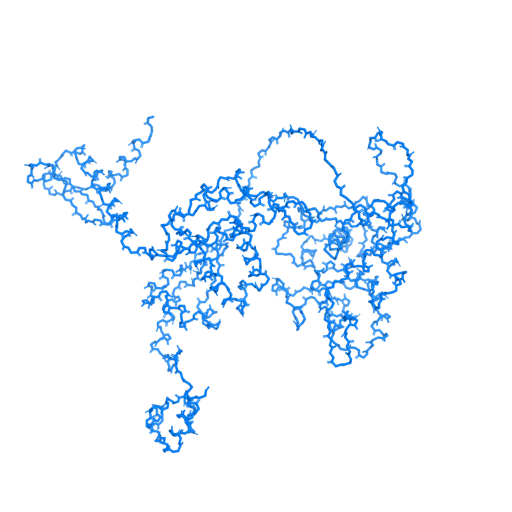 356 TYR A N 1
ATOM 2830 C CA . TYR A 1 356 ? -2.039 -2.372 15.597 1.00 92.94 356 TYR A CA 1
ATOM 2831 C C . TYR A 1 356 ? -0.966 -3.448 15.725 1.00 92.94 356 TYR A C 1
ATOM 2833 O O . TYR A 1 356 ? -0.986 -4.245 16.652 1.00 92.94 356 TYR A O 1
ATOM 2841 N N . CYS A 1 357 ? -0.010 -3.474 14.793 1.00 91.62 357 CYS A N 1
ATOM 2842 C CA . CYS A 1 357 ? 1.025 -4.502 14.779 1.00 91.62 357 CYS A CA 1
ATOM 2843 C C . CYS A 1 357 ? 1.887 -4.458 16.046 1.00 91.62 357 CYS A C 1
ATOM 2845 O O . CYS A 1 357 ? 2.186 -5.505 16.610 1.00 91.62 357 CYS A O 1
ATOM 2847 N N . ALA A 1 358 ? 2.268 -3.256 16.485 1.00 88.12 358 ALA A N 1
ATOM 2848 C CA . ALA A 1 358 ? 3.066 -3.045 17.686 1.00 88.12 358 ALA A CA 1
ATOM 2849 C C . ALA A 1 358 ? 2.311 -3.462 18.956 1.00 88.12 358 ALA A C 1
ATOM 2851 O O . ALA A 1 358 ? 2.902 -4.102 19.822 1.00 88.12 358 ALA A O 1
ATOM 2852 N N . ALA A 1 359 ? 1.015 -3.147 19.055 1.00 88.50 359 ALA A N 1
ATOM 2853 C CA . ALA A 1 359 ? 0.174 -3.576 20.172 1.00 88.50 359 ALA A CA 1
ATOM 2854 C C . ALA A 1 359 ? -0.057 -5.093 20.147 1.00 88.50 359 ALA A C 1
ATOM 2856 O O . ALA A 1 359 ? 0.150 -5.774 21.146 1.00 88.50 359 ALA A O 1
ATOM 2857 N N . ARG A 1 360 ? -0.395 -5.653 18.979 1.00 90.88 360 ARG A N 1
ATOM 2858 C CA . ARG A 1 360 ? -0.657 -7.084 18.822 1.00 90.88 360 ARG A CA 1
ATOM 2859 C C . ARG A 1 360 ? 0.568 -7.923 19.163 1.00 90.88 360 ARG A C 1
ATOM 2861 O O . ARG A 1 360 ? 0.417 -8.902 19.871 1.00 90.88 360 ARG A O 1
ATOM 2868 N N . LEU A 1 361 ? 1.780 -7.530 18.764 1.00 89.19 361 LEU A N 1
ATOM 2869 C CA . LEU A 1 361 ? 3.017 -8.238 19.144 1.00 89.19 361 LEU A CA 1
ATOM 2870 C C . LEU A 1 361 ? 3.267 -8.302 20.659 1.00 89.19 361 LEU A C 1
ATOM 2872 O O . LEU A 1 361 ? 4.086 -9.100 21.104 1.00 89.19 361 LEU A O 1
ATOM 2876 N N . GLN A 1 362 ? 2.589 -7.464 21.439 1.00 85.56 362 GLN A N 1
ATOM 2877 C CA . GLN A 1 362 ? 2.677 -7.461 22.894 1.00 85.56 362 GLN A CA 1
ATOM 2878 C C . GLN A 1 362 ? 1.563 -8.270 23.552 1.00 85.56 362 GLN A C 1
ATOM 2880 O O . GLN A 1 362 ? 1.552 -8.358 24.772 1.00 85.56 362 GLN A O 1
ATOM 2885 N N . THR A 1 363 ? 0.633 -8.840 22.787 1.00 89.19 363 THR A N 1
ATOM 2886 C CA . THR A 1 363 ? -0.461 -9.637 23.351 1.00 89.19 363 THR A CA 1
ATOM 2887 C C . THR A 1 363 ? -0.054 -11.075 23.643 1.00 89.19 363 THR A C 1
ATOM 2889 O O . THR A 1 363 ? 0.951 -11.575 23.123 1.00 89.19 363 THR A O 1
ATOM 2892 N N . LEU A 1 364 ? -0.858 -11.728 24.474 1.00 89.69 364 LEU A N 1
ATOM 2893 C CA . LEU A 1 364 ? -0.698 -13.123 24.847 1.00 89.69 364 LEU A CA 1
ATOM 2894 C C . LEU A 1 364 ? -1.688 -14.026 24.094 1.00 89.69 364 LEU A C 1
ATOM 2896 O O . LEU A 1 364 ? -2.745 -13.593 23.642 1.00 89.69 364 LEU A O 1
ATOM 2900 N N . ASP A 1 365 ? -1.316 -15.291 23.965 1.00 86.62 365 ASP A N 1
ATOM 2901 C CA . ASP A 1 365 ? -2.108 -16.414 23.485 1.00 86.62 365 ASP A CA 1
ATOM 2902 C C . ASP A 1 365 ? -1.926 -17.546 24.501 1.00 86.62 365 ASP A C 1
ATOM 2904 O O . ASP A 1 365 ? -0.840 -18.119 24.613 1.00 86.62 365 ASP A O 1
ATOM 2908 N N . ASN A 1 366 ? -2.955 -17.795 25.319 1.00 86.31 366 ASN A N 1
ATOM 2909 C CA . ASN A 1 366 ? -2.909 -18.739 26.444 1.00 86.31 366 ASN A CA 1
ATOM 2910 C C . ASN A 1 366 ? -1.721 -18.486 27.399 1.00 86.31 366 ASN A C 1
ATOM 2912 O O . ASN A 1 366 ? -0.947 -19.387 27.724 1.00 86.31 366 ASN A O 1
ATOM 2916 N N . GLY A 1 367 ? -1.535 -17.225 27.803 1.00 87.12 367 GLY A N 1
ATOM 2917 C CA . GLY A 1 367 ? -0.448 -16.796 28.693 1.00 87.12 367 GLY A CA 1
ATOM 2918 C C . GLY A 1 367 ? 0.943 -16.724 28.045 1.00 87.12 367 GLY A C 1
ATOM 2919 O O . GLY A 1 367 ? 1.882 -16.244 28.679 1.00 87.12 367 GLY A O 1
ATOM 2920 N N . GLN A 1 368 ? 1.096 -17.149 26.788 1.00 87.69 368 GLN A N 1
ATOM 2921 C CA . GLN A 1 368 ? 2.359 -17.087 26.046 1.00 87.69 368 GLN A CA 1
ATOM 2922 C C . GLN A 1 368 ? 2.377 -15.908 25.071 1.00 87.69 368 GLN A C 1
ATOM 2924 O O . GLN A 1 368 ? 1.323 -15.513 24.589 1.00 87.69 368 GLN A O 1
ATOM 2929 N N . PRO A 1 369 ? 3.538 -15.327 24.726 1.00 88.75 369 PRO A N 1
ATOM 2930 C CA . PRO A 1 369 ? 3.602 -14.288 23.701 1.00 88.75 369 PRO A CA 1
ATOM 2931 C C . PRO A 1 369 ? 3.000 -14.755 22.370 1.00 88.75 369 PRO A C 1
ATOM 2933 O O . PRO A 1 369 ? 3.291 -15.861 21.909 1.00 88.75 369 PRO A O 1
ATOM 2936 N N . ILE A 1 370 ? 2.204 -13.899 21.723 1.00 91.00 370 ILE A N 1
ATOM 2937 C CA . ILE A 1 370 ? 1.587 -14.239 20.438 1.00 91.00 370 ILE A CA 1
ATOM 2938 C C . ILE A 1 370 ? 2.644 -14.619 19.390 1.00 91.00 370 ILE A C 1
ATOM 2940 O O . ILE A 1 370 ? 3.678 -13.961 19.225 1.00 91.00 370 ILE A O 1
ATOM 2944 N N . ALA A 1 371 ? 2.361 -15.657 18.606 1.00 89.88 371 ALA A N 1
ATOM 2945 C CA . ALA A 1 371 ? 3.228 -16.033 17.502 1.00 89.88 371 ALA A CA 1
ATOM 2946 C C . ALA A 1 371 ? 3.263 -14.931 16.424 1.00 89.88 371 ALA A C 1
ATOM 2948 O O . ALA A 1 371 ? 2.228 -14.486 15.918 1.00 89.88 371 ALA A O 1
ATOM 2949 N N . ILE A 1 372 ? 4.466 -14.548 15.975 1.00 89.44 372 ILE A N 1
ATOM 2950 C CA . ILE A 1 372 ? 4.646 -13.544 14.905 1.00 89.44 372 ILE A CA 1
ATOM 2951 C C . ILE A 1 372 ? 3.928 -13.982 13.614 1.00 89.44 372 ILE A C 1
ATOM 2953 O O . ILE A 1 372 ? 3.436 -13.146 12.853 1.00 89.44 372 ILE A O 1
ATOM 2957 N N . TRP A 1 373 ? 3.817 -15.292 13.371 1.00 88.50 373 TRP A N 1
ATOM 2958 C CA . TRP A 1 373 ? 3.063 -15.840 12.242 1.00 88.50 373 TRP A CA 1
ATOM 2959 C C . TRP A 1 373 ? 1.571 -15.484 12.291 1.00 88.50 373 TRP A C 1
ATOM 2961 O O . TRP A 1 373 ? 0.998 -15.129 11.259 1.00 88.50 373 TRP A O 1
ATOM 2971 N N . THR A 1 374 ? 0.956 -15.500 13.474 1.00 91.06 374 THR A N 1
ATOM 2972 C CA . THR A 1 374 ? -0.439 -15.083 13.663 1.00 91.06 374 THR A CA 1
ATOM 2973 C C . THR A 1 374 ? -0.599 -13.611 13.300 1.00 91.06 374 THR A C 1
ATOM 2975 O O . THR A 1 374 ? -1.436 -13.261 12.466 1.00 91.06 374 THR A O 1
ATOM 2978 N N . VAL A 1 375 ? 0.300 -12.753 13.795 1.00 90.94 375 VAL A N 1
ATOM 2979 C CA . VAL A 1 375 ? 0.312 -11.319 13.455 1.00 90.94 375 VAL A CA 1
ATOM 2980 C C . VAL A 1 375 ? 0.555 -11.099 11.956 1.00 90.94 375 VAL A C 1
ATOM 2982 O O . VAL A 1 375 ? -0.069 -10.237 11.336 1.00 90.94 375 VAL A O 1
ATOM 2985 N N . ARG A 1 376 ? 1.419 -11.900 11.318 1.00 90.38 376 ARG A N 1
ATOM 2986 C CA . ARG A 1 376 ? 1.630 -11.883 9.859 1.00 90.38 376 ARG A CA 1
ATOM 2987 C C . ARG A 1 376 ? 0.345 -12.210 9.107 1.00 90.38 376 ARG A C 1
ATOM 2989 O O . ARG A 1 376 ? 0.041 -11.504 8.137 1.00 90.38 376 ARG A O 1
ATOM 2996 N N . GLY A 1 377 ? -0.370 -13.243 9.548 1.00 89.69 377 GLY A N 1
ATOM 2997 C CA . GLY A 1 377 ? -1.659 -13.663 9.011 1.00 89.69 377 GLY A CA 1
ATOM 2998 C C . GLY A 1 377 ? -2.690 -12.545 9.103 1.00 89.69 377 GLY A C 1
ATOM 2999 O O . GLY A 1 377 ? -3.204 -12.123 8.071 1.00 89.69 377 GLY A O 1
ATOM 3000 N N . GLU A 1 378 ? -2.892 -11.977 10.295 1.00 91.94 378 GLU A N 1
ATOM 3001 C CA . GLU A 1 378 ? -3.817 -10.862 10.561 1.00 91.94 378 GLU A CA 1
ATOM 3002 C C . GLU A 1 378 ? -3.458 -9.588 9.775 1.00 91.94 378 GLU A C 1
ATOM 3004 O O . GLU A 1 378 ? -4.324 -8.877 9.260 1.00 91.94 378 GLU A O 1
ATOM 3009 N N . MET A 1 379 ? -2.165 -9.307 9.602 1.00 88.75 379 MET A N 1
ATOM 3010 C CA . MET A 1 379 ? -1.693 -8.186 8.792 1.00 88.75 379 MET A CA 1
ATOM 3011 C C . MET A 1 379 ? -1.822 -8.479 7.287 1.00 88.75 379 MET A C 1
ATOM 3013 O O . MET A 1 379 ? -1.910 -7.551 6.477 1.00 88.75 379 MET A O 1
ATOM 3017 N N . GLY A 1 380 ? -1.834 -9.739 6.859 1.00 87.25 380 GLY A N 1
ATOM 3018 C CA . GLY A 1 380 ? -1.785 -10.117 5.447 1.00 87.25 380 GLY A CA 1
ATOM 3019 C C . GLY A 1 380 ? -0.468 -9.702 4.793 1.00 87.25 380 GLY A C 1
ATOM 3020 O O . GLY A 1 380 ? -0.463 -9.065 3.732 1.00 87.25 380 GLY A O 1
ATOM 3021 N N . HIS A 1 381 ? 0.656 -9.939 5.472 1.00 85.12 381 HIS A N 1
ATOM 3022 C CA . HIS A 1 381 ? 1.990 -9.747 4.900 1.00 85.12 381 HIS A CA 1
ATOM 3023 C C . HIS A 1 381 ? 2.435 -11.000 4.144 1.00 85.12 381 HIS A C 1
ATOM 3025 O O . HIS A 1 381 ? 2.299 -12.113 4.637 1.00 85.12 381 HIS A O 1
ATOM 3031 N N . SER A 1 382 ? 3.037 -10.826 2.966 1.00 78.06 382 SER A N 1
ATOM 3032 C CA . SER A 1 382 ? 3.617 -11.938 2.199 1.00 78.06 382 SER A CA 1
ATOM 3033 C C . SER A 1 382 ? 4.976 -12.405 2.740 1.00 78.06 382 SER A C 1
ATOM 3035 O O . SER A 1 382 ? 5.501 -13.406 2.275 1.00 78.06 382 SER A O 1
ATOM 3037 N N . SER A 1 383 ? 5.576 -11.669 3.683 1.00 79.19 383 SER A N 1
ATOM 3038 C CA . SER A 1 383 ? 6.884 -11.971 4.274 1.00 79.19 383 SER A CA 1
ATOM 3039 C C . SER A 1 383 ? 6.959 -11.480 5.721 1.00 79.19 383 SER A C 1
ATOM 3041 O O . SER A 1 383 ? 6.416 -10.419 6.043 1.00 79.19 383 SER A O 1
ATOM 3043 N N . MET A 1 384 ? 7.683 -12.229 6.557 1.00 79.94 384 MET A N 1
ATOM 3044 C CA . MET A 1 384 ? 7.966 -11.908 7.962 1.00 79.94 384 MET A CA 1
ATOM 3045 C C . MET A 1 384 ? 8.872 -10.684 8.128 1.00 79.94 384 MET A C 1
ATOM 3047 O O . MET A 1 384 ? 8.674 -9.914 9.064 1.00 79.94 384 MET A O 1
ATOM 3051 N N . LYS A 1 385 ? 9.757 -10.412 7.153 1.00 78.56 385 LYS A N 1
ATOM 3052 C CA . LYS A 1 385 ? 10.691 -9.268 7.181 1.00 78.56 385 LYS A CA 1
ATOM 3053 C C . LYS A 1 385 ? 9.993 -7.931 7.409 1.00 78.56 385 LYS A C 1
ATOM 3055 O O . LYS A 1 385 ? 10.557 -7.030 8.014 1.00 78.56 385 LYS A O 1
ATOM 3060 N N . MET A 1 386 ? 8.758 -7.784 6.927 1.00 75.19 386 MET A N 1
ATOM 3061 C CA . MET A 1 386 ? 7.975 -6.571 7.163 1.00 75.19 386 MET A CA 1
ATOM 3062 C C . MET A 1 386 ? 7.644 -6.380 8.642 1.00 75.19 386 MET A C 1
ATOM 3064 O O . MET A 1 386 ? 7.635 -5.249 9.110 1.00 75.19 386 MET A O 1
ATOM 3068 N N . ILE A 1 387 ? 7.351 -7.449 9.378 1.00 78.75 387 ILE A N 1
ATOM 3069 C CA . ILE A 1 387 ? 7.103 -7.326 10.811 1.00 78.75 387 ILE A CA 1
ATOM 3070 C C . ILE A 1 387 ? 8.418 -7.006 11.509 1.00 78.75 387 ILE A C 1
ATOM 3072 O O . ILE A 1 387 ? 8.523 -5.941 12.096 1.00 78.75 387 ILE A O 1
ATOM 3076 N N . GLU A 1 388 ? 9.446 -7.825 11.318 1.00 76.50 388 GLU A N 1
ATOM 3077 C CA . GLU A 1 388 ? 10.747 -7.672 11.985 1.00 76.50 388 GLU A CA 1
ATOM 3078 C C . GLU A 1 388 ? 11.413 -6.309 11.727 1.00 76.50 388 GLU A C 1
ATOM 3080 O O . GLU A 1 388 ? 11.869 -5.654 12.656 1.00 76.50 388 GLU A O 1
ATOM 3085 N N . GLN A 1 389 ? 11.448 -5.845 10.473 1.00 68.88 389 GLN A N 1
ATOM 3086 C CA . GLN A 1 389 ? 12.239 -4.667 10.085 1.00 68.88 389 GLN A CA 1
ATOM 3087 C C . GLN A 1 389 ? 11.447 -3.355 10.095 1.00 68.88 389 GLN A C 1
ATOM 3089 O O . GLN A 1 389 ? 12.036 -2.273 10.133 1.00 68.88 389 GLN A O 1
ATOM 3094 N N . VAL A 1 390 ? 10.116 -3.420 9.969 1.00 64.56 390 VAL A N 1
ATOM 3095 C CA . VAL A 1 390 ? 9.274 -2.227 9.766 1.00 64.56 390 VAL A CA 1
ATOM 3096 C C . VAL A 1 390 ? 8.278 -2.010 10.900 1.00 64.56 390 VAL A C 1
ATOM 3098 O O . VAL A 1 390 ? 8.021 -0.851 11.227 1.00 64.56 390 VAL A O 1
ATOM 3101 N N . TYR A 1 391 ? 7.733 -3.074 11.492 1.00 67.38 391 TYR A N 1
ATOM 3102 C CA . TYR A 1 391 ? 6.647 -2.974 12.473 1.00 67.38 391 TYR A CA 1
ATOM 3103 C C . TYR A 1 391 ? 6.990 -3.471 13.881 1.00 67.38 391 TYR A C 1
ATOM 3105 O O . TYR A 1 391 ? 6.243 -3.163 14.801 1.00 67.38 391 TYR A O 1
ATOM 3113 N N . GLY A 1 392 ? 8.114 -4.162 14.078 1.00 60.91 392 GLY A N 1
ATOM 3114 C CA . GLY A 1 392 ? 8.606 -4.662 15.367 1.00 60.91 392 GLY A CA 1
ATOM 3115 C C . GLY A 1 392 ? 9.136 -3.565 16.290 1.00 60.91 392 GLY A C 1
ATOM 3116 O O . GLY A 1 392 ? 10.068 -3.791 17.053 1.00 60.91 392 GLY A O 1
ATOM 3117 N N . ARG A 1 393 ? 8.584 -2.354 16.187 1.00 69.56 393 ARG A N 1
ATOM 3118 C CA . ARG A 1 393 ? 8.855 -1.262 17.116 1.00 69.56 393 ARG A CA 1
ATOM 3119 C C . ARG A 1 393 ? 7.968 -1.494 18.325 1.00 69.56 393 ARG A C 1
ATOM 3121 O O . ARG A 1 393 ? 6.752 -1.359 18.224 1.00 69.56 393 ARG A O 1
ATOM 3128 N N . LEU A 1 394 ? 8.574 -1.902 19.430 1.00 65.00 394 LEU A N 1
ATOM 3129 C CA . LEU A 1 394 ? 7.888 -1.918 20.713 1.00 65.00 394 LEU A CA 1
ATOM 3130 C C . LEU A 1 394 ? 7.811 -0.472 21.207 1.00 65.00 394 LEU A C 1
ATOM 3132 O O . LEU A 1 394 ? 8.814 0.242 21.158 1.00 65.00 394 LEU A O 1
ATOM 3136 N N . GLY A 1 395 ? 6.616 -0.048 21.613 1.00 63.66 395 GLY A N 1
ATOM 3137 C CA . GLY A 1 395 ? 6.432 1.227 22.300 1.00 63.66 395 GLY A CA 1
ATOM 3138 C C . GLY A 1 395 ? 7.165 1.242 23.639 1.00 63.66 395 GLY A C 1
ATOM 3139 O O . GLY A 1 395 ? 7.659 0.209 24.107 1.00 63.66 395 GLY A O 1
ATOM 3140 N N . THR A 1 396 ? 7.243 2.411 24.266 1.00 65.25 396 THR A N 1
ATOM 3141 C CA . THR A 1 396 ? 7.851 2.529 25.603 1.00 65.25 396 THR A CA 1
ATOM 3142 C C . THR A 1 396 ? 7.023 1.806 26.666 1.00 65.25 396 THR A C 1
ATOM 3144 O O . THR A 1 396 ? 7.576 1.274 27.629 1.00 65.25 396 THR A O 1
ATOM 3147 N N . ILE A 1 397 ? 5.709 1.718 26.457 1.00 67.00 397 ILE A N 1
ATOM 3148 C CA . ILE A 1 397 ? 4.771 1.054 27.360 1.00 67.00 397 ILE A CA 1
ATOM 3149 C C . ILE A 1 397 ? 4.565 -0.396 26.920 1.00 67.00 397 ILE A C 1
ATOM 3151 O O . ILE A 1 397 ? 4.224 -0.670 25.768 1.00 67.00 397 ILE A O 1
ATOM 3155 N N . ARG A 1 398 ? 4.744 -1.324 27.868 1.00 68.44 398 ARG A N 1
ATOM 3156 C CA . ARG A 1 398 ? 4.510 -2.760 27.680 1.00 68.44 398 ARG A CA 1
ATOM 3157 C C . ARG A 1 398 ? 3.226 -3.181 28.382 1.00 68.44 398 ARG A C 1
ATOM 3159 O O . ARG A 1 398 ? 3.235 -3.338 29.594 1.00 68.44 398 ARG A O 1
ATOM 3166 N N . HIS A 1 399 ? 2.155 -3.402 27.625 1.00 63.66 399 HIS A N 1
ATOM 3167 C CA . HIS A 1 399 ? 0.842 -3.708 28.212 1.00 63.66 399 HIS A CA 1
ATOM 3168 C C . HIS A 1 399 ? 0.615 -5.212 28.480 1.00 63.66 399 HIS A C 1
ATOM 3170 O O . HIS A 1 399 ? -0.148 -5.551 29.374 1.00 63.66 399 HIS A O 1
ATOM 3176 N N . ARG A 1 400 ? 1.262 -6.125 27.730 1.00 70.88 400 ARG A N 1
ATOM 3177 C CA . ARG A 1 400 ? 1.169 -7.599 27.904 1.00 70.88 400 ARG A CA 1
ATOM 3178 C C . ARG A 1 400 ? -0.235 -8.115 28.278 1.00 70.88 400 ARG A C 1
ATOM 3180 O O . ARG A 1 400 ? -0.407 -8.737 29.317 1.00 70.88 400 ARG A O 1
ATOM 3187 N N . SER A 1 401 ? -1.222 -7.853 27.419 1.00 80.88 401 SER A N 1
ATOM 3188 C CA . SER A 1 401 ? -2.625 -8.256 27.622 1.00 80.88 401 SER A CA 1
ATOM 3189 C C . SER A 1 401 ? -3.020 -9.444 26.741 1.00 80.88 401 SER A C 1
ATOM 3191 O O . SER A 1 401 ? -2.458 -9.644 25.666 1.00 80.88 401 SER A O 1
ATOM 3193 N N . GLU A 1 402 ? -4.014 -10.225 27.161 1.00 84.94 402 GLU A N 1
ATOM 3194 C CA . GLU A 1 402 ? -4.639 -11.258 26.319 1.00 84.94 402 GLU A CA 1
ATOM 3195 C C . GLU A 1 402 ? -5.405 -10.655 25.131 1.00 84.94 402 GLU A C 1
ATOM 3197 O O . GLU A 1 402 ? -5.594 -11.305 24.101 1.00 84.94 402 GLU A O 1
ATOM 3202 N N . VAL A 1 403 ? -5.813 -9.388 25.242 1.00 89.44 403 VAL A N 1
ATOM 3203 C CA . VAL A 1 403 ? -6.594 -8.685 24.223 1.00 89.44 403 VAL A CA 1
ATOM 3204 C C . VAL A 1 403 ? -5.852 -7.466 23.687 1.00 89.44 403 VAL A C 1
ATOM 3206 O O . VAL A 1 403 ? -5.129 -6.779 24.406 1.00 89.44 403 VAL A O 1
ATOM 3209 N N . ALA A 1 404 ? -6.031 -7.180 22.395 1.00 88.94 404 ALA A N 1
ATOM 3210 C CA . ALA A 1 404 ? -5.573 -5.920 21.823 1.00 88.94 404 ALA A CA 1
ATOM 3211 C C . ALA A 1 404 ? -6.619 -4.832 22.089 1.00 88.94 404 ALA A C 1
ATOM 3213 O O . ALA A 1 404 ? -7.718 -4.871 21.533 1.00 88.94 404 ALA A O 1
ATOM 3214 N N . GLU A 1 405 ? -6.264 -3.850 22.911 1.00 90.94 405 GLU A N 1
ATOM 3215 C CA . GLU A 1 405 ? -7.108 -2.700 23.211 1.00 90.94 405 GLU A CA 1
ATOM 3216 C C . GLU A 1 405 ? -6.281 -1.436 23.459 1.00 90.94 405 GLU A C 1
ATOM 3218 O O . GLU A 1 405 ? -5.091 -1.480 23.765 1.00 90.94 405 GLU A O 1
ATOM 3223 N N . TYR A 1 406 ? -6.935 -0.295 23.279 1.00 90.94 406 TYR A N 1
ATOM 3224 C CA . TYR A 1 406 ? -6.404 1.038 23.527 1.00 90.94 406 TYR A CA 1
ATOM 3225 C C . TYR A 1 406 ? -7.274 1.692 24.583 1.00 90.94 406 TYR A C 1
ATOM 3227 O O . TYR A 1 406 ? -8.111 2.547 24.283 1.00 90.94 406 TYR A O 1
ATOM 3235 N N . ARG A 1 407 ? -7.132 1.211 25.811 1.00 83.75 407 ARG A N 1
ATOM 3236 C CA . ARG A 1 407 ? -7.790 1.771 26.982 1.00 83.75 407 ARG A CA 1
ATOM 3237 C C . ARG A 1 407 ? -6.727 2.369 27.883 1.00 83.75 407 ARG A C 1
ATOM 3239 O O . ARG A 1 407 ? -5.563 1.987 27.826 1.00 83.75 407 ARG A O 1
ATOM 3246 N N . LEU A 1 408 ? -7.143 3.363 28.643 1.00 68.62 408 LEU A N 1
ATOM 3247 C CA . LEU A 1 408 ? -6.340 3.923 29.709 1.00 68.62 408 LEU A CA 1
ATOM 3248 C C . LEU A 1 408 ? -7.136 3.707 30.977 1.00 68.62 408 LEU A C 1
ATOM 3250 O O . LEU A 1 408 ? -8.229 4.261 31.102 1.00 68.62 408 LEU A O 1
ATOM 3254 N N . ASP A 1 409 ? -6.616 2.894 31.887 1.00 62.31 409 ASP A N 1
ATOM 3255 C CA . ASP A 1 409 ? -7.064 3.004 33.264 1.00 62.31 409 ASP A CA 1
ATOM 3256 C C . ASP A 1 409 ? -6.451 4.272 33.900 1.00 62.31 409 ASP A C 1
ATOM 3258 O O . ASP A 1 409 ? -5.589 4.959 33.328 1.00 62.31 409 ASP A O 1
ATOM 3262 N N . ALA A 1 410 ? -6.962 4.653 35.071 1.00 55.81 410 ALA A N 1
ATOM 3263 C CA . ALA A 1 410 ? -6.474 5.834 35.778 1.00 55.81 410 ALA A CA 1
ATOM 3264 C C . ALA A 1 410 ? -4.980 5.710 36.137 1.00 55.81 410 ALA A C 1
ATOM 3266 O O . ALA A 1 410 ? -4.269 6.718 36.171 1.00 55.81 410 ALA A O 1
ATOM 3267 N N . GLU A 1 411 ? -4.497 4.484 36.354 1.00 57.38 411 GLU A N 1
ATOM 3268 C CA . GLU A 1 411 ? -3.099 4.195 36.654 1.00 57.38 411 GLU A CA 1
ATOM 3269 C C . GLU A 1 411 ? -2.196 4.333 35.432 1.00 57.38 411 GLU A C 1
ATOM 3271 O O . GLU A 1 411 ? -1.072 4.782 35.577 1.00 57.38 411 GLU A O 1
ATOM 3276 N N . ASP A 1 412 ? -2.657 4.011 34.231 1.00 56.72 412 ASP A N 1
ATOM 3277 C CA . ASP A 1 412 ? -1.929 4.146 32.977 1.00 56.72 412 ASP A CA 1
ATOM 3278 C C . ASP A 1 412 ? -1.829 5.607 32.582 1.00 56.72 412 ASP A C 1
ATOM 3280 O O . ASP A 1 412 ? -0.769 6.058 32.156 1.00 56.72 412 ASP A O 1
ATOM 3284 N N . LEU A 1 413 ? -2.890 6.387 32.800 1.00 54.28 413 LEU A N 1
ATOM 3285 C CA . LEU A 1 413 ? -2.818 7.845 32.726 1.00 54.28 413 LEU A CA 1
ATOM 3286 C C . LEU A 1 413 ? -1.814 8.403 33.743 1.00 54.28 413 LEU A C 1
ATOM 3288 O O . LEU A 1 413 ? -1.042 9.296 33.390 1.00 54.28 413 LEU A O 1
ATOM 3292 N N . ALA A 1 414 ? -1.774 7.870 34.968 1.00 55.75 414 ALA A N 1
ATOM 3293 C CA . ALA A 1 414 ? -0.824 8.278 36.004 1.00 55.75 414 ALA A CA 1
ATOM 3294 C C . ALA A 1 414 ? 0.623 7.828 35.722 1.00 55.75 414 ALA A C 1
ATOM 3296 O O . ALA A 1 414 ? 1.527 8.639 35.866 1.00 55.75 414 ALA A O 1
ATOM 3297 N N . ARG A 1 415 ? 0.859 6.599 35.249 1.00 57.44 415 ARG A N 1
ATOM 3298 C CA . ARG A 1 415 ? 2.164 6.049 34.830 1.00 57.44 415 ARG A CA 1
ATOM 3299 C C . ARG A 1 415 ? 2.694 6.780 33.618 1.00 57.44 415 ARG A C 1
ATOM 3301 O O . ARG A 1 415 ? 3.882 7.068 33.529 1.00 57.44 415 ARG A O 1
ATOM 3308 N N . ALA A 1 416 ? 1.807 7.106 32.686 1.00 52.50 416 ALA A N 1
ATOM 3309 C CA . ALA A 1 416 ? 2.167 7.899 31.541 1.00 52.50 416 ALA A CA 1
ATOM 3310 C C . ALA A 1 416 ? 2.525 9.331 32.016 1.00 52.50 416 ALA A C 1
ATOM 3312 O O . ALA A 1 416 ? 3.575 9.834 31.637 1.00 52.50 416 ALA A O 1
ATOM 3313 N N . ARG A 1 417 ? 1.769 9.958 32.926 1.00 52.12 417 ARG A N 1
ATOM 3314 C CA . ARG A 1 417 ? 2.208 11.217 33.580 1.00 52.12 417 ARG A CA 1
ATOM 3315 C C . ARG A 1 417 ? 3.547 11.067 34.342 1.00 52.12 417 ARG A C 1
ATOM 3317 O O . ARG A 1 417 ? 4.319 12.011 34.366 1.00 52.12 417 ARG A O 1
ATOM 3324 N N . GLN A 1 418 ? 3.782 9.887 34.924 1.00 50.59 418 GLN A N 1
ATOM 3325 C CA . GLN A 1 418 ? 4.967 9.365 35.633 1.00 50.59 418 GLN A CA 1
ATOM 3326 C C . GLN A 1 418 ? 6.277 9.319 34.818 1.00 50.59 418 GLN A C 1
ATOM 3328 O O . GLN A 1 418 ? 7.351 9.694 35.283 1.00 50.59 418 GLN A O 1
ATOM 3333 N N . GLN A 1 419 ? 6.199 8.763 33.607 1.00 50.16 419 GLN A N 1
ATOM 3334 C CA . GLN A 1 419 ? 7.361 8.496 32.758 1.00 50.16 419 GLN A CA 1
ATOM 3335 C C . GLN A 1 419 ? 7.801 9.765 32.024 1.00 50.16 419 GLN A C 1
ATOM 3337 O O . GLN A 1 419 ? 7.409 9.998 30.878 1.00 50.16 419 GLN A O 1
ATOM 3342 N N . GLU A 1 420 ? 8.649 10.555 32.679 1.00 41.72 420 GLU A N 1
ATOM 3343 C CA . GLU A 1 420 ? 9.516 11.518 32.002 1.00 41.72 420 GLU A CA 1
ATOM 3344 C C . GLU A 1 420 ? 10.353 10.782 30.943 1.00 41.72 420 GLU A C 1
ATOM 3346 O O . GLU A 1 420 ? 10.953 9.731 31.201 1.00 41.72 420 GLU A O 1
ATOM 3351 N N . LEU A 1 421 ? 10.381 11.314 29.718 1.00 46.41 421 LEU A N 1
ATOM 3352 C CA . LEU A 1 421 ? 11.350 10.884 28.712 1.00 46.41 421 LEU A CA 1
ATOM 3353 C C . LEU A 1 421 ? 12.759 11.059 29.304 1.00 46.41 421 LEU A C 1
ATOM 3355 O O . LEU A 1 421 ? 13.004 12.074 29.956 1.00 46.41 421 LEU A O 1
ATOM 3359 N N . PRO A 1 422 ? 13.709 10.129 29.083 1.00 37.03 422 PRO A N 1
ATOM 3360 C CA . PRO A 1 422 ? 15.075 10.335 29.539 1.00 37.03 422 PRO A CA 1
ATOM 3361 C C . PRO A 1 422 ? 15.600 11.651 28.956 1.00 37.03 422 PRO A C 1
ATOM 3363 O O . PRO A 1 422 ? 15.727 11.793 27.738 1.00 37.03 422 PRO A O 1
ATOM 3366 N N . MET A 1 423 ? 15.851 12.606 29.856 1.00 40.62 423 MET A N 1
ATOM 3367 C CA . MET A 1 423 ? 16.381 13.941 29.593 1.00 40.62 423 MET A CA 1
ATOM 3368 C C . MET A 1 423 ? 17.587 13.857 28.655 1.00 40.62 423 MET A C 1
ATOM 3370 O O . MET A 1 423 ? 18.687 13.469 29.046 1.00 40.62 423 MET A O 1
ATOM 3374 N N . GLY A 1 424 ? 17.356 14.213 27.392 1.00 33.47 424 GLY A N 1
ATOM 3375 C CA . GLY A 1 424 ? 18.339 14.191 26.321 1.00 33.47 424 GLY A CA 1
ATOM 3376 C C . GLY A 1 424 ? 18.482 15.562 25.672 1.00 33.47 424 GLY A C 1
ATOM 3377 O O . GLY A 1 424 ? 17.811 15.847 24.686 1.00 33.47 424 GLY A O 1
ATOM 3378 N N . SER A 1 425 ? 19.443 16.328 26.197 1.00 30.80 425 SER A N 1
ATOM 3379 C CA . SER A 1 425 ? 20.063 17.560 25.676 1.00 30.80 425 SER A CA 1
ATOM 3380 C C . SER A 1 425 ? 19.487 18.905 26.174 1.00 30.80 425 SER A C 1
ATOM 3382 O O . SER A 1 425 ? 18.399 19.306 25.762 1.00 30.80 425 SER A O 1
ATOM 3384 N N . PRO A 1 426 ? 20.244 19.663 26.997 1.00 35.94 426 PRO A N 1
ATOM 3385 C CA . PRO A 1 426 ? 19.875 21.004 27.426 1.00 35.94 426 PRO A CA 1
ATOM 3386 C C . PRO A 1 426 ? 20.234 21.986 26.312 1.00 35.94 426 PRO A C 1
ATOM 3388 O O . PRO A 1 426 ? 21.410 22.202 26.040 1.00 35.94 426 PRO A O 1
ATOM 3391 N N . ASN A 1 427 ? 19.233 22.522 25.620 1.00 34.16 427 ASN A N 1
ATOM 3392 C CA . ASN A 1 427 ? 19.250 23.875 25.055 1.00 34.16 427 ASN A CA 1
ATOM 3393 C C . ASN A 1 427 ? 17.946 24.125 24.299 1.00 34.16 427 ASN A C 1
ATOM 3395 O O . ASN A 1 427 ? 17.865 23.886 23.098 1.00 34.16 427 ASN A O 1
ATOM 3399 N N . ALA A 1 428 ? 16.938 24.611 25.021 1.00 29.19 428 ALA A N 1
ATOM 3400 C CA . ALA A 1 428 ? 15.972 25.591 24.525 1.00 29.19 428 ALA A CA 1
ATOM 3401 C C . ALA A 1 428 ? 15.025 25.966 25.674 1.00 29.19 428 ALA A C 1
ATOM 3403 O O . ALA A 1 428 ? 14.014 25.306 25.903 1.00 29.19 428 ALA A O 1
ATOM 3404 N N . SER A 1 429 ? 15.371 27.026 26.404 1.00 27.83 429 SER A N 1
ATOM 3405 C CA . SER A 1 429 ? 14.411 27.753 27.241 1.00 27.83 429 SER A CA 1
ATOM 3406 C C . SER A 1 429 ? 13.525 28.665 26.369 1.00 27.83 429 SER A C 1
ATOM 3408 O O . SER A 1 429 ? 13.897 28.978 25.235 1.00 27.83 429 SER A O 1
ATOM 3410 N N . PRO A 1 430 ? 12.336 29.057 26.859 1.00 37.50 430 PRO A N 1
ATOM 3411 C CA . PRO A 1 430 ? 11.127 29.186 26.049 1.00 37.50 430 PRO A CA 1
ATOM 3412 C C . PRO A 1 430 ? 10.762 30.643 25.732 1.00 37.50 430 PRO A C 1
ATOM 3414 O O . PRO A 1 430 ? 11.045 31.535 26.524 1.00 37.50 430 PRO A O 1
ATOM 3417 N N . SER A 1 431 ? 10.039 30.891 24.634 1.00 29.73 431 SER A N 1
ATOM 3418 C CA . SER A 1 431 ? 8.966 31.905 24.618 1.00 29.73 431 SER A CA 1
ATOM 3419 C C . SER A 1 431 ? 8.109 31.850 23.343 1.00 29.73 431 SER A C 1
ATOM 3421 O O . SER A 1 431 ? 8.622 31.656 22.247 1.00 29.73 431 SER A O 1
ATOM 3423 N N . ARG A 1 432 ? 6.796 32.065 23.538 1.00 28.30 432 ARG A N 1
ATOM 3424 C CA . ARG A 1 432 ? 5.781 32.547 22.576 1.00 28.30 432 ARG A CA 1
ATOM 3425 C C . ARG A 1 432 ? 5.584 31.760 21.269 1.00 28.30 432 ARG A C 1
ATOM 3427 O O . ARG A 1 432 ? 6.072 32.168 20.227 1.00 28.30 432 ARG A O 1
ATOM 3434 N N . ALA A 1 433 ? 4.755 30.712 21.295 1.00 29.97 433 ALA A N 1
ATOM 3435 C CA . ALA A 1 433 ? 4.164 30.150 20.070 1.00 29.97 433 ALA A CA 1
ATOM 3436 C C . ALA A 1 433 ? 2.866 29.357 20.335 1.00 29.97 433 ALA A C 1
ATOM 3438 O O . ALA A 1 433 ? 2.790 28.171 20.026 1.00 29.97 433 ALA A O 1
ATOM 3439 N N . VAL A 1 434 ? 1.841 29.984 20.928 1.00 32.12 434 VAL A N 1
ATOM 3440 C CA . VAL A 1 434 ? 0.485 29.384 20.991 1.00 32.12 434 VAL A CA 1
ATOM 3441 C C . VAL A 1 434 ? -0.581 30.243 20.291 1.00 32.12 434 VAL A C 1
ATOM 3443 O O . VAL A 1 434 ? -1.640 29.730 19.957 1.00 32.12 434 VAL A O 1
ATOM 3446 N N . GLU A 1 435 ? -0.281 31.484 19.898 1.00 28.47 435 GLU A N 1
ATOM 3447 C CA . GLU A 1 435 ? -1.212 32.303 19.093 1.00 28.47 435 GLU A CA 1
ATOM 3448 C C . GLU A 1 435 ? -0.918 32.302 17.580 1.00 28.47 435 GLU A C 1
ATOM 3450 O O . GLU A 1 435 ? -1.755 32.713 16.790 1.00 28.47 435 GLU A O 1
ATOM 3455 N N . GLU A 1 436 ? 0.210 31.746 17.127 1.00 33.12 436 GLU A N 1
ATOM 3456 C CA . GLU A 1 436 ? 0.661 31.879 15.726 1.00 33.12 436 GLU A CA 1
ATOM 3457 C C . GLU A 1 436 ? 0.333 30.676 14.812 1.00 33.12 436 GLU A C 1
ATOM 3459 O O . GLU A 1 436 ? 0.752 30.618 13.653 1.00 33.12 436 GLU A O 1
ATOM 3464 N N . THR A 1 437 ? -0.422 29.681 15.298 1.00 34.66 437 THR A N 1
ATOM 3465 C CA . THR A 1 437 ? -0.688 28.444 14.521 1.00 34.66 437 THR A CA 1
ATOM 3466 C C . THR A 1 437 ? -1.930 28.545 13.619 1.00 34.66 437 THR A C 1
ATOM 3468 O O . THR A 1 437 ? -2.175 27.649 12.811 1.00 34.66 437 THR A O 1
ATOM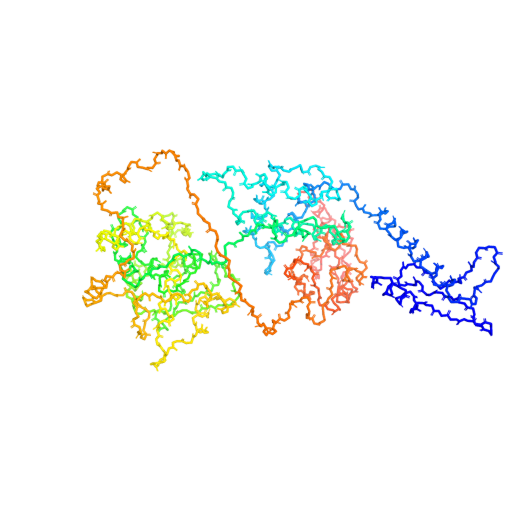 3471 N N . LEU A 1 438 ? -2.689 29.645 13.692 1.00 32.81 438 LEU A N 1
ATOM 3472 C CA . LEU A 1 438 ? -3.820 29.909 12.793 1.00 32.81 438 LEU A CA 1
ATOM 3473 C C . LEU A 1 438 ? -3.419 30.634 11.492 1.00 32.81 438 LEU A C 1
ATOM 3475 O O . LEU A 1 438 ? -4.084 30.418 10.480 1.00 32.81 438 LEU A O 1
ATOM 3479 N N . ASP A 1 439 ? -2.285 31.347 11.458 1.00 31.08 439 ASP A N 1
ATOM 3480 C CA . ASP A 1 439 ? -1.901 32.176 10.298 1.00 31.08 439 ASP A CA 1
ATOM 3481 C C . ASP A 1 439 ? -0.760 31.612 9.426 1.00 31.08 439 ASP A C 1
ATOM 3483 O O . ASP A 1 439 ? -0.601 31.996 8.268 1.00 31.08 439 ASP A O 1
ATOM 3487 N N . ASN A 1 440 ? -0.023 30.596 9.883 1.00 36.25 440 ASN A N 1
ATOM 3488 C CA . ASN A 1 440 ? 1.131 30.044 9.150 1.00 36.25 440 ASN A CA 1
ATOM 3489 C C . ASN A 1 440 ? 0.788 29.058 8.002 1.00 36.25 440 ASN A C 1
ATOM 3491 O O . ASN A 1 440 ? 1.605 28.232 7.591 1.00 36.25 440 ASN A O 1
ATOM 3495 N N . VAL A 1 441 ? -0.418 29.155 7.429 1.00 35.12 441 VAL A N 1
ATOM 3496 C CA . VAL A 1 441 ? -0.787 28.489 6.160 1.00 35.12 441 VAL A CA 1
ATOM 3497 C C . VAL A 1 441 ? -0.256 29.264 4.934 1.00 35.12 441 VAL A C 1
ATOM 3499 O O . VAL A 1 441 ? -0.363 28.779 3.807 1.00 35.12 441 VAL A O 1
ATOM 3502 N N . ILE A 1 442 ? 0.384 30.425 5.119 1.00 31.62 442 ILE A N 1
ATOM 3503 C CA . ILE A 1 442 ? 0.891 31.277 4.032 1.00 31.62 442 ILE A CA 1
ATOM 3504 C C . ILE A 1 442 ? 2.299 31.797 4.386 1.00 31.62 442 ILE A C 1
ATOM 3506 O O . ILE A 1 442 ? 2.438 32.547 5.340 1.00 31.62 442 ILE A O 1
ATOM 3510 N N . GLY A 1 443 ? 3.338 31.449 3.609 1.00 25.66 443 GLY A N 1
ATOM 3511 C CA . GLY A 1 443 ? 4.639 32.150 3.655 1.00 25.66 443 GLY A CA 1
ATOM 3512 C C . GLY A 1 443 ? 5.901 31.284 3.528 1.00 25.66 443 GLY A C 1
ATOM 3513 O O . GLY A 1 443 ? 6.004 30.215 4.115 1.00 25.66 443 GLY A O 1
ATOM 3514 N N . GLU A 1 444 ? 6.863 31.749 2.728 1.00 27.30 444 GLU A N 1
ATOM 3515 C CA . GLU A 1 444 ? 8.039 31.036 2.209 1.00 27.30 444 GLU A CA 1
ATOM 3516 C C . GLU A 1 444 ? 9.356 31.173 3.018 1.00 27.30 444 GLU A C 1
ATOM 3518 O O . GLU A 1 444 ? 9.595 32.154 3.708 1.00 27.30 444 GLU A O 1
ATOM 3523 N N . HIS A 1 445 ? 10.255 30.206 2.760 1.00 26.66 445 HIS A N 1
ATOM 3524 C CA . HIS A 1 445 ? 11.732 30.261 2.694 1.00 26.66 445 HIS A CA 1
ATOM 3525 C C . HIS A 1 445 ? 12.607 30.685 3.901 1.00 26.66 445 HIS A C 1
ATOM 3527 O O . HIS A 1 445 ? 12.715 31.859 4.230 1.00 26.66 445 HIS A O 1
ATOM 3533 N N . ARG A 1 446 ? 13.474 29.749 4.353 1.00 22.08 446 ARG A N 1
ATOM 3534 C CA . ARG A 1 446 ? 14.965 29.846 4.344 1.00 22.08 446 ARG A CA 1
ATOM 3535 C C . ARG A 1 446 ? 15.641 28.516 4.766 1.00 22.08 446 ARG A C 1
ATOM 3537 O O . ARG A 1 446 ? 15.027 27.642 5.361 1.00 22.08 446 ARG A O 1
ATOM 3544 N N . SER A 1 447 ? 16.902 28.344 4.371 1.00 24.47 447 SER A N 1
ATOM 3545 C CA . SER A 1 447 ? 17.864 27.238 4.620 1.00 24.47 447 SER A CA 1
ATOM 3546 C C . SER A 1 447 ? 19.217 27.882 5.010 1.00 24.47 447 SER A C 1
ATOM 3548 O O . SER A 1 447 ? 19.279 29.111 4.917 1.00 24.47 447 SER A O 1
ATOM 3550 N N . PRO A 1 448 ? 20.344 27.167 5.262 1.00 39.47 448 PRO A N 1
ATOM 3551 C CA . PRO A 1 448 ? 20.596 25.757 5.637 1.00 39.47 448 PRO A CA 1
ATOM 3552 C C . PRO A 1 448 ? 21.590 25.609 6.831 1.00 39.47 448 PRO A C 1
ATOM 3554 O O . PRO A 1 448 ? 22.167 26.582 7.302 1.00 39.47 448 PRO A O 1
ATOM 3557 N N . GLY A 1 449 ? 21.884 24.371 7.260 1.00 23.77 449 GLY A N 1
ATOM 3558 C CA . GLY A 1 449 ? 23.026 24.070 8.140 1.00 23.77 449 GLY A CA 1
ATOM 3559 C C . GLY A 1 449 ? 23.448 22.595 8.099 1.00 23.77 449 GLY A C 1
ATOM 3560 O O . GLY A 1 449 ? 22.655 21.705 8.382 1.00 23.77 449 GLY A O 1
ATOM 3561 N N . SER A 1 450 ? 24.688 22.355 7.680 1.00 24.25 450 SER A N 1
ATOM 3562 C CA . SER A 1 450 ? 25.398 21.084 7.461 1.00 24.25 450 SER A CA 1
ATOM 3563 C C . SER A 1 450 ? 25.853 20.383 8.746 1.00 24.25 450 SER A C 1
ATOM 3565 O O . SER A 1 450 ? 26.310 21.087 9.634 1.00 24.25 450 SER A O 1
ATOM 3567 N N . MET A 1 451 ? 25.900 19.040 8.790 1.00 25.81 451 MET A N 1
ATOM 3568 C CA . MET A 1 451 ? 26.891 18.287 9.591 1.00 25.81 451 MET A CA 1
ATOM 3569 C C . MET A 1 451 ? 27.141 16.856 9.076 1.00 25.81 451 MET A C 1
ATOM 3571 O O . MET A 1 451 ? 26.336 16.262 8.356 1.00 25.81 451 MET A O 1
ATOM 3575 N N . GLU A 1 452 ? 28.337 16.380 9.415 1.00 25.45 452 GLU A N 1
ATOM 3576 C CA . GLU A 1 452 ? 29.174 15.350 8.802 1.00 25.45 452 GLU A CA 1
ATOM 3577 C C . GLU A 1 452 ? 28.786 13.883 9.054 1.00 25.45 452 GLU A C 1
ATOM 3579 O O . GLU A 1 452 ? 28.029 13.520 9.951 1.00 25.45 452 GLU A O 1
ATOM 3584 N N . LYS A 1 453 ? 29.373 13.015 8.221 1.00 26.08 453 LYS A N 1
ATOM 3585 C CA . LYS A 1 453 ? 29.273 11.551 8.248 1.00 26.08 453 LYS A CA 1
ATOM 3586 C C . LYS A 1 453 ? 30.304 10.946 9.202 1.00 26.08 453 LYS A C 1
ATOM 3588 O O . LYS A 1 453 ? 31.473 11.312 9.136 1.00 26.08 453 LYS A O 1
ATOM 3593 N N . LYS A 1 454 ? 29.922 9.881 9.913 1.00 26.78 454 LYS A N 1
ATOM 3594 C CA . LYS A 1 454 ? 30.861 8.834 10.344 1.00 26.78 454 LYS A CA 1
ATOM 3595 C C . LYS A 1 454 ? 30.421 7.456 9.857 1.00 26.78 454 LYS A C 1
ATOM 3597 O O . LYS A 1 454 ? 29.238 7.127 9.804 1.00 26.78 454 LYS A O 1
ATOM 3602 N N . GLN A 1 455 ? 31.431 6.726 9.407 1.00 25.59 455 GLN A N 1
ATOM 3603 C CA . GLN A 1 455 ? 31.438 5.432 8.739 1.00 25.59 455 GLN A CA 1
ATOM 3604 C C . GLN A 1 455 ? 31.674 4.346 9.798 1.00 25.59 455 GLN A C 1
ATOM 3606 O O . GLN A 1 455 ? 32.446 4.571 10.724 1.00 25.59 455 GLN A O 1
ATOM 3611 N N . GLY A 1 456 ? 31.031 3.190 9.659 1.00 25.81 456 GLY A N 1
ATOM 3612 C CA . GLY A 1 456 ? 31.272 2.023 10.505 1.00 25.81 456 GLY A CA 1
ATOM 3613 C C . GLY A 1 456 ? 30.854 0.760 9.765 1.00 25.81 456 GLY A C 1
ATOM 3614 O O . GLY A 1 456 ? 29.673 0.583 9.464 1.00 25.81 456 GLY A O 1
ATOM 3615 N N . ASP A 1 457 ? 31.851 -0.043 9.408 1.00 24.42 457 ASP A N 1
ATOM 3616 C CA . ASP A 1 457 ? 31.750 -1.351 8.768 1.00 24.42 457 ASP A CA 1
ATOM 3617 C C . ASP A 1 457 ? 31.260 -2.415 9.755 1.00 24.42 457 ASP A C 1
ATOM 3619 O O . ASP A 1 457 ? 31.572 -2.330 10.937 1.00 24.42 457 ASP A O 1
ATOM 3623 N N . LEU A 1 458 ? 30.545 -3.431 9.260 1.00 27.06 458 LEU A N 1
ATOM 3624 C CA . LEU A 1 458 ? 30.532 -4.791 9.814 1.00 27.06 458 LEU A CA 1
ATOM 3625 C C . LEU A 1 458 ? 29.909 -5.754 8.787 1.00 27.06 458 LEU A C 1
ATOM 3627 O O . LEU A 1 458 ? 28.879 -5.473 8.169 1.00 27.06 458 LEU A O 1
ATOM 3631 N N . HIS A 1 459 ? 30.627 -6.850 8.561 1.00 24.03 459 HIS A N 1
ATOM 3632 C CA . HIS A 1 459 ? 30.321 -7.953 7.658 1.00 24.03 459 HIS A CA 1
ATOM 3633 C C . HIS A 1 459 ? 29.214 -8.851 8.230 1.00 24.03 459 HIS A C 1
ATOM 3635 O O . HIS A 1 459 ? 29.289 -9.216 9.397 1.00 24.03 459 HIS A O 1
ATOM 3641 N N . ASP A 1 460 ? 28.270 -9.285 7.386 1.00 26.31 460 ASP A N 1
ATOM 3642 C CA . ASP A 1 460 ? 27.309 -10.352 7.701 1.00 26.31 460 ASP A CA 1
ATOM 3643 C C . ASP A 1 460 ? 27.475 -11.537 6.740 1.00 26.31 460 ASP A C 1
ATOM 3645 O O . ASP A 1 460 ? 27.404 -11.388 5.514 1.00 26.31 460 ASP A O 1
ATOM 3649 N N . ASN A 1 461 ? 27.643 -12.720 7.333 1.00 29.48 461 ASN A N 1
ATOM 3650 C CA . ASN A 1 461 ? 27.396 -14.021 6.719 1.00 29.48 461 ASN A CA 1
ATOM 3651 C C . ASN A 1 461 ? 25.883 -14.189 6.490 1.00 29.48 461 ASN A C 1
ATOM 3653 O O . ASN A 1 461 ? 25.090 -14.054 7.419 1.00 29.48 461 ASN A O 1
ATOM 3657 N N . VAL A 1 462 ? 25.480 -14.504 5.257 1.00 28.67 462 VAL A N 1
ATOM 3658 C CA . VAL A 1 462 ? 24.077 -14.721 4.863 1.00 28.67 462 VAL A CA 1
ATOM 3659 C C . VAL A 1 462 ? 23.877 -16.204 4.532 1.00 28.67 462 VAL A C 1
ATOM 3661 O O . VAL A 1 462 ? 24.542 -16.681 3.614 1.00 28.67 462 VAL A O 1
ATOM 3664 N N . PRO A 1 463 ? 22.966 -16.935 5.204 1.00 29.39 463 PRO A N 1
ATOM 3665 C CA . PRO A 1 463 ? 22.520 -18.244 4.743 1.00 29.39 463 PRO A CA 1
ATOM 3666 C C . PRO A 1 463 ? 21.480 -18.116 3.618 1.00 29.39 463 PRO A C 1
ATOM 3668 O O . PRO A 1 463 ? 20.738 -17.132 3.533 1.00 29.39 463 PRO A O 1
ATOM 3671 N N . ASP A 1 464 ? 21.467 -19.126 2.749 1.00 29.58 464 ASP A N 1
ATOM 3672 C CA . ASP A 1 464 ? 20.833 -19.171 1.430 1.00 29.58 464 ASP A CA 1
ATOM 3673 C C . ASP A 1 464 ? 19.400 -18.616 1.332 1.00 29.58 464 ASP A C 1
ATOM 3675 O O . ASP A 1 464 ? 18.475 -18.982 2.060 1.00 29.58 464 ASP A O 1
ATOM 3679 N N . LEU A 1 465 ? 19.213 -17.738 0.342 1.00 30.12 465 LEU A N 1
ATOM 3680 C CA . LEU A 1 465 ? 17.921 -17.195 -0.071 1.00 30.12 465 LEU A CA 1
ATOM 3681 C C . LEU A 1 465 ? 17.124 -18.239 -0.875 1.00 30.12 465 LEU A C 1
ATOM 3683 O O . LEU A 1 465 ? 17.701 -18.940 -1.706 1.00 30.12 465 LEU A O 1
ATOM 3687 N N . PRO A 1 466 ? 15.785 -18.283 -0.741 1.00 36.81 466 PRO A N 1
ATOM 3688 C CA . PRO A 1 466 ? 14.951 -19.110 -1.602 1.00 36.81 466 PRO A CA 1
ATOM 3689 C C . PRO A 1 466 ? 15.068 -18.664 -3.066 1.00 36.81 466 PRO A C 1
ATOM 3691 O O . PRO A 1 466 ? 15.044 -17.468 -3.378 1.00 36.81 466 PRO A O 1
ATOM 3694 N N . LEU A 1 467 ? 15.193 -19.655 -3.950 1.00 34.09 467 LEU A N 1
ATOM 3695 C CA . LEU A 1 467 ? 15.386 -19.511 -5.392 1.00 34.09 467 LEU A CA 1
ATOM 3696 C C . LEU A 1 467 ? 14.340 -18.576 -6.031 1.00 34.09 467 LEU A C 1
ATOM 3698 O O . LEU A 1 467 ? 13.144 -18.643 -5.750 1.00 34.09 467 LEU A O 1
ATOM 3702 N N . SER A 1 468 ? 14.801 -17.702 -6.926 1.00 44.22 468 SER A N 1
ATOM 3703 C CA . SER A 1 468 ? 13.950 -16.845 -7.763 1.00 44.22 468 SER A CA 1
ATOM 3704 C C . SER A 1 468 ? 13.101 -17.675 -8.737 1.00 44.22 468 SER A C 1
ATOM 3706 O O . SER A 1 468 ? 13.524 -18.742 -9.166 1.00 44.22 468 SER A O 1
ATOM 3708 N N . ASP A 1 469 ? 11.933 -17.183 -9.169 1.00 45.50 469 ASP A N 1
ATOM 3709 C CA . ASP A 1 469 ? 11.070 -17.904 -10.129 1.00 45.50 469 ASP A CA 1
ATOM 3710 C C . ASP A 1 469 ? 11.768 -18.244 -11.462 1.00 45.50 469 ASP A C 1
ATOM 3712 O O . ASP A 1 469 ? 11.405 -19.220 -12.113 1.00 45.50 469 ASP A O 1
ATOM 3716 N N . SER A 1 470 ? 12.818 -17.502 -11.839 1.00 43.75 470 SER A N 1
ATOM 3717 C CA . SER A 1 470 ? 13.690 -17.821 -12.980 1.00 43.75 470 SER A CA 1
ATOM 3718 C C . SER A 1 470 ? 14.568 -19.067 -12.789 1.00 43.75 470 SER A C 1
ATOM 3720 O O . SER A 1 470 ? 15.217 -19.494 -13.738 1.00 43.75 470 SER A O 1
ATOM 3722 N N . GLN A 1 471 ? 14.612 -19.621 -11.576 1.00 44.78 471 GLN A N 1
ATOM 3723 C CA . GLN A 1 471 ? 15.351 -20.826 -11.194 1.00 44.78 471 GLN A CA 1
ATOM 3724 C C . GLN A 1 471 ? 14.419 -22.024 -10.940 1.00 44.78 471 GLN A C 1
ATOM 3726 O O . GLN A 1 471 ? 14.901 -23.088 -10.560 1.00 44.78 471 GLN A O 1
ATOM 3731 N N . ARG A 1 472 ? 13.096 -21.888 -11.143 1.00 52.50 472 ARG A N 1
ATOM 3732 C CA . ARG A 1 472 ? 12.183 -23.037 -11.076 1.00 52.50 472 ARG A CA 1
ATOM 3733 C C . ARG A 1 472 ? 12.382 -23.923 -12.317 1.00 52.50 472 ARG A C 1
ATOM 3735 O O . ARG A 1 472 ? 12.200 -23.423 -13.430 1.00 52.50 472 ARG A O 1
ATOM 3742 N N . PRO A 1 473 ? 12.732 -25.212 -12.167 1.00 50.03 473 PRO A N 1
ATOM 3743 C CA . PRO A 1 473 ? 12.851 -26.123 -13.303 1.00 50.03 473 PRO A CA 1
ATOM 3744 C C . PRO A 1 473 ? 11.503 -26.271 -14.033 1.00 50.03 473 PRO A C 1
ATOM 3746 O O . PRO A 1 473 ? 10.449 -26.291 -13.399 1.00 50.03 473 PRO A O 1
ATOM 3749 N N . GLY A 1 474 ? 11.533 -26.354 -15.370 1.00 71.81 474 GLY A N 1
ATOM 3750 C CA . GLY A 1 474 ? 10.347 -26.624 -16.199 1.00 71.81 474 GLY A CA 1
ATOM 3751 C C . GLY A 1 474 ? 9.614 -25.409 -16.788 1.00 71.81 474 GLY A C 1
ATOM 3752 O O . GLY A 1 474 ? 8.457 -25.550 -17.179 1.00 71.81 474 GLY A O 1
ATOM 3753 N N . ARG A 1 475 ? 10.240 -24.226 -16.883 1.00 79.25 475 ARG A N 1
ATOM 3754 C CA . ARG A 1 475 ? 9.662 -23.054 -17.575 1.00 79.25 475 ARG A CA 1
ATOM 3755 C C . ARG A 1 475 ? 10.516 -22.589 -18.755 1.00 79.25 475 ARG A C 1
ATOM 3757 O O . ARG A 1 475 ? 11.739 -22.582 -18.665 1.00 79.25 475 ARG A O 1
ATOM 3764 N N . ILE A 1 476 ? 9.856 -22.155 -19.829 1.00 79.62 476 ILE A N 1
ATOM 3765 C CA . ILE A 1 476 ? 10.481 -21.607 -21.044 1.00 79.62 476 ILE A CA 1
ATOM 3766 C C . ILE A 1 476 ? 10.135 -20.127 -21.217 1.00 79.62 476 ILE A C 1
ATOM 3768 O O . ILE A 1 476 ? 9.045 -19.671 -20.855 1.00 79.62 476 ILE A O 1
ATOM 3772 N N . ARG A 1 477 ? 11.063 -19.353 -21.786 1.00 79.50 477 ARG A N 1
ATOM 3773 C CA . ARG A 1 477 ? 10.856 -17.914 -22.041 1.00 79.50 477 ARG A CA 1
ATOM 3774 C C . ARG A 1 477 ? 9.933 -17.704 -23.238 1.00 79.50 477 ARG A C 1
ATOM 3776 O O . ARG A 1 477 ? 9.899 -18.532 -24.139 1.00 79.50 477 ARG A O 1
ATOM 3783 N N . LEU A 1 478 ? 9.279 -16.542 -23.328 1.00 78.25 478 LEU A N 1
ATOM 3784 C CA . LEU A 1 478 ? 8.451 -16.183 -24.489 1.00 78.25 478 LEU A CA 1
ATOM 3785 C C . LEU A 1 478 ? 9.159 -16.400 -25.835 1.00 78.25 478 LEU A C 1
ATOM 3787 O O . LEU A 1 478 ? 8.548 -16.939 -26.743 1.00 78.25 478 LEU A O 1
ATOM 3791 N N . ALA A 1 479 ? 10.429 -16.017 -25.982 1.00 71.50 479 ALA A N 1
ATOM 3792 C CA . ALA A 1 479 ? 11.151 -16.215 -27.244 1.00 71.50 479 ALA A CA 1
ATOM 3793 C C . ALA A 1 479 ? 11.286 -17.702 -27.624 1.00 71.50 479 ALA A C 1
ATOM 3795 O O . ALA A 1 479 ? 11.147 -18.064 -28.789 1.00 71.50 479 ALA A O 1
ATOM 3796 N N . GLU A 1 480 ? 11.520 -18.559 -26.632 1.00 76.50 480 GLU A N 1
ATOM 3797 C CA . GLU A 1 480 ? 11.635 -20.007 -26.802 1.00 76.50 480 GLU A CA 1
ATOM 3798 C C . GLU A 1 480 ? 10.272 -20.643 -27.079 1.00 76.50 480 GLU A C 1
ATOM 3800 O O . GLU A 1 480 ? 10.147 -21.417 -28.020 1.00 76.50 480 GLU A O 1
ATOM 3805 N N . PHE A 1 481 ? 9.234 -20.219 -26.355 1.00 83.62 481 PHE A N 1
ATOM 3806 C CA . PHE A 1 481 ? 7.848 -20.582 -26.633 1.00 83.62 481 PHE A CA 1
ATOM 3807 C C . PHE A 1 481 ? 7.450 -20.215 -28.068 1.00 83.62 481 PHE A C 1
ATOM 3809 O O . PHE A 1 481 ? 7.010 -21.080 -28.812 1.00 83.62 481 PHE A O 1
ATOM 3816 N N . LEU A 1 482 ? 7.667 -18.965 -28.499 1.00 79.88 482 LEU A N 1
ATOM 3817 C CA . LEU A 1 482 ? 7.342 -18.495 -29.853 1.00 79.88 482 LEU A CA 1
ATOM 3818 C C . LEU A 1 482 ? 8.066 -19.300 -30.934 1.00 79.88 482 LEU A C 1
ATOM 3820 O O . LEU A 1 482 ? 7.470 -19.626 -31.962 1.00 79.88 482 LEU A O 1
ATOM 3824 N N . LYS A 1 483 ? 9.333 -19.645 -30.678 1.00 77.44 483 LYS A N 1
ATOM 3825 C CA . LYS A 1 483 ? 10.116 -20.533 -31.538 1.00 77.44 483 LYS A CA 1
ATOM 3826 C C . LYS A 1 483 ? 9.511 -21.936 -31.583 1.00 77.44 483 LYS A C 1
ATOM 3828 O O . LYS A 1 483 ? 9.431 -22.511 -32.661 1.00 77.44 483 LYS A O 1
ATOM 3833 N N . GLU A 1 484 ? 9.049 -22.459 -30.449 1.00 80.75 484 GLU A N 1
ATOM 3834 C CA . GLU A 1 484 ? 8.374 -23.753 -30.370 1.00 80.75 484 GLU A CA 1
ATOM 3835 C C . GLU A 1 484 ? 7.101 -23.765 -31.234 1.00 80.75 484 GLU A C 1
ATOM 3837 O O . GLU A 1 484 ? 6.903 -24.669 -32.040 1.00 80.75 484 GLU A O 1
ATOM 3842 N N . VAL A 1 485 ? 6.217 -22.772 -31.096 1.00 77.25 485 VAL A N 1
ATOM 3843 C CA . VAL A 1 485 ? 4.927 -22.711 -31.821 1.00 77.25 485 VAL A CA 1
ATOM 3844 C C . VAL A 1 485 ? 5.017 -22.206 -33.260 1.00 77.25 485 VAL A C 1
ATOM 3846 O O . VAL A 1 485 ? 4.024 -22.276 -33.985 1.00 77.25 485 VAL A O 1
ATOM 3849 N N . GLY A 1 486 ? 6.179 -21.720 -33.701 1.00 77.94 486 GLY A N 1
ATOM 3850 C CA . GLY A 1 486 ? 6.373 -21.239 -35.071 1.00 77.94 486 GLY A CA 1
ATOM 3851 C C . GLY A 1 486 ? 5.508 -20.022 -35.413 1.00 77.94 486 GLY A C 1
ATOM 3852 O O . GLY A 1 486 ? 5.097 -19.853 -36.559 1.00 77.94 486 GLY A O 1
ATOM 3853 N N . ILE A 1 487 ? 5.194 -19.180 -34.424 1.00 75.50 487 ILE A N 1
ATOM 3854 C CA . ILE A 1 487 ? 4.408 -17.955 -34.615 1.00 75.50 487 ILE A CA 1
ATOM 3855 C C . ILE A 1 487 ? 5.265 -16.730 -34.326 1.00 75.50 487 ILE A C 1
ATOM 3857 O O . ILE A 1 487 ? 6.038 -16.691 -33.368 1.00 75.50 487 ILE A O 1
ATOM 3861 N N . SER A 1 488 ? 5.104 -15.691 -35.145 1.00 70.19 488 SER A N 1
ATOM 3862 C CA . SER A 1 488 ? 5.769 -14.421 -34.878 1.00 70.19 488 SER A CA 1
ATOM 3863 C C . SER A 1 488 ? 5.222 -13.801 -33.595 1.00 70.19 488 SER A C 1
ATOM 3865 O O . SER A 1 488 ? 4.048 -13.949 -33.250 1.00 70.19 488 SER A O 1
ATOM 3867 N N . LYS A 1 489 ? 6.071 -13.048 -32.901 1.00 64.00 489 LYS A N 1
ATOM 3868 C CA . LYS A 1 489 ? 5.706 -12.328 -31.678 1.00 64.00 489 LYS A CA 1
ATOM 3869 C C . LYS A 1 489 ? 4.507 -11.397 -31.881 1.00 64.00 489 LYS A C 1
ATOM 3871 O O . LYS A 1 489 ? 3.599 -11.370 -31.055 1.00 64.00 489 LYS A O 1
ATOM 3876 N N . ASN A 1 490 ? 4.458 -10.710 -33.024 1.00 54.09 490 ASN A N 1
ATOM 3877 C CA . ASN A 1 490 ? 3.327 -9.867 -33.412 1.00 54.09 490 ASN A CA 1
ATOM 3878 C C . ASN A 1 490 ? 2.042 -10.685 -33.581 1.00 54.09 490 ASN A C 1
ATOM 3880 O O . ASN A 1 490 ? 1.012 -10.300 -33.036 1.00 54.09 490 ASN A O 1
ATOM 3884 N N . ASN A 1 491 ? 2.093 -11.824 -34.279 1.00 59.09 491 ASN A N 1
ATOM 3885 C CA . ASN A 1 491 ? 0.921 -12.684 -34.439 1.00 59.09 491 ASN A CA 1
ATOM 3886 C C . ASN A 1 491 ? 0.472 -13.260 -33.089 1.00 59.09 491 ASN A C 1
ATOM 3888 O O . ASN A 1 491 ? -0.713 -13.256 -32.775 1.00 59.09 491 ASN A O 1
ATOM 3892 N N . PHE A 1 492 ? 1.417 -13.665 -32.238 1.00 72.56 492 PHE A N 1
ATOM 3893 C CA . PHE A 1 492 ? 1.100 -14.118 -30.890 1.00 72.56 492 PHE A CA 1
ATOM 3894 C C . PHE A 1 492 ? 0.355 -13.044 -30.085 1.00 72.56 492 PHE A C 1
ATOM 3896 O O . PHE A 1 492 ? -0.668 -13.309 -29.447 1.00 72.56 492 PHE A O 1
ATOM 3903 N N . PHE A 1 493 ? 0.843 -11.806 -30.156 1.00 63.28 493 PHE A N 1
ATOM 3904 C CA . PHE A 1 493 ? 0.269 -10.686 -29.425 1.00 63.28 493 PHE A CA 1
ATOM 3905 C C . PHE A 1 493 ? -1.038 -10.140 -30.002 1.00 63.28 493 PHE A C 1
ATOM 3907 O O . PHE A 1 493 ? -1.832 -9.581 -29.244 1.00 63.28 493 PHE A O 1
ATOM 3914 N N . LEU A 1 494 ? -1.276 -10.292 -31.301 1.00 57.16 494 LEU A N 1
ATOM 3915 C CA . LEU A 1 494 ? -2.548 -9.937 -31.929 1.00 57.16 494 LEU A CA 1
ATOM 3916 C C . LEU A 1 494 ? -3.622 -10.996 -31.664 1.00 57.16 494 LEU A C 1
ATOM 3918 O O . LEU A 1 494 ? -4.775 -10.634 -31.438 1.00 57.16 494 LEU A O 1
ATOM 3922 N N . THR A 1 495 ? -3.230 -12.270 -31.644 1.00 59.53 495 THR A N 1
ATOM 3923 C CA . THR A 1 495 ? -4.163 -13.401 -31.692 1.00 59.53 495 THR A CA 1
ATOM 3924 C C . THR A 1 495 ? -4.479 -13.986 -30.314 1.00 59.53 495 THR A C 1
ATOM 3926 O O . THR A 1 495 ? -5.645 -14.219 -30.020 1.00 59.53 495 THR A O 1
ATOM 3929 N N . TYR A 1 496 ? -3.488 -14.179 -29.433 1.00 64.50 496 TYR A N 1
ATOM 3930 C CA . TYR A 1 496 ? -3.687 -14.943 -28.180 1.00 64.50 496 TYR A CA 1
ATOM 3931 C C . TYR A 1 496 ? -3.567 -14.099 -26.913 1.00 64.50 496 TYR A C 1
ATOM 3933 O O . TYR A 1 496 ? -4.176 -14.382 -25.890 1.00 64.50 496 TYR A O 1
ATOM 3941 N N . ARG A 1 497 ? -2.790 -13.020 -26.962 1.00 55.84 497 ARG A N 1
ATOM 3942 C CA . ARG A 1 497 ? -2.438 -12.217 -25.779 1.00 55.84 497 ARG A CA 1
ATOM 3943 C C . ARG A 1 497 ? -3.607 -11.472 -25.133 1.00 55.84 497 ARG A C 1
ATOM 3945 O O . ARG A 1 497 ? -3.539 -11.155 -23.950 1.00 55.84 497 ARG A O 1
ATOM 3952 N N . ARG A 1 498 ? -4.645 -11.133 -25.901 1.00 50.16 498 ARG A N 1
ATOM 3953 C CA . ARG A 1 498 ? -5.842 -10.461 -25.363 1.00 50.16 498 ARG A CA 1
ATOM 3954 C C . ARG A 1 498 ? -6.809 -11.431 -24.690 1.00 50.16 498 ARG A C 1
ATOM 3956 O O . ARG A 1 498 ? -7.742 -10.976 -24.036 1.00 50.16 498 ARG A O 1
ATOM 3963 N N . ASP A 1 499 ? -6.576 -12.730 -24.835 1.00 62.44 499 ASP A N 1
ATOM 3964 C CA . ASP A 1 499 ? -7.414 -13.758 -24.253 1.00 62.44 499 ASP A CA 1
ATOM 3965 C C . ASP A 1 499 ? -6.818 -14.224 -22.915 1.00 62.44 499 ASP A C 1
ATOM 3967 O O . ASP A 1 499 ? -5.799 -14.918 -22.834 1.00 62.44 499 ASP A O 1
ATOM 3971 N N . ALA A 1 500 ? -7.452 -13.766 -21.836 1.00 53.84 500 ALA A N 1
ATOM 3972 C CA . ALA A 1 500 ? -7.039 -14.064 -20.474 1.00 53.84 500 ALA A CA 1
ATOM 3973 C C . ALA A 1 500 ? -7.200 -15.553 -20.120 1.00 53.84 500 ALA A C 1
ATOM 3975 O O . ALA A 1 500 ? -6.438 -16.051 -19.289 1.00 53.84 500 ALA A O 1
ATOM 3976 N N . GLU A 1 501 ? -8.139 -16.273 -20.750 1.00 61.06 501 GLU A N 1
ATOM 3977 C CA . GLU A 1 501 ? -8.258 -17.722 -20.562 1.00 61.06 501 GLU A CA 1
ATOM 3978 C C . GLU A 1 501 ? -7.062 -18.442 -21.173 1.00 61.06 501 GLU A C 1
ATOM 3980 O O . GLU A 1 501 ? -6.485 -19.319 -20.531 1.00 61.06 501 GLU A O 1
ATOM 3985 N N . TRP A 1 502 ? -6.638 -18.039 -22.370 1.00 71.50 502 TRP A N 1
ATOM 3986 C CA . TRP A 1 502 ? -5.477 -18.630 -23.033 1.00 71.50 502 TRP A CA 1
ATOM 3987 C C . TRP A 1 502 ? -4.192 -18.461 -22.233 1.00 71.50 502 TRP A C 1
ATOM 3989 O O . TRP A 1 502 ? -3.453 -19.423 -22.022 1.00 71.50 502 TRP A O 1
ATOM 3999 N N . MET A 1 503 ? -3.951 -17.252 -21.727 1.00 70.62 503 MET A N 1
ATOM 4000 C CA . MET A 1 503 ? -2.794 -16.975 -20.875 1.00 70.62 503 MET A CA 1
ATOM 4001 C C . MET A 1 503 ? -2.778 -17.847 -19.613 1.00 70.62 503 MET A C 1
ATOM 4003 O O . MET A 1 503 ? -1.707 -18.262 -19.171 1.00 70.62 503 MET A O 1
ATOM 4007 N N . LYS A 1 504 ? -3.956 -18.162 -19.061 1.00 70.25 504 LYS A N 1
ATOM 4008 C CA . LYS A 1 504 ? -4.107 -19.033 -17.892 1.00 70.25 504 LYS A CA 1
ATOM 4009 C C . LYS A 1 504 ? -3.910 -20.513 -18.243 1.00 70.25 504 LYS A C 1
ATOM 4011 O O . LYS A 1 504 ? -3.229 -21.215 -17.504 1.00 70.25 504 LYS A O 1
ATOM 4016 N N . ARG A 1 505 ? -4.449 -20.974 -19.379 1.00 71.94 505 ARG A N 1
ATOM 4017 C CA . ARG A 1 505 ? -4.315 -22.363 -19.867 1.00 71.94 505 ARG A CA 1
ATOM 4018 C C . ARG A 1 505 ? -2.877 -22.734 -20.228 1.00 71.94 505 ARG A C 1
ATOM 4020 O O . ARG A 1 505 ? -2.477 -23.870 -20.018 1.00 71.94 505 ARG A O 1
ATOM 4027 N N . LEU A 1 506 ? -2.094 -21.780 -20.728 1.00 75.00 506 LEU A N 1
ATOM 4028 C CA . LEU A 1 506 ? -0.674 -21.980 -21.048 1.00 75.00 506 LEU A CA 1
ATOM 4029 C C . LEU A 1 506 ? 0.258 -21.817 -19.829 1.00 75.00 506 LEU A C 1
ATOM 4031 O O . LEU A 1 506 ? 1.479 -21.803 -19.999 1.00 75.00 506 LEU A O 1
ATOM 4035 N N . ASP A 1 507 ? -0.303 -21.644 -18.623 1.00 74.06 507 ASP A N 1
ATOM 4036 C CA . ASP A 1 507 ? 0.423 -21.316 -17.385 1.00 74.06 507 ASP A CA 1
ATOM 4037 C C . ASP A 1 507 ? 1.428 -20.159 -17.582 1.00 74.06 507 ASP A C 1
ATOM 4039 O O . ASP A 1 507 ? 2.595 -20.185 -17.166 1.00 74.06 507 ASP A O 1
ATOM 4043 N N . GLY A 1 508 ? 0.964 -19.125 -18.289 1.00 73.44 508 GLY A N 1
ATOM 4044 C CA . GLY A 1 508 ? 1.737 -17.927 -18.566 1.00 73.44 508 GLY A CA 1
ATOM 4045 C C . GLY A 1 508 ? 1.931 -17.104 -17.294 1.00 73.44 508 GLY A C 1
ATOM 4046 O O . GLY A 1 508 ? 0.976 -16.543 -16.758 1.00 73.44 508 GLY A O 1
ATOM 4047 N N . HIS A 1 509 ? 3.175 -16.972 -16.839 1.00 66.25 509 HIS A N 1
ATOM 4048 C CA . HIS A 1 509 ? 3.540 -16.210 -15.643 1.00 66.25 509 HIS A CA 1
ATOM 4049 C C . HIS A 1 509 ? 4.582 -15.135 -15.956 1.00 66.25 509 HIS A C 1
ATOM 4051 O O . HIS A 1 509 ? 5.340 -15.243 -16.922 1.00 66.25 509 HIS A O 1
ATOM 4057 N N . ARG A 1 510 ? 4.652 -14.092 -15.122 1.00 61.22 510 ARG A N 1
ATOM 4058 C CA . ARG A 1 510 ? 5.708 -13.077 -15.194 1.00 61.22 510 ARG A CA 1
ATOM 4059 C C . ARG A 1 510 ? 6.701 -13.207 -14.059 1.00 61.22 510 ARG A C 1
ATOM 4061 O O . ARG A 1 510 ? 6.304 -13.261 -12.902 1.00 61.22 510 ARG A O 1
ATOM 4068 N N . ASP A 1 511 ? 7.987 -13.208 -14.382 1.00 59.69 511 ASP A N 1
ATOM 4069 C CA . ASP A 1 511 ? 9.012 -13.108 -13.344 1.00 59.69 511 ASP A CA 1
ATOM 4070 C C . ASP A 1 511 ? 9.118 -11.679 -12.776 1.00 59.69 511 ASP A C 1
ATOM 4072 O O . ASP A 1 511 ? 8.450 -10.738 -13.214 1.00 59.69 511 ASP A O 1
ATOM 4076 N N . SER A 1 512 ? 9.996 -11.500 -11.788 1.00 38.31 512 SER A N 1
ATOM 4077 C CA . SER A 1 512 ? 10.283 -10.203 -11.158 1.00 38.31 512 SER A CA 1
ATOM 4078 C C . SER A 1 512 ? 10.923 -9.170 -12.102 1.00 38.31 512 SER A C 1
ATOM 4080 O O . SER A 1 512 ? 10.980 -7.984 -11.768 1.00 38.31 512 SER A O 1
ATOM 4082 N N . GLY A 1 513 ? 11.387 -9.601 -13.279 1.00 40.06 513 GLY A N 1
ATOM 4083 C CA . GLY A 1 513 ? 11.848 -8.763 -14.385 1.00 40.06 513 GLY A CA 1
ATOM 4084 C C . GLY A 1 513 ? 10.757 -8.451 -15.412 1.00 40.06 513 GLY A C 1
ATOM 4085 O O . GLY A 1 513 ? 11.062 -7.829 -16.426 1.00 40.06 513 GLY A O 1
ATOM 4086 N N . ASP A 1 514 ? 9.508 -8.855 -15.147 1.00 50.91 514 ASP A N 1
ATOM 4087 C CA . ASP A 1 514 ? 8.349 -8.758 -16.036 1.00 50.91 514 ASP A CA 1
ATOM 4088 C C . ASP A 1 514 ? 8.456 -9.537 -17.356 1.00 50.91 514 ASP A C 1
ATOM 4090 O O . ASP A 1 514 ? 7.702 -9.289 -18.308 1.00 50.91 514 ASP A O 1
ATOM 4094 N N . ARG A 1 515 ? 9.355 -10.518 -17.419 1.00 65.50 515 ARG A N 1
ATOM 4095 C CA . ARG A 1 515 ? 9.464 -11.406 -18.576 1.00 65.50 515 ARG A CA 1
ATOM 4096 C C . ARG A 1 515 ? 8.362 -12.442 -18.524 1.00 65.50 515 ARG A C 1
ATOM 4098 O O . ARG A 1 515 ? 8.041 -12.951 -17.454 1.00 65.50 515 ARG A O 1
ATOM 4105 N N . LEU A 1 516 ? 7.782 -12.742 -19.681 1.00 71.00 516 LEU A N 1
ATOM 4106 C CA . LEU A 1 516 ? 6.737 -13.748 -19.795 1.00 71.00 516 LEU A CA 1
ATOM 4107 C C . LEU A 1 516 ? 7.365 -15.137 -19.948 1.00 71.00 516 LEU A C 1
ATOM 4109 O O . LEU A 1 516 ? 8.203 -15.352 -20.828 1.00 71.00 516 LEU A O 1
ATOM 4113 N N . HIS A 1 517 ? 6.942 -16.053 -19.086 1.00 77.94 517 HIS A N 1
ATOM 4114 C CA . HIS A 1 517 ? 7.375 -17.442 -19.033 1.00 77.94 517 HIS A CA 1
ATOM 4115 C C . HIS A 1 517 ? 6.169 -18.355 -19.144 1.00 77.94 517 HIS A C 1
ATOM 4117 O O . HIS A 1 517 ? 5.105 -18.040 -18.618 1.00 77.94 517 HIS A O 1
ATOM 4123 N N . PHE A 1 518 ? 6.361 -19.501 -19.774 1.00 83.69 518 PHE A N 1
ATOM 4124 C CA . PHE A 1 518 ? 5.341 -20.529 -19.933 1.00 83.69 518 PHE A CA 1
ATOM 4125 C C . PHE A 1 518 ? 5.837 -21.833 -19.327 1.00 83.69 518 PHE A C 1
ATOM 4127 O O . PHE A 1 518 ? 7.048 -22.025 -19.176 1.00 83.69 518 PHE A O 1
ATOM 4134 N N . ALA A 1 519 ? 4.918 -22.732 -18.989 1.00 81.81 519 ALA A N 1
ATOM 4135 C CA . ALA A 1 519 ? 5.294 -24.102 -18.675 1.00 81.81 519 ALA A CA 1
ATOM 4136 C C . ALA A 1 519 ? 6.023 -24.740 -19.872 1.00 81.81 519 ALA A C 1
ATOM 4138 O O . ALA A 1 519 ? 5.692 -24.486 -21.035 1.00 81.81 519 ALA A O 1
ATOM 4139 N N . ALA A 1 520 ? 7.030 -25.568 -19.603 1.00 78.44 520 ALA A N 1
ATOM 4140 C CA . ALA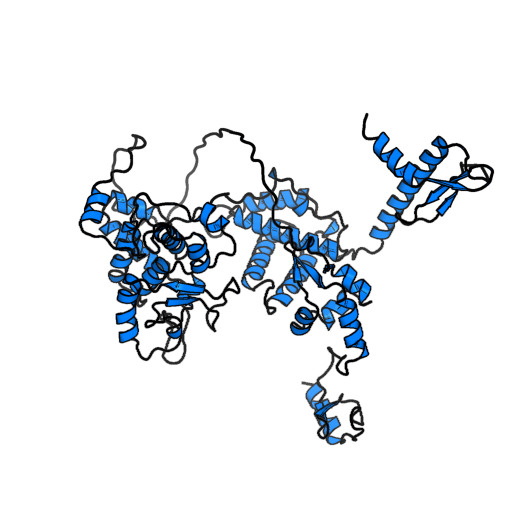 A 1 520 ? 7.662 -26.378 -20.634 1.00 78.44 520 ALA A CA 1
ATOM 4141 C C . ALA A 1 520 ? 6.599 -27.267 -21.306 1.00 78.44 520 ALA A C 1
ATOM 4143 O O . ALA A 1 520 ? 5.825 -27.939 -20.629 1.00 78.44 520 ALA A O 1
ATOM 4144 N N . GLY A 1 521 ? 6.535 -27.250 -22.641 1.00 75.88 521 GLY A N 1
ATOM 4145 C CA . GLY A 1 521 ? 5.488 -27.943 -23.400 1.00 75.88 521 GLY A CA 1
ATOM 4146 C C . GLY A 1 521 ? 4.209 -27.131 -23.635 1.00 75.88 521 GLY A C 1
ATOM 4147 O O . GLY A 1 521 ? 3.325 -27.608 -24.343 1.00 75.88 521 GLY A O 1
ATOM 4148 N N . ALA A 1 522 ? 4.114 -25.889 -23.145 1.00 81.94 522 ALA A N 1
ATOM 4149 C CA . ALA A 1 522 ? 3.013 -24.991 -23.499 1.00 81.94 522 ALA A CA 1
ATOM 4150 C C . ALA A 1 522 ? 2.914 -24.755 -25.017 1.00 81.94 522 ALA A C 1
ATOM 4152 O O . ALA A 1 522 ? 1.820 -24.547 -25.541 1.00 81.94 522 ALA A O 1
ATOM 4153 N N . GLY A 1 523 ? 4.038 -24.806 -25.744 1.00 78.44 523 GLY A N 1
ATOM 4154 C CA . GLY A 1 523 ? 4.022 -24.716 -27.200 1.00 78.44 523 GLY A CA 1
ATOM 4155 C C . GLY A 1 523 ? 3.321 -25.912 -27.851 1.00 78.44 523 GLY A C 1
ATOM 4156 O O . GLY A 1 523 ? 2.511 -25.716 -28.754 1.00 78.44 523 GLY A O 1
ATOM 4157 N N . ARG A 1 524 ? 3.565 -27.139 -27.365 1.00 76.88 524 ARG A N 1
ATOM 4158 C CA . ARG A 1 524 ? 2.823 -28.343 -27.787 1.00 76.88 524 ARG A CA 1
ATOM 4159 C C . ARG A 1 524 ? 1.329 -28.184 -27.554 1.00 76.88 524 ARG A C 1
ATOM 4161 O O . ARG A 1 524 ? 0.586 -28.339 -28.511 1.00 76.88 524 ARG A O 1
ATOM 4168 N N . LEU A 1 525 ? 0.920 -27.763 -26.355 1.00 77.12 525 LEU A N 1
ATOM 4169 C CA . LEU A 1 525 ? -0.491 -27.507 -26.047 1.00 77.12 525 LEU A CA 1
ATOM 4170 C C . LEU A 1 525 ? -1.111 -26.521 -27.044 1.00 77.12 525 LEU A C 1
ATOM 4172 O O . LEU A 1 525 ? -2.158 -26.800 -27.618 1.00 77.12 525 LEU A O 1
ATOM 4176 N N . LEU A 1 526 ? -0.454 -25.387 -27.320 1.00 76.94 526 LEU A N 1
ATOM 4177 C CA . LEU A 1 526 ? -0.981 -24.414 -28.281 1.00 76.94 526 LEU A CA 1
ATOM 4178 C C . LEU A 1 526 ? -1.074 -24.984 -29.713 1.00 76.94 526 LEU A C 1
ATOM 4180 O O . LEU A 1 526 ? -2.022 -24.652 -30.422 1.00 76.94 526 LEU A O 1
ATOM 4184 N N . ARG A 1 527 ? -0.125 -25.832 -30.141 1.00 73.50 527 ARG A N 1
ATOM 4185 C CA . ARG A 1 527 ? -0.182 -26.520 -31.447 1.00 73.50 527 ARG A CA 1
ATOM 4186 C C . ARG A 1 527 ? -1.301 -27.560 -31.494 1.00 73.50 527 ARG A C 1
ATOM 4188 O O . ARG A 1 527 ? -2.094 -27.533 -32.423 1.00 73.50 527 ARG A O 1
ATOM 4195 N N . GLU A 1 528 ? -1.433 -28.392 -30.466 1.00 69.50 528 GLU A N 1
ATOM 4196 C CA . GLU A 1 528 ? -2.504 -29.389 -30.350 1.00 69.50 528 GLU A CA 1
ATOM 4197 C C . GLU A 1 528 ? -3.881 -28.729 -30.424 1.00 69.50 528 GLU A C 1
ATOM 4199 O O . GLU A 1 528 ? -4.733 -29.159 -31.195 1.00 69.50 528 GLU A O 1
ATOM 4204 N N . PHE A 1 529 ? -4.090 -27.617 -29.719 1.00 66.44 529 PHE A N 1
ATOM 4205 C CA . PHE A 1 529 ? -5.337 -26.857 -29.813 1.00 66.44 529 PHE A CA 1
ATOM 4206 C C . PHE A 1 529 ? -5.550 -26.181 -31.173 1.00 66.44 529 PHE A C 1
ATOM 4208 O O . PHE A 1 529 ? -6.698 -25.995 -31.584 1.00 66.44 529 PHE A O 1
ATOM 4215 N N . ARG A 1 530 ? -4.471 -25.803 -31.870 1.00 64.31 530 ARG A N 1
ATOM 4216 C CA . ARG A 1 530 ? -4.544 -25.283 -33.241 1.00 64.31 530 ARG A CA 1
ATOM 4217 C C . ARG A 1 530 ? -4.995 -26.335 -34.233 1.00 64.31 530 ARG A C 1
ATOM 4219 O O . ARG A 1 530 ? -5.759 -26.013 -35.138 1.00 64.31 530 ARG A O 1
ATOM 4226 N N . ASP A 1 531 ? -4.553 -27.562 -34.022 1.00 55.41 531 ASP A N 1
ATOM 4227 C CA . ASP A 1 531 ? -4.755 -28.645 -34.968 1.00 55.41 531 ASP A CA 1
ATOM 4228 C C . ASP A 1 531 ? -6.033 -29.463 -34.650 1.00 55.41 531 ASP A C 1
ATOM 4230 O O . ASP A 1 531 ? -6.552 -30.142 -35.531 1.00 55.41 531 ASP A O 1
ATOM 4234 N N . THR A 1 532 ? -6.601 -29.356 -33.435 1.00 47.62 532 THR A N 1
ATOM 4235 C CA . THR A 1 532 ? -7.789 -30.133 -32.992 1.00 47.62 532 THR A CA 1
ATOM 4236 C C . THR A 1 532 ? -9.060 -29.318 -32.706 1.00 47.62 532 THR A C 1
ATOM 4238 O O . THR A 1 532 ? -10.135 -29.896 -32.551 1.00 47.62 532 THR A O 1
ATOM 4241 N N . GLY A 1 533 ? -8.995 -27.984 -32.633 1.00 45.03 533 GLY A N 1
ATOM 4242 C CA . GLY A 1 533 ? -10.148 -27.156 -32.264 1.00 45.03 533 GLY A CA 1
ATOM 4243 C C . GLY A 1 533 ? -10.912 -26.565 -33.463 1.00 45.03 533 GLY A C 1
ATOM 4244 O O . GLY A 1 533 ? -10.308 -25.836 -34.249 1.00 45.03 533 GLY A O 1
ATOM 4245 N N . PRO A 1 534 ? -12.255 -26.689 -33.561 1.00 39.09 534 PRO A N 1
ATOM 4246 C CA . PRO A 1 534 ? -13.071 -25.976 -34.562 1.00 39.09 534 PRO A CA 1
ATOM 4247 C C . PRO A 1 534 ? -13.162 -24.446 -34.332 1.00 39.09 534 PRO A C 1
ATOM 4249 O O . PRO A 1 534 ? -13.983 -23.759 -34.939 1.00 39.09 534 PRO A O 1
ATOM 4252 N N . HIS A 1 535 ? -12.320 -23.881 -33.461 1.00 46.03 535 HIS A N 1
ATOM 4253 C CA . HIS A 1 535 ? -12.396 -22.500 -32.970 1.00 46.03 535 HIS A CA 1
ATOM 4254 C C . HIS A 1 535 ? -11.169 -21.645 -33.306 1.00 46.03 535 HIS A C 1
ATOM 4256 O O . HIS A 1 535 ? -10.916 -20.626 -32.663 1.00 46.03 535 HIS A O 1
ATOM 4262 N N . PHE A 1 536 ? -10.421 -22.003 -34.347 1.00 42.84 536 PHE A N 1
ATOM 4263 C CA . PHE A 1 536 ? -9.326 -21.173 -34.839 1.00 42.84 536 PHE A CA 1
ATOM 4264 C C . PHE A 1 536 ? -9.830 -20.071 -35.779 1.00 42.84 536 PHE A C 1
ATOM 4266 O O . PHE A 1 536 ? -9.665 -20.156 -36.987 1.00 42.84 536 PHE A O 1
ATOM 4273 N N . ASN A 1 537 ? -10.485 -19.038 -35.234 1.00 41.62 537 ASN A N 1
ATOM 4274 C CA . ASN A 1 537 ? -10.756 -17.788 -35.961 1.00 41.62 537 ASN A CA 1
ATOM 4275 C C . ASN A 1 537 ? -11.021 -16.609 -35.009 1.00 41.62 537 ASN A C 1
ATOM 4277 O O . ASN A 1 537 ? -12.098 -16.010 -34.992 1.00 41.62 537 ASN A O 1
ATOM 4281 N N . VAL A 1 538 ? -10.017 -16.231 -34.216 1.00 39.09 538 VAL A N 1
ATOM 4282 C CA . VAL A 1 538 ? -10.061 -14.968 -33.467 1.00 39.09 538 VAL A CA 1
ATOM 4283 C C . VAL A 1 538 ? -9.524 -13.857 -34.365 1.00 39.09 538 VAL A C 1
ATOM 4285 O O . VAL A 1 538 ? -8.320 -13.650 -34.476 1.00 39.09 538 VAL A O 1
ATOM 4288 N N . GLY A 1 539 ? -10.441 -13.151 -35.031 1.00 41.12 539 GLY A N 1
ATOM 4289 C CA . GLY A 1 539 ? -10.120 -11.894 -35.707 1.00 41.12 539 GLY A CA 1
ATOM 4290 C C . GLY A 1 539 ? -10.702 -11.691 -37.104 1.00 41.12 539 GLY A C 1
ATOM 4291 O O . GLY A 1 539 ? -9.951 -11.301 -37.989 1.00 41.12 539 GLY A O 1
ATOM 4292 N N . ARG A 1 540 ? -12.013 -11.888 -37.324 1.00 38.19 540 ARG A N 1
ATOM 4293 C CA . ARG A 1 540 ? -12.835 -11.045 -38.232 1.00 38.19 540 ARG A CA 1
ATOM 4294 C C . ARG A 1 540 ? -14.314 -11.465 -38.239 1.00 38.19 540 ARG A C 1
ATOM 4296 O O . ARG A 1 540 ? -14.628 -12.599 -38.560 1.00 38.19 540 ARG A O 1
ATOM 4303 N N . ARG A 1 541 ? -15.173 -10.452 -38.038 1.00 41.34 541 ARG A N 1
ATOM 4304 C CA . ARG A 1 541 ? -16.624 -10.336 -38.318 1.00 41.34 541 ARG A CA 1
ATOM 4305 C C . ARG A 1 541 ? -17.561 -11.302 -37.564 1.00 41.34 541 ARG A C 1
ATOM 4307 O O . ARG A 1 541 ? -17.336 -12.505 -37.583 1.00 41.34 541 ARG A O 1
ATOM 4314 N N . PRO A 1 542 ? -18.659 -10.806 -36.959 1.00 41.97 542 PRO A N 1
ATOM 4315 C CA . PRO A 1 542 ? -19.637 -11.680 -36.323 1.00 41.97 542 PRO A CA 1
ATOM 4316 C C . PRO A 1 542 ? -20.286 -12.581 -37.386 1.00 41.97 542 PRO A C 1
ATOM 4318 O O . PRO A 1 542 ? -20.949 -12.099 -38.306 1.00 41.97 542 PRO A O 1
ATOM 4321 N N . GLY A 1 543 ? -20.059 -13.892 -37.283 1.00 57.50 543 GLY A N 1
ATOM 4322 C CA . GLY A 1 543 ? -20.935 -14.903 -37.877 1.00 57.50 543 GLY A CA 1
ATOM 4323 C C . GLY A 1 543 ? -22.296 -14.970 -37.172 1.00 57.50 543 GLY A C 1
ATOM 4324 O O . GLY A 1 543 ? -22.715 -14.030 -36.496 1.00 57.50 543 GLY A O 1
ATOM 4325 N N . ARG A 1 544 ? -23.004 -16.083 -37.325 1.00 64.81 544 ARG A N 1
ATOM 4326 C CA . ARG A 1 544 ? -24.225 -16.369 -36.558 1.00 64.81 544 ARG A CA 1
ATOM 4327 C C . ARG A 1 544 ? -24.293 -17.842 -36.197 1.00 64.81 544 ARG A C 1
ATOM 4329 O O . ARG A 1 544 ? -23.760 -18.656 -36.943 1.00 64.81 544 ARG A O 1
ATOM 4336 N N . ALA A 1 545 ? -24.985 -18.186 -35.119 1.00 69.25 545 ALA A N 1
ATOM 4337 C CA . ALA A 1 545 ? -25.301 -19.577 -34.824 1.00 69.25 545 ALA A CA 1
ATOM 4338 C C . ALA A 1 545 ? -26.189 -20.172 -35.935 1.00 69.25 545 ALA A C 1
ATOM 4340 O O . ALA A 1 545 ? -27.113 -19.518 -36.428 1.00 69.25 545 ALA A O 1
ATOM 4341 N N . CYS A 1 546 ? -25.882 -21.394 -36.362 1.00 67.31 546 CYS A N 1
ATOM 4342 C CA . CYS A 1 546 ? -26.764 -22.208 -37.186 1.00 67.31 546 CYS A CA 1
ATOM 4343 C C . CYS A 1 546 ? -28.043 -22.493 -36.396 1.00 67.31 546 CYS A C 1
ATOM 4345 O O . CYS A 1 546 ? -27.968 -22.895 -35.242 1.00 67.31 546 CYS A O 1
ATOM 4347 N N . GLU A 1 547 ? -29.210 -22.327 -37.008 1.00 73.81 547 GLU A N 1
ATOM 4348 C CA . GLU A 1 547 ? -30.490 -22.539 -36.316 1.00 73.81 547 GLU A CA 1
ATOM 4349 C C . GLU A 1 547 ? -30.748 -24.009 -35.971 1.00 73.81 547 GLU A C 1
ATOM 4351 O O . GLU A 1 547 ? -31.588 -24.296 -35.130 1.00 73.81 547 GLU A O 1
ATOM 4356 N N . VAL A 1 548 ? -29.996 -24.931 -36.580 1.00 77.50 548 VAL A N 1
ATOM 4357 C CA . VAL A 1 548 ? -30.166 -26.372 -36.369 1.00 77.50 548 VAL A CA 1
ATOM 4358 C C . VAL A 1 548 ? -29.116 -26.960 -35.443 1.00 77.50 548 VAL A C 1
ATOM 4360 O O . VAL A 1 548 ? -29.465 -27.666 -34.508 1.00 77.50 548 VAL A O 1
ATOM 4363 N N . CYS A 1 549 ? -27.834 -26.655 -35.649 1.00 74.69 549 CYS A N 1
ATOM 4364 C CA . CYS A 1 549 ? -26.768 -27.223 -34.814 1.00 74.69 549 CYS A CA 1
ATOM 4365 C C . CYS A 1 549 ? -26.097 -26.211 -33.883 1.00 74.69 549 CYS A C 1
ATOM 4367 O O . CYS A 1 549 ? -25.146 -26.558 -33.192 1.00 74.69 549 CYS A O 1
ATOM 4369 N N . THR A 1 550 ? -26.531 -24.947 -33.873 1.00 70.50 550 THR A N 1
ATOM 4370 C CA . THR A 1 550 ? -25.949 -23.830 -33.097 1.00 70.50 550 THR A CA 1
ATOM 4371 C C . THR A 1 550 ? -24.492 -23.470 -33.417 1.00 70.50 550 THR A C 1
ATOM 4373 O O . THR A 1 550 ? -24.003 -22.437 -32.955 1.00 70.50 550 THR A O 1
ATOM 4376 N N . ALA A 1 551 ? -23.815 -24.231 -34.286 1.00 64.06 551 ALA A N 1
ATOM 4377 C CA . ALA A 1 551 ? -22.457 -23.941 -34.731 1.00 64.06 551 ALA A CA 1
ATOM 4378 C C . ALA A 1 551 ? -22.366 -22.547 -35.367 1.00 64.06 551 ALA A C 1
ATOM 4380 O O . ALA A 1 551 ? -23.233 -22.148 -36.146 1.00 64.06 551 ALA A O 1
ATOM 4381 N N . TRP A 1 552 ? -21.309 -21.795 -35.063 1.00 65.88 552 TRP A N 1
ATOM 4382 C CA . TRP A 1 552 ? -21.103 -20.467 -35.640 1.00 65.88 552 TRP A CA 1
ATOM 4383 C C . TRP A 1 552 ? -20.747 -20.559 -37.131 1.00 65.88 552 TRP A C 1
ATOM 4385 O O . TRP A 1 552 ? -19.719 -21.114 -37.506 1.00 65.88 552 TRP A O 1
ATOM 4395 N N . VAL A 1 553 ? -21.587 -19.980 -37.991 1.00 62.53 553 VAL A N 1
ATOM 4396 C CA . VAL A 1 553 ? -21.443 -19.980 -39.452 1.00 62.53 553 VAL A CA 1
ATOM 4397 C C . VAL A 1 553 ? -21.037 -18.594 -39.951 1.00 62.53 553 VAL A C 1
ATOM 4399 O O . VAL A 1 553 ? -21.609 -17.570 -39.564 1.00 62.53 553 VAL A O 1
ATOM 4402 N N . HIS A 1 554 ? -20.043 -18.554 -40.840 1.00 68.06 554 HIS A N 1
ATOM 4403 C CA . HIS A 1 554 ? -19.564 -17.316 -41.448 1.00 68.06 554 HIS A CA 1
ATOM 4404 C C . HIS A 1 554 ? -20.569 -16.772 -42.493 1.00 68.06 554 HIS A C 1
ATOM 4406 O O . HIS A 1 554 ? -21.068 -17.550 -43.306 1.00 68.06 554 HIS A O 1
ATOM 4412 N N . PRO A 1 555 ? -20.807 -15.444 -42.597 1.00 61.97 555 PRO A N 1
ATOM 4413 C CA . PRO A 1 555 ? -21.858 -14.859 -43.453 1.00 61.97 555 PRO A CA 1
ATOM 4414 C C . PRO A 1 555 ? -21.728 -15.083 -44.970 1.00 61.97 555 PRO A C 1
ATOM 4416 O O . PRO A 1 555 ? -22.606 -14.678 -45.731 1.00 61.97 555 PRO A O 1
ATOM 4419 N N . ARG A 1 556 ? -20.595 -15.626 -45.429 1.00 60.44 556 ARG A N 1
ATOM 4420 C CA . ARG A 1 556 ? -20.334 -15.934 -46.846 1.00 60.44 556 ARG A CA 1
ATOM 4421 C C . ARG A 1 556 ? -20.582 -17.397 -47.203 1.00 60.44 556 ARG A C 1
ATOM 4423 O O . ARG A 1 556 ? -20.598 -17.704 -48.387 1.00 60.44 556 ARG A O 1
ATOM 4430 N N . LEU A 1 557 ? -20.741 -18.274 -46.213 1.00 63.41 557 LEU A N 1
ATOM 4431 C CA . LEU A 1 557 ? -21.005 -19.681 -46.473 1.00 63.41 557 LEU A CA 1
ATOM 4432 C C . LEU A 1 557 ? -22.473 -19.857 -46.844 1.00 63.41 557 LEU A C 1
ATOM 4434 O O . LEU A 1 557 ? -23.368 -19.291 -46.215 1.00 63.41 557 LEU A O 1
ATOM 4438 N N . THR A 1 558 ? -22.703 -20.616 -47.907 1.00 77.12 558 THR A N 1
ATOM 4439 C CA . THR A 1 558 ? -24.045 -20.963 -48.364 1.00 77.12 558 THR A CA 1
ATOM 4440 C C . THR A 1 558 ? -24.665 -22.047 -47.496 1.00 77.12 558 THR A C 1
ATOM 4442 O O . THR A 1 558 ? -25.882 -22.021 -47.317 1.00 77.12 558 THR A O 1
ATOM 4445 N N . ASN A 1 559 ? -23.831 -22.908 -46.902 1.00 79.44 559 ASN A N 1
ATOM 4446 C CA . ASN A 1 559 ? -24.217 -24.040 -46.067 1.00 79.44 559 ASN A CA 1
ATOM 4447 C C . ASN A 1 559 ? -23.450 -24.025 -44.731 1.00 79.44 559 ASN A C 1
ATOM 4449 O O . ASN A 1 559 ? -22.312 -23.551 -44.664 1.00 79.44 559 ASN A O 1
ATOM 4453 N N . CYS A 1 560 ? -24.056 -24.552 -43.664 1.00 70.06 560 CYS A N 1
ATOM 4454 C CA . CYS A 1 560 ? -23.374 -24.747 -42.386 1.00 70.06 560 CYS A CA 1
ATOM 4455 C C . CYS A 1 560 ? -22.291 -25.835 -42.521 1.00 70.06 560 CYS A C 1
ATOM 4457 O O . CYS A 1 560 ? -22.622 -26.952 -42.907 1.00 70.06 560 CYS A O 1
ATOM 4459 N N . PRO A 1 561 ? -21.026 -25.574 -42.151 1.00 65.75 561 PRO A N 1
ATOM 4460 C CA . PRO A 1 561 ? -19.967 -26.579 -42.254 1.00 65.75 561 PRO A CA 1
ATOM 4461 C C . PRO A 1 561 ? -20.122 -27.735 -41.254 1.00 65.75 561 PRO A C 1
ATOM 4463 O O . PRO A 1 561 ? -19.523 -28.782 -41.454 1.00 65.75 561 PRO A O 1
ATOM 4466 N N . SER A 1 562 ? -20.920 -27.563 -40.193 1.00 71.50 562 SER A N 1
ATOM 4467 C CA . SER A 1 562 ? -21.136 -28.604 -39.180 1.00 71.50 562 SER A CA 1
ATOM 4468 C C . SER A 1 562 ? -22.297 -29.546 -39.503 1.00 71.50 562 SER A C 1
ATOM 4470 O O . SER A 1 562 ? -22.232 -30.708 -39.127 1.00 71.50 562 SER A O 1
ATOM 4472 N N . CYS A 1 563 ? -23.368 -29.065 -40.144 1.00 78.25 563 CYS A N 1
ATOM 4473 C CA . CYS A 1 563 ? -24.566 -29.877 -40.405 1.00 78.25 563 CYS A CA 1
ATOM 4474 C C . CYS A 1 563 ? -25.049 -29.851 -41.864 1.00 78.25 563 CYS A C 1
ATOM 4476 O O . CYS A 1 563 ? -26.085 -30.424 -42.175 1.00 78.25 563 CYS A O 1
ATOM 4478 N N . GLY A 1 564 ? -24.355 -29.149 -42.763 1.00 81.31 564 GLY A N 1
ATOM 4479 C CA . GLY A 1 564 ? -24.689 -29.081 -44.191 1.00 81.31 564 GLY A CA 1
ATOM 4480 C C . GLY A 1 564 ? -25.888 -28.196 -44.551 1.00 81.31 564 GLY A C 1
ATOM 4481 O O . GLY A 1 564 ? -26.121 -27.949 -45.731 1.00 81.31 564 GLY A O 1
ATOM 4482 N N . GLN A 1 565 ? -26.627 -27.666 -43.573 1.00 82.38 565 GLN A N 1
ATOM 4483 C CA . GLN A 1 565 ? -27.872 -26.942 -43.835 1.00 82.38 565 GLN A CA 1
ATOM 4484 C C . GLN A 1 565 ? -27.675 -25.661 -44.649 1.00 82.38 565 GLN A C 1
ATOM 4486 O O . GLN A 1 565 ? -26.860 -24.807 -44.284 1.00 82.38 565 GLN A O 1
ATOM 4491 N N . SER A 1 566 ? -28.464 -25.503 -45.717 1.00 79.38 566 SER A N 1
ATOM 4492 C CA . SER A 1 566 ? -28.436 -24.312 -46.565 1.00 79.38 566 SER A CA 1
ATOM 4493 C C . SER A 1 566 ? -29.011 -23.100 -45.840 1.00 79.38 566 SER A C 1
ATOM 4495 O O . SER A 1 566 ? -30.117 -23.142 -45.303 1.00 79.38 566 SER A O 1
ATOM 4497 N N . MET A 1 567 ? -28.281 -21.993 -45.863 1.00 73.12 567 MET A N 1
ATOM 4498 C CA . MET A 1 567 ? -28.727 -20.727 -45.299 1.00 73.12 567 MET A CA 1
ATOM 4499 C C . MET A 1 567 ? -29.627 -19.974 -46.276 1.00 73.12 567 MET A C 1
ATOM 4501 O O . MET A 1 567 ? -29.223 -19.767 -47.426 1.00 73.12 567 MET A O 1
ATOM 4505 N N . SER A 1 568 ? -30.787 -19.502 -45.804 1.00 73.38 568 SER A N 1
ATOM 4506 C CA . SER A 1 568 ? -31.743 -18.754 -46.629 1.00 73.38 568 SER A CA 1
ATOM 4507 C C . SER A 1 568 ? -31.150 -17.438 -47.158 1.00 73.38 568 SER A C 1
ATOM 4509 O O . SER A 1 568 ? -30.189 -16.876 -46.623 1.00 73.38 568 SER A O 1
ATOM 4511 N N . GLU A 1 569 ? -31.703 -16.891 -48.237 1.00 66.00 569 GLU A N 1
ATOM 4512 C CA . GLU A 1 569 ? -31.186 -15.637 -48.794 1.00 66.00 569 GLU A CA 1
ATOM 4513 C C . GLU A 1 569 ? -31.475 -14.419 -47.892 1.00 66.00 569 GLU A C 1
ATOM 4515 O O . GLU A 1 569 ? -30.659 -13.493 -47.798 1.00 66.00 569 GLU A O 1
ATOM 4520 N N . GLN A 1 570 ? -32.595 -14.439 -47.160 1.00 66.88 570 GLN A N 1
ATOM 4521 C CA . GLN A 1 570 ? -32.926 -13.416 -46.160 1.00 66.88 570 GLN A CA 1
ATOM 4522 C C . GLN A 1 570 ? -31.892 -13.380 -45.025 1.00 66.88 570 GLN A C 1
ATOM 4524 O O . GLN A 1 570 ? -31.487 -12.301 -44.573 1.00 66.88 570 GLN A O 1
ATOM 4529 N N . ASP A 1 571 ? -31.378 -14.545 -44.643 1.00 63.25 571 ASP A N 1
ATOM 4530 C CA . ASP A 1 571 ? -30.334 -14.706 -43.637 1.00 63.25 571 ASP A CA 1
ATOM 4531 C C . ASP A 1 571 ? -28.998 -14.102 -44.058 1.00 63.25 571 ASP A C 1
ATOM 4533 O O . ASP A 1 571 ? -28.351 -13.371 -43.295 1.00 63.25 571 ASP A O 1
ATOM 4537 N N . ARG A 1 572 ? -28.624 -14.324 -45.321 1.00 63.91 572 ARG A N 1
ATOM 4538 C CA . ARG A 1 572 ? -27.429 -13.728 -45.929 1.00 63.91 572 ARG A CA 1
ATOM 4539 C C . ARG A 1 572 ? -27.554 -12.201 -46.005 1.00 63.91 572 ARG A C 1
ATOM 4541 O O . ARG A 1 572 ? -26.579 -11.490 -45.746 1.00 63.91 572 ARG A O 1
ATOM 4548 N N . LYS A 1 573 ? -28.750 -11.669 -46.297 1.00 64.31 573 LYS A N 1
ATOM 4549 C CA . LYS A 1 573 ? -29.021 -10.216 -46.344 1.00 64.31 573 LYS A CA 1
ATOM 4550 C C . LYS A 1 573 ? -28.984 -9.563 -44.952 1.00 64.31 573 LYS A C 1
ATOM 4552 O O . LYS A 1 573 ? -28.375 -8.497 -44.811 1.00 64.31 573 LYS A O 1
ATOM 4557 N N . ARG A 1 574 ? -29.539 -10.197 -43.906 1.00 61.97 574 ARG A N 1
ATOM 4558 C CA . ARG A 1 574 ? -29.465 -9.699 -42.510 1.00 61.97 574 ARG A CA 1
ATOM 4559 C C . ARG A 1 574 ? -28.029 -9.641 -41.983 1.00 61.97 574 ARG A C 1
ATOM 4561 O O . ARG A 1 574 ? -27.645 -8.632 -41.388 1.00 61.97 574 ARG A O 1
ATOM 4568 N N . ALA A 1 575 ? -27.221 -10.667 -42.252 1.00 55.44 575 ALA A N 1
ATOM 4569 C CA . ALA A 1 575 ? -25.818 -10.700 -41.834 1.00 55.44 575 ALA A CA 1
ATOM 4570 C C . ALA A 1 575 ? -24.973 -9.610 -42.525 1.00 55.44 575 ALA A C 1
ATOM 4572 O O . ALA A 1 575 ? -24.145 -8.959 -41.886 1.00 55.44 575 ALA A O 1
ATOM 4573 N N . ARG A 1 576 ? -25.241 -9.324 -43.810 1.00 58.06 576 ARG A N 1
ATOM 4574 C CA . ARG A 1 576 ? -24.595 -8.215 -44.537 1.00 58.06 576 ARG A CA 1
ATOM 4575 C C . ARG A 1 576 ? -24.964 -6.844 -43.954 1.00 58.06 576 ARG A C 1
ATOM 4577 O O . ARG A 1 576 ? -24.066 -6.025 -43.774 1.00 58.06 576 ARG A O 1
ATOM 4584 N N . ARG A 1 577 ? -26.235 -6.600 -43.599 1.00 55.59 577 ARG A N 1
ATOM 4585 C CA . ARG A 1 577 ? -26.684 -5.322 -43.001 1.00 55.59 577 ARG A CA 1
ATOM 4586 C C . ARG A 1 577 ? -26.083 -5.057 -41.615 1.00 55.59 577 ARG A C 1
ATOM 4588 O O . ARG A 1 577 ? -25.691 -3.927 -41.351 1.00 55.59 577 ARG A O 1
ATOM 4595 N N . ARG A 1 578 ? -25.949 -6.081 -40.763 1.00 50.75 578 ARG A N 1
ATOM 4596 C CA . ARG A 1 578 ? -25.301 -5.950 -39.441 1.00 50.75 578 ARG A CA 1
ATOM 4597 C C . ARG A 1 578 ? -23.786 -5.742 -39.510 1.00 50.75 578 ARG A C 1
ATOM 4599 O O . ARG A 1 578 ? -23.233 -5.211 -38.569 1.00 50.75 578 ARG A O 1
ATOM 4606 N N . SER A 1 579 ? -23.131 -6.118 -40.610 1.00 46.66 579 SER A N 1
ATOM 4607 C CA . SER A 1 579 ? -21.684 -5.908 -40.802 1.00 46.66 579 SER A CA 1
ATOM 4608 C C . SER A 1 579 ? -21.279 -4.499 -41.270 1.00 46.66 579 SER A C 1
ATOM 4610 O O . SER A 1 579 ? -20.086 -4.228 -41.388 1.00 46.66 579 SER A O 1
ATOM 4612 N N . ARG A 1 580 ? -22.255 -3.634 -41.596 1.00 46.38 580 ARG A N 1
ATOM 4613 C CA . ARG A 1 580 ? -22.048 -2.235 -42.026 1.00 46.38 580 ARG A CA 1
ATOM 4614 C C . ARG A 1 580 ? -22.330 -1.201 -40.921 1.00 46.38 580 ARG A C 1
ATOM 4616 O O . ARG A 1 580 ? -22.070 -0.026 -41.150 1.00 46.38 580 ARG A O 1
ATOM 4623 N N . ARG A 1 581 ? -22.874 -1.626 -39.778 1.00 38.84 581 ARG A N 1
ATOM 4624 C CA . ARG A 1 581 ? -22.942 -0.860 -38.524 1.00 38.84 581 ARG A CA 1
ATOM 4625 C C . ARG A 1 581 ? -21.872 -1.403 -37.591 1.00 38.84 581 ARG A C 1
ATOM 4627 O O . ARG A 1 581 ? -21.353 -0.597 -36.797 1.00 38.84 581 ARG A O 1
#